Protein AF-A0A9Q7X8T0-F1 (afdb_monomer_lite)

Structure (mmCIF, N/CA/C/O backbone):
data_AF-A0A9Q7X8T0-F1
#
_entry.id   AF-A0A9Q7X8T0-F1
#
loop_
_atom_site.group_PDB
_atom_site.id
_atom_site.type_symbol
_atom_site.label_atom_id
_atom_site.label_alt_id
_atom_site.label_comp_id
_atom_site.label_asym_id
_atom_site.label_entity_id
_atom_site.label_seq_id
_atom_site.pdbx_PDB_ins_code
_atom_site.Cartn_x
_atom_site.Cartn_y
_atom_site.Cartn_z
_atom_site.occupancy
_atom_site.B_iso_or_equiv
_atom_site.auth_seq_id
_atom_site.auth_comp_id
_atom_site.auth_asym_id
_atom_site.auth_atom_id
_atom_site.pdbx_PDB_model_num
ATOM 1 N N . MET A 1 1 ? -6.833 -9.973 90.583 1.00 41.88 1 MET A N 1
ATOM 2 C CA . MET A 1 1 ? -7.859 -9.575 91.569 1.00 41.88 1 MET A CA 1
ATOM 3 C C . MET A 1 1 ? -9.053 -9.001 90.815 1.00 41.88 1 MET A C 1
ATOM 5 O O . MET A 1 1 ? -8.828 -8.088 90.032 1.00 41.88 1 MET A O 1
ATOM 9 N N . PRO A 1 2 ? -10.272 -9.540 90.976 1.00 61.59 2 PRO A N 1
ATOM 10 C CA . PRO A 1 2 ? -11.524 -8.842 90.652 1.00 61.59 2 PRO A CA 1
ATOM 11 C C . PRO A 1 2 ? -11.993 -8.036 91.894 1.00 61.59 2 PRO A C 1
ATOM 13 O O . PRO A 1 2 ? -11.308 -8.113 92.918 1.00 61.59 2 PRO A O 1
ATOM 16 N N . PRO A 1 3 ? -13.183 -7.399 91.931 1.00 64.06 3 PRO A N 1
ATOM 17 C CA . PRO A 1 3 ? -14.012 -6.757 90.895 1.00 64.06 3 PRO A CA 1
ATOM 18 C C . PRO A 1 3 ? -14.365 -5.292 91.287 1.00 64.06 3 PRO A C 1
ATOM 20 O O . PRO A 1 3 ? -14.042 -4.848 92.385 1.00 64.06 3 PRO A O 1
ATOM 23 N N . SER A 1 4 ? -15.104 -4.543 90.458 1.00 48.03 4 SER A N 1
ATOM 24 C CA . SER A 1 4 ? -16.070 -3.575 91.014 1.00 48.03 4 SER A CA 1
ATOM 25 C C . SER A 1 4 ? -17.199 -3.251 90.040 1.00 48.03 4 SER A C 1
ATOM 27 O O . SER A 1 4 ? -16.983 -2.881 88.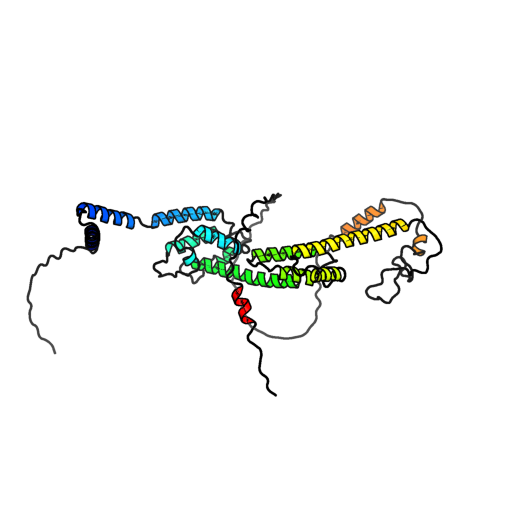889 1.00 48.03 4 SER A O 1
ATOM 29 N N . THR A 1 5 ? -18.407 -3.425 90.555 1.00 49.72 5 THR A N 1
ATOM 30 C CA . THR A 1 5 ? -19.712 -3.349 89.909 1.00 49.72 5 THR A CA 1
ATOM 31 C C . THR A 1 5 ? -20.360 -2.009 90.257 1.00 49.72 5 THR A C 1
ATOM 33 O O . THR A 1 5 ? -20.394 -1.654 91.434 1.00 49.72 5 THR A O 1
ATOM 36 N N . ARG A 1 6 ? -20.958 -1.303 89.289 1.00 43.22 6 ARG A N 1
ATOM 37 C CA . ARG A 1 6 ? -22.058 -0.344 89.534 1.00 43.22 6 ARG A CA 1
ATOM 38 C C . ARG A 1 6 ? -22.796 -0.105 88.212 1.00 43.22 6 ARG A C 1
ATOM 40 O O . ARG A 1 6 ? -22.189 0.366 87.265 1.00 43.22 6 ARG A O 1
ATOM 47 N N . ALA A 1 7 ? -23.936 -0.761 88.017 1.00 43.78 7 ALA A N 1
ATOM 48 C CA . ALA A 1 7 ? -25.302 -0.316 88.337 1.00 43.78 7 ALA A CA 1
ATOM 49 C C . ALA A 1 7 ? -25.847 0.638 87.265 1.00 43.78 7 ALA A C 1
ATOM 51 O O . ALA A 1 7 ? -25.170 1.573 86.854 1.00 43.78 7 ALA A O 1
ATOM 52 N N . GLY A 1 8 ? -27.040 0.305 86.775 1.00 42.22 8 GLY A N 1
ATOM 53 C CA . GLY A 1 8 ? -27.578 0.802 85.519 1.00 42.22 8 GLY A CA 1
ATOM 54 C C . GLY A 1 8 ? -28.300 2.134 85.619 1.00 42.22 8 GLY A C 1
ATOM 55 O O . GLY A 1 8 ? -28.516 2.661 86.706 1.00 42.22 8 GLY A O 1
ATOM 56 N N . GLN A 1 9 ? -28.755 2.606 84.462 1.00 40.16 9 GLN A N 1
ATOM 57 C CA . GLN A 1 9 ? -29.950 3.427 84.385 1.00 40.16 9 GLN A CA 1
ATOM 58 C C . GLN A 1 9 ? -30.553 3.316 82.986 1.00 40.16 9 GLN A C 1
ATOM 60 O O . GLN A 1 9 ? -29.872 3.522 81.984 1.00 40.16 9 GLN A O 1
ATOM 65 N N . ALA A 1 10 ? -31.822 2.921 82.958 1.00 43.38 10 ALA A N 1
ATOM 66 C CA . ALA A 1 10 ? -32.685 3.006 81.799 1.00 43.38 10 ALA A CA 1
ATOM 67 C C . ALA A 1 10 ? -32.974 4.485 81.510 1.00 43.38 10 ALA A C 1
ATOM 69 O O . ALA A 1 10 ? -33.268 5.249 82.432 1.00 43.38 10 ALA A O 1
ATOM 70 N N . GLY A 1 11 ? -32.870 4.856 80.240 1.00 40.62 11 GLY A N 1
ATOM 71 C CA . GLY A 1 11 ? -33.248 6.150 79.695 1.00 40.62 11 GLY A CA 1
ATOM 72 C C . GLY A 1 11 ? -33.817 5.896 78.312 1.00 40.62 11 GLY A C 1
ATOM 73 O O . GLY A 1 11 ? -33.071 5.725 77.355 1.00 40.62 11 GLY A O 1
ATOM 74 N N . ASP A 1 12 ? -35.132 5.741 78.302 1.00 48.03 12 ASP A N 1
ATOM 75 C CA . ASP A 1 12 ? -36.015 5.755 77.149 1.00 48.03 12 ASP A CA 1
ATOM 76 C C . ASP A 1 12 ? -35.973 7.174 76.562 1.00 48.03 12 ASP A C 1
ATOM 78 O O . ASP A 1 12 ? -36.245 8.127 77.288 1.00 48.03 12 ASP A O 1
ATOM 82 N N . ASP A 1 13 ? -35.574 7.315 75.301 1.00 46.31 13 ASP A N 1
ATOM 83 C CA . ASP A 1 13 ? -35.825 8.518 74.506 1.00 46.31 13 ASP A CA 1
ATOM 84 C C . ASP A 1 13 ? -36.002 8.083 73.049 1.00 46.31 13 ASP A C 1
ATOM 86 O O . ASP A 1 13 ? -35.053 7.870 72.287 1.00 46.31 13 ASP A O 1
ATOM 90 N N . ASP A 1 14 ? -37.275 7.923 72.695 1.00 47.75 14 ASP A N 1
ATOM 91 C CA . ASP A 1 14 ? -37.784 7.874 71.336 1.00 47.75 14 ASP A CA 1
ATOM 92 C C . ASP A 1 14 ? -37.325 9.119 70.560 1.00 47.75 14 ASP A C 1
ATOM 94 O O . ASP A 1 14 ? -37.883 10.210 70.692 1.00 47.75 14 ASP A O 1
ATOM 98 N N . GLN A 1 15 ? -36.348 8.950 69.669 1.00 44.56 15 GLN A N 1
ATOM 99 C CA . GLN A 1 15 ? -36.244 9.797 68.486 1.00 44.56 15 GLN A CA 1
ATOM 100 C C . GLN A 1 15 ? -36.574 8.982 67.244 1.00 44.56 15 GLN A C 1
ATOM 102 O O . GLN A 1 15 ? -35.773 8.219 66.705 1.00 44.56 15 GLN A O 1
ATOM 107 N N . VAL A 1 16 ? -37.804 9.205 66.788 1.00 46.84 16 VAL A N 1
ATOM 108 C CA . VAL A 1 16 ? -38.262 8.976 65.424 1.00 46.84 16 VAL A CA 1
ATOM 109 C C . VAL A 1 16 ? -37.413 9.846 64.497 1.00 46.84 16 VAL A C 1
ATOM 111 O O . VAL A 1 16 ? -37.720 11.011 64.256 1.00 46.84 16 VAL A O 1
ATOM 114 N N . THR A 1 17 ? -36.335 9.281 63.964 1.00 37.47 17 THR A N 1
ATOM 115 C CA . THR A 1 17 ? -35.685 9.812 62.767 1.00 37.47 17 THR A CA 1
ATOM 116 C C . THR A 1 17 ? -36.346 9.137 61.576 1.00 37.47 17 THR A C 1
ATOM 118 O O . THR A 1 17 ? -36.032 8.000 61.222 1.00 37.47 17 THR A O 1
ATOM 121 N N . THR A 1 18 ? -37.318 9.823 60.977 1.00 40.41 18 THR A N 1
ATOM 122 C CA . THR A 1 18 ? -37.814 9.516 59.636 1.00 40.41 18 THR A CA 1
ATOM 123 C C . THR A 1 18 ? -36.621 9.443 58.688 1.00 40.41 18 THR A C 1
ATOM 125 O O . THR A 1 18 ? -35.924 10.429 58.452 1.00 40.41 18 THR A O 1
ATOM 128 N N . GLY A 1 19 ? -36.345 8.235 58.199 1.00 39.44 19 GLY A N 1
ATOM 129 C CA . GLY A 1 19 ? -35.324 7.980 57.198 1.00 39.44 19 GLY A CA 1
ATOM 130 C C . GLY A 1 19 ? -35.747 8.561 55.856 1.00 39.44 19 GLY A C 1
ATOM 131 O O . GLY A 1 19 ? -36.354 7.860 55.054 1.00 39.44 19 GLY A O 1
ATOM 132 N N . ASN A 1 20 ? -35.393 9.819 55.611 1.00 43.31 20 ASN A N 1
ATOM 133 C CA . ASN A 1 20 ? -35.353 10.372 54.264 1.00 43.31 20 ASN A CA 1
ATOM 134 C C . ASN A 1 20 ? -34.065 9.863 53.616 1.00 43.31 20 ASN A C 1
ATOM 136 O O . ASN A 1 20 ? -32.957 10.258 53.992 1.00 43.31 20 ASN A O 1
ATOM 140 N N . GLY A 1 21 ? -34.208 8.909 52.699 1.00 44.75 21 GLY A N 1
ATOM 141 C CA . GLY A 1 21 ? -33.088 8.361 51.947 1.00 44.75 21 GLY A CA 1
ATOM 142 C C . GLY A 1 21 ? -32.369 9.434 51.109 1.00 44.75 21 GLY A C 1
ATOM 143 O O . GLY A 1 21 ? -32.929 10.497 50.829 1.00 44.75 21 GLY A O 1
ATOM 144 N N . PRO A 1 22 ? -31.136 9.156 50.649 1.00 53.78 22 PRO A N 1
ATOM 145 C CA . PRO A 1 22 ? -30.328 10.085 49.849 1.00 53.78 22 PRO A CA 1
ATOM 146 C C . PRO A 1 22 ? -30.972 10.518 48.513 1.00 53.78 22 PRO A C 1
ATOM 148 O O . PRO A 1 22 ? -30.488 11.455 47.879 1.00 53.78 22 PRO A O 1
ATOM 151 N N . GLU A 1 23 ? -32.078 9.896 48.095 1.00 50.78 23 GLU A N 1
ATOM 152 C CA . GLU A 1 23 ? -32.822 10.254 46.881 1.00 50.78 23 GLU A CA 1
ATOM 153 C C . GLU A 1 23 ? -33.770 11.461 47.044 1.00 50.78 23 GLU A C 1
ATOM 155 O O . GLU A 1 23 ? -34.070 12.126 46.057 1.00 50.78 23 GLU A O 1
ATOM 160 N N . GLU A 1 24 ? -34.204 11.827 48.255 1.00 54.78 24 GLU A N 1
ATOM 161 C CA . GLU A 1 24 ? -35.125 12.973 48.439 1.00 54.78 24 GLU A CA 1
ATOM 162 C C . GLU A 1 24 ? -34.400 14.330 48.487 1.00 54.78 24 GLU A C 1
ATOM 164 O O . GLU A 1 24 ? -34.977 15.387 48.197 1.00 54.78 24 GLU A O 1
ATOM 169 N N . GLY A 1 25 ? -33.101 14.317 48.803 1.00 69.62 25 GLY A N 1
ATOM 170 C CA . GLY A 1 25 ? -32.292 15.530 48.916 1.00 69.62 25 GLY A CA 1
ATOM 171 C C . GLY A 1 25 ? -32.019 16.207 47.571 1.00 69.62 25 GLY A C 1
ATOM 172 O O . GLY A 1 25 ? -32.086 17.433 47.469 1.00 69.62 25 GLY A O 1
ATOM 173 N N . TRP A 1 26 ? -31.749 15.427 46.520 1.00 77.44 26 TRP A N 1
ATOM 174 C CA . TRP A 1 26 ? -31.319 15.979 45.233 1.00 77.44 26 TRP A CA 1
ATOM 175 C C . TRP A 1 26 ? -32.485 16.597 44.436 1.00 77.44 26 TRP A C 1
ATOM 177 O O . TRP A 1 26 ? -32.303 17.665 43.856 1.00 77.44 26 TRP A O 1
ATOM 187 N N . LEU A 1 27 ? -33.698 16.018 44.481 1.00 80.12 27 LEU A N 1
ATOM 188 C CA . LEU A 1 27 ? -34.903 16.617 43.874 1.00 80.12 27 LEU A CA 1
ATOM 189 C C . LEU A 1 27 ? -35.168 18.005 44.451 1.00 80.12 27 LEU A C 1
ATOM 191 O O . LEU A 1 27 ? -35.373 18.973 43.721 1.00 80.12 27 LEU A O 1
ATOM 195 N N . THR A 1 28 ? -35.083 18.107 45.776 1.00 84.31 28 THR A N 1
ATOM 196 C CA . THR A 1 28 ? -35.259 19.365 46.501 1.00 84.31 28 THR A CA 1
ATOM 197 C C . THR A 1 28 ? -34.191 20.395 46.111 1.00 84.31 28 THR A C 1
ATOM 199 O O . THR A 1 28 ? -34.486 21.586 46.013 1.00 84.31 28 THR A O 1
ATOM 202 N N . GLN A 1 29 ? -32.955 19.954 45.855 1.00 83.38 29 GLN A N 1
ATOM 203 C CA . GLN A 1 29 ? -31.857 20.808 45.394 1.00 83.38 29 GLN A CA 1
ATOM 204 C C . GLN A 1 29 ? -32.104 21.336 43.969 1.00 83.38 29 GLN A C 1
ATOM 206 O O . GLN A 1 29 ? -31.954 22.532 43.725 1.00 83.38 29 GLN A O 1
ATOM 211 N N . VAL A 1 30 ? -32.517 20.468 43.040 1.00 82.75 30 VAL A N 1
ATOM 212 C CA . VAL A 1 30 ? -32.773 20.827 41.633 1.00 82.75 30 VAL A CA 1
ATOM 213 C C . VAL A 1 30 ? -33.966 21.772 41.511 1.00 82.75 30 VAL A C 1
ATOM 215 O O . VAL A 1 30 ? -33.882 22.770 40.799 1.00 82.75 30 VAL A O 1
ATOM 218 N N . VAL A 1 31 ? -35.042 21.526 42.262 1.00 88.25 31 VAL A N 1
ATOM 219 C CA . VAL A 1 31 ? -36.206 22.425 42.306 1.00 88.25 31 VAL A CA 1
ATOM 220 C C . VAL A 1 31 ? -35.809 23.808 42.828 1.00 88.25 31 VAL A C 1
ATOM 222 O O . VAL A 1 31 ? -36.196 24.809 42.229 1.00 88.25 31 VAL A O 1
ATOM 225 N N . ARG A 1 32 ? -34.969 23.890 43.873 1.00 88.12 32 ARG A N 1
ATOM 226 C CA . ARG A 1 32 ? -34.453 25.183 44.355 1.00 88.12 32 ARG A CA 1
ATOM 227 C C . ARG A 1 32 ? -33.645 25.923 43.296 1.00 88.12 32 ARG A C 1
ATOM 229 O O . ARG A 1 32 ? -33.800 27.131 43.186 1.00 88.12 32 ARG A O 1
ATOM 236 N N . ILE A 1 33 ? -32.800 25.229 42.532 1.00 87.88 33 ILE A N 1
ATOM 237 C CA . ILE A 1 33 ? -32.004 25.846 41.459 1.00 87.88 33 ILE A CA 1
ATOM 238 C C . ILE A 1 33 ? -32.923 26.386 40.356 1.00 87.88 33 ILE A C 1
ATOM 240 O O . ILE A 1 33 ? -32.779 27.537 39.957 1.00 87.88 33 ILE A O 1
ATOM 244 N N . LEU A 1 34 ? -33.913 25.601 39.917 1.00 86.12 34 LEU A N 1
ATOM 245 C CA . LEU A 1 34 ? -34.875 26.022 38.891 1.00 86.12 34 LEU A CA 1
ATOM 246 C C . LEU A 1 34 ? -35.698 27.244 39.325 1.00 86.12 34 LEU A C 1
ATOM 248 O O . LEU A 1 34 ? -35.945 28.138 38.520 1.00 86.12 34 LEU A O 1
ATOM 252 N N . GLN A 1 35 ? -36.082 27.313 40.600 1.00 89.94 35 GLN A N 1
ATOM 253 C CA . GLN A 1 35 ? -36.792 28.467 41.158 1.00 89.94 35 GLN A CA 1
ATOM 254 C C . GLN A 1 35 ? -35.884 29.679 41.401 1.00 89.94 35 GLN A C 1
ATOM 256 O O . GLN A 1 35 ? -36.364 30.810 41.380 1.00 89.94 35 GLN A O 1
ATOM 261 N N . LEU A 1 36 ? -34.583 29.470 41.624 1.00 90.06 36 LEU A N 1
ATOM 262 C CA . LEU A 1 36 ? -33.607 30.556 41.733 1.00 90.06 36 LEU A CA 1
ATOM 263 C C . LEU A 1 36 ? -33.398 31.243 40.375 1.00 90.06 36 LEU A C 1
ATOM 265 O O . LEU A 1 36 ? -33.358 32.468 40.303 1.00 90.06 36 LEU A O 1
ATOM 269 N N . GLU A 1 37 ? -33.301 30.444 39.311 1.00 86.19 37 GLU A N 1
ATOM 270 C CA . GLU A 1 37 ? -33.144 30.910 37.928 1.00 86.19 37 GLU A CA 1
ATOM 271 C C . GLU A 1 37 ? -34.437 31.520 37.369 1.00 86.19 37 GLU A C 1
ATOM 273 O O . GLU A 1 37 ? -34.398 32.456 36.571 1.00 86.19 37 GLU A O 1
ATOM 278 N N . ASN A 1 38 ? -35.601 31.030 37.807 1.00 90.56 38 ASN A N 1
ATOM 279 C CA . ASN A 1 38 ? -36.894 31.589 37.433 1.00 90.56 38 ASN A CA 1
ATOM 280 C C . ASN A 1 38 ? -37.836 31.712 38.646 1.00 90.56 38 ASN A C 1
ATOM 282 O O . ASN A 1 38 ? -38.627 30.802 38.911 1.00 90.56 38 ASN A O 1
ATOM 286 N N . PRO A 1 39 ? -37.824 32.862 39.348 1.00 90.06 39 PRO A N 1
ATOM 287 C CA . PRO A 1 39 ? -38.640 33.078 40.547 1.00 90.06 39 PRO A CA 1
ATOM 288 C C . PRO A 1 39 ? -40.153 33.051 40.299 1.00 90.06 39 PRO A C 1
ATOM 290 O O . PRO A 1 39 ? -40.926 32.916 41.244 1.00 90.06 39 PRO A O 1
ATOM 293 N N . ALA A 1 40 ? -40.586 33.211 39.043 1.00 91.56 40 ALA A N 1
ATOM 294 C CA . ALA A 1 40 ? -41.993 33.156 38.658 1.00 91.56 40 ALA A CA 1
ATOM 295 C C . ALA A 1 40 ? -42.488 31.721 38.397 1.00 91.56 40 ALA A C 1
ATOM 297 O O . ALA A 1 40 ? -43.685 31.530 38.190 1.00 91.56 40 ALA A O 1
ATOM 298 N N . LEU A 1 41 ? -41.593 30.724 38.395 1.00 90.62 41 LEU A N 1
ATOM 299 C CA . LEU A 1 41 ? -41.937 29.327 38.148 1.00 90.62 41 LEU A CA 1
ATOM 300 C C . LEU A 1 41 ? -42.589 28.706 39.402 1.00 90.62 41 LEU A C 1
ATOM 302 O O . LEU A 1 41 ? -41.934 28.596 40.448 1.00 90.62 41 LEU A O 1
ATOM 306 N N . PRO A 1 42 ? -43.862 28.274 39.336 1.00 91.75 42 PRO A N 1
ATOM 307 C CA . PRO A 1 42 ? -44.519 27.637 40.468 1.00 91.75 42 PRO A CA 1
ATOM 308 C C . PRO A 1 42 ? -43.828 26.313 40.819 1.00 91.75 42 PRO A C 1
ATOM 310 O O . PRO A 1 42 ? -43.347 25.586 39.949 1.00 91.75 42 PRO A O 1
ATOM 313 N N . ALA A 1 43 ? -43.780 25.988 42.114 1.00 86.38 43 ALA A N 1
ATOM 314 C CA . ALA A 1 43 ? -43.054 24.821 42.630 1.00 86.38 43 ALA A CA 1
ATOM 315 C C . ALA A 1 43 ? -43.484 23.501 41.970 1.00 86.38 43 ALA A C 1
ATOM 317 O O . ALA A 1 43 ? -42.655 22.637 41.709 1.00 86.38 43 ALA A O 1
ATOM 318 N N . GLU A 1 44 ? -44.769 23.372 41.655 1.00 87.25 44 GLU A N 1
ATOM 319 C CA . GLU A 1 44 ? -45.349 22.202 40.994 1.00 87.25 44 GLU A CA 1
ATOM 320 C C . GLU A 1 44 ? -44.785 22.008 39.580 1.00 87.25 44 GLU A C 1
ATOM 322 O O . GLU A 1 44 ? -44.438 20.896 39.189 1.00 87.25 44 GLU A O 1
ATOM 327 N N . GLU A 1 45 ? -44.609 23.098 38.833 1.00 88.06 45 GLU A N 1
ATOM 328 C CA . GLU A 1 45 ? -44.051 23.068 37.482 1.00 88.06 45 GLU A CA 1
ATOM 329 C C . GLU A 1 45 ? -42.534 22.828 37.522 1.00 88.06 45 GLU A C 1
ATOM 331 O O . GLU A 1 45 ? -42.012 22.027 36.747 1.00 88.06 45 GLU A O 1
ATOM 336 N N . ALA A 1 46 ? -41.832 23.397 38.507 1.00 87.44 46 ALA A N 1
ATOM 337 C CA . ALA A 1 46 ? -40.420 23.105 38.760 1.00 87.44 46 ALA A CA 1
ATOM 338 C C . ALA A 1 46 ? -40.170 21.621 39.101 1.00 87.44 46 ALA A C 1
ATOM 340 O O . ALA A 1 46 ? -39.180 21.045 38.649 1.00 87.44 46 ALA A O 1
ATOM 341 N N . ILE A 1 47 ? -41.075 20.978 39.849 1.00 88.00 47 ILE A N 1
ATOM 342 C CA . ILE A 1 47 ? -41.011 19.539 40.154 1.00 88.00 47 ILE A CA 1
ATOM 343 C C . ILE A 1 47 ? -41.216 18.703 38.886 1.00 88.00 47 ILE A C 1
ATOM 345 O O . ILE A 1 47 ? -40.454 17.766 38.650 1.00 88.00 47 ILE A O 1
ATOM 349 N N . VAL A 1 48 ? -42.188 19.054 38.036 1.00 87.00 48 VAL A N 1
ATOM 350 C CA . VAL A 1 48 ? -42.422 18.361 36.755 1.00 87.00 48 VAL A CA 1
ATOM 351 C C . VAL A 1 48 ? -41.197 18.462 35.843 1.00 87.00 48 VAL A C 1
ATOM 353 O O . VAL A 1 48 ? -40.791 17.464 35.246 1.00 87.00 48 VAL A O 1
ATOM 356 N N . TRP A 1 49 ? -40.557 19.630 35.779 1.00 84.31 49 TRP A N 1
ATOM 357 C CA . TRP A 1 49 ? -39.318 19.822 35.022 1.00 84.31 49 TRP A CA 1
ATOM 358 C C . TRP A 1 49 ? -38.147 19.027 35.608 1.00 84.31 49 TRP A C 1
ATOM 360 O O . TRP A 1 49 ? -37.435 18.350 34.864 1.00 84.31 49 TRP A O 1
ATOM 370 N N . ALA A 1 50 ? -37.978 19.035 36.932 1.00 83.69 50 ALA A N 1
ATOM 371 C CA . ALA A 1 50 ? -36.954 18.242 37.609 1.00 83.69 50 ALA A CA 1
ATOM 372 C C . ALA A 1 50 ? -37.147 16.733 37.364 1.00 83.69 50 ALA A C 1
ATOM 374 O O . ALA A 1 50 ? -36.192 16.028 37.046 1.00 83.69 50 ALA A O 1
ATOM 375 N N . MET A 1 51 ? -38.386 16.238 37.421 1.00 81.62 51 MET A N 1
ATOM 376 C CA . MET A 1 51 ? -38.725 14.851 37.084 1.00 81.62 51 MET A CA 1
ATOM 377 C C . MET A 1 51 ? -38.537 14.529 35.592 1.00 81.62 51 MET A C 1
ATOM 379 O O . MET A 1 51 ? -38.155 13.410 35.236 1.00 81.62 51 MET A O 1
ATOM 383 N N . GLY A 1 52 ? -38.776 15.500 34.707 1.00 78.50 52 GLY A N 1
ATOM 384 C CA . GLY A 1 52 ? -38.486 15.389 33.278 1.00 78.50 52 GLY A CA 1
ATOM 385 C C . GLY A 1 52 ? -36.991 15.204 33.010 1.00 78.50 52 GLY A C 1
ATOM 386 O O . GLY A 1 52 ? -36.609 14.308 32.261 1.00 78.50 52 GLY A O 1
ATOM 387 N N . LEU A 1 53 ? -36.139 15.971 33.697 1.00 72.25 53 LEU A N 1
ATOM 388 C CA . LEU A 1 53 ? -34.678 15.848 33.619 1.00 72.25 53 LEU A CA 1
ATOM 389 C C . LEU A 1 53 ? -34.179 14.486 34.119 1.00 72.25 53 LEU A C 1
ATOM 391 O O . LEU A 1 53 ? -33.301 13.891 33.497 1.00 72.25 53 LEU A O 1
ATOM 395 N N . VAL A 1 54 ? -34.787 13.940 35.177 1.00 65.81 54 VAL A N 1
ATOM 396 C CA . VAL A 1 54 ? -34.523 12.561 35.631 1.00 65.81 54 VAL A CA 1
ATOM 397 C C . VAL A 1 54 ? -34.900 11.544 34.581 1.00 65.81 54 VAL A C 1
ATOM 399 O O . VAL A 1 54 ? -34.161 10.599 34.361 1.00 65.81 54 VAL A O 1
ATOM 402 N N . SER A 1 55 ? -36.046 11.717 33.930 1.00 58.94 55 SER A N 1
ATOM 403 C CA . SER A 1 55 ? -36.516 10.768 32.920 1.00 58.94 55 SER A CA 1
ATOM 404 C C . SER A 1 55 ? -35.614 10.755 31.682 1.00 58.94 55 SER A C 1
ATOM 406 O O . SER A 1 55 ? -35.494 9.719 31.035 1.00 58.94 55 SER A O 1
ATOM 408 N N . ILE A 1 56 ? -34.946 11.874 31.383 1.00 57.56 56 ILE A N 1
ATOM 409 C CA . ILE A 1 56 ? -33.945 11.983 30.314 1.00 57.56 56 ILE A CA 1
ATOM 410 C C . ILE A 1 56 ? -32.605 11.375 30.759 1.00 57.56 56 ILE A C 1
ATOM 412 O O . ILE A 1 56 ? -32.031 10.592 30.012 1.00 57.56 56 ILE A O 1
ATOM 416 N N . ASN A 1 57 ? -32.148 11.633 31.990 1.00 53.28 57 ASN A N 1
ATOM 417 C CA . ASN A 1 57 ? -30.928 11.014 32.536 1.00 53.28 57 ASN A CA 1
ATOM 418 C C . ASN A 1 57 ? -31.077 9.507 32.828 1.00 53.28 57 ASN A C 1
ATOM 420 O O . ASN A 1 57 ? -30.097 8.768 32.784 1.00 53.28 57 ASN A O 1
ATOM 424 N N . ASN A 1 58 ? -32.297 9.038 33.104 1.00 46.19 58 ASN A N 1
ATOM 425 C CA . ASN A 1 58 ? -32.614 7.633 33.371 1.00 46.19 58 ASN A CA 1
ATOM 426 C C . ASN A 1 58 ? -32.991 6.850 32.105 1.00 46.19 58 ASN A C 1
ATOM 428 O O . ASN A 1 58 ? -33.192 5.633 32.183 1.00 46.19 58 ASN A O 1
ATOM 432 N N . GLN A 1 59 ? -33.066 7.490 30.930 1.00 47.06 59 GLN A N 1
ATOM 433 C CA . GLN A 1 59 ? -32.951 6.742 29.681 1.00 47.06 59 GLN A CA 1
ATOM 434 C C . GLN A 1 59 ? -31.516 6.236 29.592 1.00 47.06 59 GLN A C 1
ATOM 436 O O . GLN A 1 59 ? -30.608 6.939 29.169 1.00 47.06 59 GLN A O 1
ATOM 441 N N . ALA A 1 60 ? -31.318 5.003 30.058 1.00 44.12 60 ALA A N 1
ATOM 442 C CA . ALA A 1 60 ? -30.018 4.363 30.061 1.00 44.12 60 ALA A CA 1
ATOM 443 C C . ALA A 1 60 ? -29.349 4.508 28.674 1.00 44.12 60 ALA A C 1
ATOM 445 O O . ALA A 1 60 ? -29.948 4.064 27.683 1.00 44.12 60 ALA A O 1
ATOM 446 N N . PRO A 1 61 ? -28.093 5.000 28.604 1.00 53.25 61 PRO A N 1
ATOM 447 C CA . PRO A 1 61 ? -27.294 5.063 27.370 1.00 53.25 61 PRO A CA 1
ATOM 448 C C . PRO A 1 61 ? -27.264 3.726 26.611 1.00 53.25 61 PRO A C 1
ATOM 450 O O . PRO A 1 61 ? -27.121 3.656 25.394 1.00 53.25 61 PRO A O 1
ATOM 453 N N . ARG A 1 62 ? -27.496 2.633 27.345 1.00 52.91 62 ARG A N 1
ATOM 454 C CA . ARG A 1 62 ? -27.473 1.245 26.895 1.00 52.91 62 ARG A CA 1
ATOM 455 C C . ARG A 1 62 ? -28.311 0.945 25.647 1.00 52.91 62 ARG A C 1
ATOM 457 O O . ARG A 1 62 ? -27.876 0.141 24.827 1.00 52.91 62 ARG A O 1
ATOM 464 N N . ARG A 1 63 ? -29.498 1.548 25.480 1.00 55.88 63 ARG A N 1
ATOM 465 C CA . ARG A 1 63 ? -30.331 1.291 24.282 1.00 55.88 63 ARG A CA 1
ATOM 466 C C . ARG A 1 63 ? -29.773 1.964 23.030 1.00 55.88 63 ARG A C 1
ATOM 468 O O . ARG A 1 63 ? -29.913 1.414 21.938 1.00 55.88 63 ARG A O 1
ATOM 475 N N . GLU A 1 64 ? -29.139 3.122 23.181 1.00 60.75 64 GLU A N 1
ATOM 476 C CA . GLU A 1 64 ? -28.497 3.820 22.068 1.00 60.75 64 GLU A CA 1
ATOM 477 C C . GLU A 1 64 ? -27.197 3.122 21.671 1.00 60.75 64 GLU A C 1
ATOM 479 O O . GLU A 1 64 ? -27.004 2.848 20.486 1.00 60.75 64 GLU A O 1
ATOM 484 N N . THR A 1 65 ? -26.380 2.698 22.643 1.00 62.66 65 THR A N 1
ATOM 485 C CA . THR A 1 65 ? -25.158 1.915 22.394 1.00 62.66 65 THR A CA 1
ATOM 486 C C . THR A 1 65 ? -25.451 0.634 21.609 1.00 62.66 65 THR A C 1
ATOM 488 O O . THR A 1 65 ? -24.746 0.311 20.652 1.00 62.66 65 THR A O 1
ATOM 491 N N . GLU A 1 66 ? -26.532 -0.082 21.940 1.00 69.38 66 GLU A N 1
ATOM 492 C CA . GLU A 1 66 ? -26.906 -1.311 21.231 1.00 69.38 66 GLU A CA 1
ATOM 493 C C . GLU A 1 66 ? -27.351 -1.047 19.780 1.00 69.38 66 GLU A C 1
ATOM 495 O O . GLU A 1 66 ? -27.064 -1.840 18.878 1.00 69.38 66 GLU A O 1
ATOM 500 N N . LYS A 1 67 ? -28.034 0.077 19.528 1.00 76.38 67 LYS A N 1
ATOM 501 C CA . LYS A 1 67 ? -28.436 0.482 18.175 1.00 76.38 67 LYS A CA 1
ATOM 502 C C . LYS A 1 67 ? -27.220 0.883 17.336 1.00 76.38 67 LYS A C 1
ATOM 504 O O . LYS A 1 67 ? -27.079 0.412 16.210 1.00 76.38 67 LYS A O 1
ATOM 509 N N . ILE A 1 68 ? -26.311 1.666 17.914 1.00 73.69 68 ILE A N 1
ATOM 510 C CA . ILE A 1 68 ? -25.068 2.100 17.267 1.00 73.69 68 ILE A CA 1
ATOM 511 C C . ILE A 1 68 ? -24.202 0.886 16.893 1.00 73.69 68 ILE A C 1
ATOM 513 O O . ILE A 1 68 ? -23.717 0.797 15.765 1.00 73.69 68 ILE A O 1
ATOM 517 N N . LEU A 1 69 ? -24.071 -0.104 17.784 1.00 79.38 69 LEU A N 1
ATOM 518 C CA . LEU A 1 69 ? -23.318 -1.331 17.501 1.00 79.38 69 LEU A CA 1
ATOM 519 C C . LEU A 1 69 ? -23.928 -2.163 16.362 1.00 79.38 69 LEU A C 1
ATOM 521 O O . LEU A 1 69 ? -23.183 -2.765 15.584 1.00 79.38 69 LEU A O 1
ATOM 525 N N . LYS A 1 70 ? -25.259 -2.185 16.212 1.00 84.62 70 LYS A N 1
ATOM 526 C CA . LYS A 1 70 ? -25.929 -2.853 15.078 1.00 84.62 70 LYS A CA 1
ATOM 527 C C . LYS A 1 70 ? -25.652 -2.141 13.755 1.00 84.62 70 LYS A C 1
ATOM 529 O O . LYS A 1 70 ? -25.305 -2.802 12.774 1.00 84.62 70 LYS A O 1
ATOM 534 N N . ASP A 1 71 ? -25.727 -0.814 13.738 1.00 82.88 71 ASP A N 1
ATOM 535 C CA . ASP A 1 71 ? -25.443 -0.015 12.542 1.00 82.88 71 ASP A CA 1
ATOM 536 C C . ASP A 1 71 ? -23.974 -0.170 12.108 1.00 82.88 71 ASP A C 1
ATOM 538 O O . ASP A 1 71 ? -23.669 -0.356 10.924 1.00 82.88 71 ASP A O 1
ATOM 542 N N . ILE A 1 72 ? -23.054 -0.200 13.071 1.00 87.62 72 ILE A N 1
ATOM 543 C CA . ILE A 1 72 ? -21.629 -0.461 12.830 1.00 87.62 72 ILE A CA 1
ATOM 544 C C . ILE A 1 72 ? -21.406 -1.876 12.321 1.00 87.62 72 ILE A C 1
ATOM 546 O O . ILE A 1 72 ? -20.681 -2.060 11.345 1.00 87.62 72 ILE A O 1
ATOM 550 N N . SER A 1 73 ? -22.065 -2.867 12.924 1.00 87.38 73 SER A N 1
ATOM 551 C CA . SER A 1 73 ? -21.997 -4.255 12.462 1.00 87.38 73 SER A CA 1
ATOM 552 C C . SER A 1 73 ? -22.410 -4.361 10.996 1.00 87.38 73 SER A C 1
ATOM 554 O O . SER A 1 73 ? -21.735 -5.035 10.226 1.00 87.38 73 SER A O 1
ATOM 556 N N . SER A 1 74 ? -23.467 -3.650 10.583 1.00 89.06 74 SER A N 1
ATOM 557 C CA . SER A 1 74 ? -23.906 -3.638 9.183 1.00 89.06 74 SER A CA 1
ATOM 558 C C . SER A 1 74 ? -22.879 -2.987 8.246 1.00 89.06 74 SER A C 1
ATOM 560 O O . SER A 1 74 ? -22.592 -3.527 7.180 1.00 89.06 74 SER A O 1
ATOM 562 N N . SER A 1 75 ? -22.253 -1.886 8.673 1.00 87.81 75 SER A N 1
ATOM 563 C CA . SER A 1 75 ? -21.221 -1.181 7.899 1.00 87.81 75 SER A CA 1
ATOM 564 C C . SER A 1 75 ? -19.957 -2.035 7.743 1.00 87.81 75 SER A C 1
ATOM 566 O O . SER A 1 75 ? -19.373 -2.115 6.663 1.00 87.81 75 SER A O 1
ATOM 568 N N . ILE A 1 76 ? -19.580 -2.752 8.804 1.00 91.38 76 ILE A N 1
ATOM 569 C CA . ILE A 1 76 ? -18.406 -3.626 8.849 1.00 91.38 76 ILE A CA 1
ATOM 570 C C . ILE A 1 76 ? -18.497 -4.794 7.861 1.00 91.38 76 ILE A C 1
ATOM 572 O O . ILE A 1 76 ? -17.475 -5.206 7.312 1.00 91.38 76 ILE A O 1
ATOM 576 N N . VAL A 1 77 ? -19.698 -5.309 7.575 1.00 88.81 77 VAL A N 1
ATOM 577 C CA . VAL A 1 77 ? -19.883 -6.394 6.592 1.00 88.81 77 VAL A CA 1
ATOM 578 C C . VAL A 1 77 ? -19.369 -6.001 5.202 1.00 88.81 77 VAL A C 1
ATOM 580 O O . VAL A 1 77 ? -18.934 -6.869 4.444 1.00 88.81 77 VAL A O 1
ATOM 583 N N . HIS A 1 78 ? -19.372 -4.707 4.876 1.00 89.00 78 HIS A N 1
ATOM 584 C CA . HIS A 1 78 ? -18.900 -4.190 3.593 1.00 89.00 78 HIS A CA 1
ATOM 585 C C . HIS A 1 78 ? -17.389 -3.931 3.547 1.00 89.00 78 HIS A C 1
ATOM 587 O O . HIS A 1 78 ? -16.834 -3.743 2.463 1.00 89.00 78 HIS A O 1
ATOM 593 N N . ILE A 1 79 ? -16.699 -3.958 4.691 1.00 93.00 79 ILE A N 1
ATOM 594 C CA . ILE A 1 79 ? -15.245 -3.813 4.735 1.00 93.00 79 ILE A CA 1
ATOM 595 C C . ILE A 1 79 ? -14.607 -5.098 4.200 1.00 93.00 79 ILE A C 1
ATOM 597 O O . ILE A 1 79 ? -14.974 -6.217 4.569 1.00 93.00 79 ILE A O 1
ATOM 601 N N . LYS A 1 80 ? -13.598 -4.949 3.336 1.00 94.75 80 LYS A N 1
ATOM 602 C CA . LYS A 1 80 ? -12.771 -6.074 2.883 1.00 94.75 80 LYS A CA 1
ATOM 603 C C . LYS A 1 80 ? -12.178 -6.793 4.097 1.00 94.75 80 LYS A C 1
ATOM 605 O O . LYS A 1 80 ? -11.546 -6.146 4.924 1.00 94.75 80 LYS A O 1
ATOM 610 N N . LYS A 1 81 ? -12.331 -8.119 4.180 1.00 96.12 81 LYS A N 1
ATOM 611 C CA . LYS A 1 81 ? -11.819 -8.904 5.314 1.00 96.12 81 LYS A CA 1
ATOM 612 C C . LYS A 1 81 ? -10.330 -8.642 5.563 1.00 96.12 81 LYS A C 1
ATOM 614 O O . LYS A 1 81 ? -9.544 -8.540 4.615 1.00 96.12 81 LYS A O 1
ATOM 619 N N . LEU A 1 82 ? -9.958 -8.502 6.831 1.00 94.62 82 LEU A N 1
ATOM 620 C CA . LEU A 1 82 ? -8.587 -8.284 7.273 1.00 94.62 82 LEU A CA 1
ATOM 621 C C . LEU A 1 82 ? -7.751 -9.531 6.986 1.00 94.62 82 LEU A C 1
ATOM 623 O O . LEU A 1 82 ? -8.121 -10.629 7.387 1.00 94.62 82 LEU A O 1
ATOM 627 N N . ASN A 1 83 ? -6.607 -9.346 6.337 1.00 91.94 83 ASN A N 1
ATOM 628 C CA . ASN A 1 83 ? -5.632 -10.386 6.045 1.00 91.94 83 ASN A CA 1
ATOM 629 C C . ASN A 1 83 ? -4.195 -9.878 6.272 1.00 91.94 83 ASN A C 1
ATOM 631 O O . ASN A 1 83 ? -3.951 -8.730 6.646 1.00 91.94 83 ASN A O 1
ATOM 635 N N . ASN A 1 84 ? -3.213 -10.739 6.003 1.00 87.38 84 ASN A N 1
ATOM 636 C CA . ASN A 1 84 ? -1.791 -10.458 6.236 1.00 87.38 84 ASN A CA 1
ATOM 637 C C . ASN A 1 84 ? -1.190 -9.317 5.396 1.00 87.38 84 ASN A C 1
ATOM 639 O O . ASN A 1 84 ? -0.050 -8.900 5.633 1.00 87.38 84 ASN A O 1
ATOM 643 N N . SER A 1 85 ? -1.883 -8.859 4.354 1.00 84.69 85 SER A N 1
ATOM 644 C CA . SER A 1 85 ? -1.360 -7.865 3.420 1.00 84.69 85 SER A CA 1
ATOM 645 C C . SER A 1 85 ? -2.091 -6.535 3.477 1.00 84.69 85 SER A C 1
ATOM 647 O O . SER A 1 85 ? -1.463 -5.534 3.153 1.00 84.69 85 SER A O 1
ATOM 649 N N . ASN A 1 86 ? -3.348 -6.484 3.919 1.00 89.31 86 ASN A N 1
ATOM 650 C CA . ASN A 1 86 ? -4.191 -5.300 3.761 1.00 89.31 86 ASN A CA 1
ATOM 651 C C . ASN A 1 86 ? -4.360 -4.435 5.021 1.00 89.31 86 ASN A C 1
ATOM 653 O O . ASN A 1 86 ? -5.163 -3.505 4.970 1.00 89.31 86 ASN A O 1
ATOM 657 N N . TRP A 1 87 ? -3.612 -4.680 6.108 1.00 91.25 87 TRP A N 1
ATOM 658 C CA . TRP A 1 87 ? -3.695 -3.895 7.358 1.00 91.25 87 TRP A CA 1
ATOM 659 C C . TRP A 1 87 ? -3.759 -2.379 7.116 1.00 91.25 87 TRP A C 1
ATOM 661 O O . TRP A 1 87 ? -4.617 -1.701 7.660 1.00 91.25 87 TRP A O 1
ATOM 671 N N . HIS A 1 88 ? -2.897 -1.855 6.243 1.00 86.62 88 HIS A N 1
ATOM 672 C CA . HIS A 1 88 ? -2.777 -0.424 5.941 1.00 86.62 88 HIS A CA 1
ATOM 673 C C . HIS A 1 88 ? -4.012 0.186 5.257 1.00 86.62 88 HIS A C 1
ATOM 675 O O . HIS A 1 88 ? -4.283 1.365 5.442 1.00 86.62 88 HIS A O 1
ATOM 681 N N . THR A 1 89 ? -4.759 -0.596 4.471 1.00 89.31 89 THR A N 1
ATOM 682 C CA . THR A 1 89 ? -6.054 -0.169 3.910 1.00 89.31 89 THR A CA 1
ATOM 683 C C . THR A 1 89 ? -7.208 -0.458 4.865 1.00 89.31 89 THR A C 1
ATOM 685 O O . THR A 1 89 ? -8.201 0.266 4.893 1.00 89.31 89 THR A O 1
ATOM 688 N N . TRP A 1 90 ? -7.083 -1.530 5.648 1.00 94.38 90 TRP A N 1
ATOM 689 C CA . TRP A 1 90 ? -8.131 -2.012 6.531 1.00 94.38 90 TRP A CA 1
ATOM 690 C C . TRP A 1 90 ? -8.278 -1.132 7.773 1.00 94.38 90 TRP A C 1
ATOM 692 O O . TRP A 1 90 ? -9.391 -0.716 8.065 1.00 94.38 90 TRP A O 1
ATOM 702 N N . GLU A 1 91 ? -7.177 -0.797 8.459 1.00 94.75 91 GLU A N 1
ATOM 703 C CA . GLU A 1 91 ? -7.188 -0.006 9.700 1.00 94.75 91 GLU A CA 1
ATOM 704 C C . GLU A 1 91 ? -7.908 1.340 9.513 1.00 94.75 91 GLU A C 1
ATOM 706 O O . GLU A 1 91 ? -8.859 1.585 10.253 1.00 94.75 91 GLU A O 1
ATOM 711 N N . PRO A 1 92 ? -7.569 2.185 8.517 1.00 92.31 92 PRO A N 1
ATOM 712 C CA . PRO A 1 92 ? -8.273 3.451 8.321 1.00 92.31 92 PRO A CA 1
ATOM 713 C C . PRO A 1 92 ? -9.773 3.265 8.075 1.00 92.31 92 PRO A C 1
ATOM 715 O O . PRO A 1 92 ? -10.574 3.969 8.677 1.00 92.31 92 PRO A O 1
ATOM 718 N N . THR A 1 93 ? -10.153 2.284 7.251 1.00 94.31 93 THR A N 1
ATOM 719 C CA . THR A 1 93 ? -11.561 1.998 6.923 1.00 94.31 93 THR A CA 1
ATOM 720 C C . THR A 1 93 ? -12.335 1.493 8.144 1.00 94.31 93 THR A C 1
ATOM 722 O O . THR A 1 93 ? -13.476 1.886 8.377 1.00 94.31 93 THR A O 1
ATOM 725 N N . PHE A 1 94 ? -11.710 0.630 8.947 1.00 95.38 94 PHE A N 1
ATOM 726 C CA . PHE A 1 94 ? -12.291 0.106 10.177 1.00 95.38 94 PHE A CA 1
ATOM 727 C C . PHE A 1 94 ? -12.479 1.209 11.221 1.00 95.38 94 PHE A C 1
ATOM 729 O O . PHE A 1 94 ? -13.564 1.331 11.781 1.00 95.38 94 PHE A O 1
ATOM 736 N N . ILE A 1 95 ? -11.465 2.053 11.438 1.00 95.06 95 ILE A N 1
ATOM 737 C CA . ILE A 1 95 ? -11.553 3.197 12.356 1.00 95.06 95 ILE A CA 1
ATOM 738 C C . ILE A 1 95 ? -12.598 4.215 11.879 1.00 95.06 95 ILE A C 1
ATOM 740 O O . ILE A 1 95 ? -13.328 4.756 12.705 1.00 95.06 95 ILE A O 1
ATOM 744 N N . ASP A 1 96 ? -12.715 4.450 10.570 1.00 93.44 96 ASP A N 1
ATOM 745 C CA . ASP A 1 96 ? -13.737 5.334 9.996 1.00 93.44 96 ASP A CA 1
ATOM 746 C C . ASP A 1 96 ? -15.159 4.845 10.309 1.00 93.44 96 ASP A C 1
ATOM 748 O O . ASP A 1 96 ? -15.997 5.614 10.779 1.00 93.44 96 ASP A O 1
ATOM 752 N N . CYS A 1 97 ? -15.400 3.533 10.200 1.00 93.44 97 CYS A N 1
ATOM 753 C CA . CYS A 1 97 ? -16.684 2.934 10.576 1.00 93.44 97 CYS A CA 1
ATOM 754 C C . CYS A 1 97 ? -17.022 3.114 12.064 1.00 93.44 97 CYS A C 1
ATOM 756 O O . CYS A 1 97 ? -18.198 3.119 12.430 1.00 93.44 97 CYS A O 1
ATOM 758 N N . LEU A 1 98 ? -16.011 3.266 12.921 1.00 92.69 98 LEU A N 1
ATOM 759 C CA . LEU A 1 98 ? -16.190 3.455 14.357 1.00 92.69 98 LEU A CA 1
ATOM 760 C C . LEU A 1 98 ? -16.430 4.915 14.755 1.00 92.69 98 LEU A C 1
ATOM 762 O O . LEU A 1 98 ? -16.868 5.137 15.875 1.00 92.69 98 LEU A O 1
ATOM 766 N N . GLN A 1 99 ? -16.237 5.908 13.878 1.00 88.44 99 GLN A N 1
ATOM 767 C CA . GLN A 1 99 ? -16.353 7.340 14.229 1.00 88.44 99 GLN A CA 1
ATOM 768 C C . GLN A 1 99 ? -17.705 7.754 14.837 1.00 88.44 99 GLN A C 1
ATOM 770 O O . GLN A 1 99 ? -17.807 8.819 15.438 1.00 88.44 99 GLN A O 1
ATOM 775 N N . ARG A 1 100 ? -18.750 6.935 14.673 1.00 84.81 100 ARG A N 1
ATOM 776 C CA . ARG A 1 100 ? -20.084 7.176 15.243 1.00 84.81 100 ARG A CA 1
ATOM 777 C C . ARG A 1 100 ? -20.221 6.757 16.711 1.00 84.81 100 ARG A C 1
ATOM 779 O O . ARG A 1 100 ? -21.226 7.102 17.323 1.00 84.81 100 ARG A O 1
ATOM 786 N N . VAL A 1 101 ? -19.269 6.004 17.265 1.00 87.62 101 VAL A N 1
ATOM 787 C CA . VAL A 1 101 ? -19.226 5.678 18.702 1.00 87.62 101 VAL A CA 1
ATOM 788 C C . VAL A 1 101 ? -18.360 6.702 19.415 1.00 87.62 101 VAL A C 1
ATOM 790 O O . VAL A 1 101 ? -17.367 7.175 18.866 1.00 87.62 101 VAL A O 1
ATOM 793 N N . HIS A 1 102 ? -18.703 7.003 20.661 1.00 87.44 102 HIS A N 1
ATOM 794 C CA . HIS A 1 102 ? -17.864 7.800 21.544 1.00 87.44 102 HIS A CA 1
ATOM 795 C C . HIS A 1 102 ? -16.642 6.987 22.016 1.00 87.44 102 HIS A C 1
ATOM 797 O O . HIS A 1 102 ? -16.793 5.851 22.462 1.00 87.44 102 HIS A O 1
ATOM 803 N N . ASN A 1 103 ? -15.435 7.550 21.905 1.00 90.12 103 ASN A N 1
ATOM 804 C CA . ASN A 1 103 ? -14.155 6.980 22.369 1.00 90.12 103 ASN A CA 1
ATOM 805 C C . ASN A 1 103 ? -13.645 5.620 21.807 1.00 90.12 103 ASN A C 1
ATOM 807 O O . ASN A 1 103 ? -12.703 5.063 22.382 1.00 90.12 103 ASN A O 1
ATOM 811 N N . PRO A 1 104 ? -14.158 5.018 20.712 1.00 92.12 104 PRO A N 1
ATOM 812 C CA . PRO A 1 104 ? -13.735 3.673 20.307 1.00 92.12 104 PRO A CA 1
ATOM 813 C C . PRO A 1 104 ? -12.273 3.656 19.856 1.00 92.12 104 PRO A C 1
ATOM 815 O O . PRO A 1 104 ? -11.556 2.683 20.068 1.00 92.12 104 PRO A O 1
ATOM 818 N N . LYS A 1 105 ? -11.814 4.745 19.237 1.00 94.56 105 LYS A N 1
ATOM 819 C CA . LYS A 1 105 ? -10.459 4.888 18.719 1.00 94.56 105 LYS A CA 1
ATOM 820 C C . LYS A 1 105 ? -9.464 5.003 19.872 1.00 94.56 105 LYS A C 1
ATOM 822 O O . LYS A 1 105 ? -8.423 4.352 19.866 1.00 94.56 105 LYS A O 1
ATOM 827 N N . GLU A 1 106 ? -9.804 5.807 20.865 1.00 94.81 106 GLU A N 1
ATOM 828 C CA . GLU A 1 106 ? -9.035 6.060 22.073 1.00 94.81 106 GLU A CA 1
ATOM 829 C C . GLU A 1 106 ? -8.908 4.784 22.912 1.00 94.81 106 GLU A C 1
ATOM 831 O O . GLU A 1 106 ? -7.816 4.484 23.396 1.00 94.81 106 GLU A O 1
ATOM 836 N N . ILE A 1 107 ? -9.980 3.987 23.008 1.00 94.81 107 ILE A N 1
ATOM 837 C CA . ILE A 1 107 ? -9.966 2.658 23.637 1.00 94.81 107 ILE A CA 1
ATOM 838 C C . ILE A 1 107 ? -9.073 1.692 22.843 1.00 94.81 107 ILE A C 1
ATOM 840 O O . ILE A 1 107 ? -8.163 1.085 23.413 1.00 94.81 107 ILE A O 1
ATOM 844 N N . LEU A 1 108 ? -9.255 1.579 21.519 1.00 95.56 108 LEU A N 1
ATOM 845 C CA . LEU A 1 108 ? -8.461 0.670 20.674 1.00 95.56 108 LEU A CA 1
ATOM 846 C C . LEU A 1 108 ? -6.962 0.985 20.695 1.00 95.56 108 LEU A C 1
ATOM 848 O O . LEU A 1 108 ? -6.137 0.071 20.712 1.00 95.56 108 LEU A O 1
ATOM 852 N N . TYR A 1 109 ? -6.595 2.268 20.714 1.00 94.69 109 TYR A N 1
ATOM 853 C CA . TYR A 1 109 ? -5.203 2.702 20.843 1.00 94.69 109 TYR A CA 1
ATOM 854 C C . TYR A 1 109 ? -4.700 2.724 22.290 1.00 94.69 109 TYR A C 1
ATOM 856 O O . TYR A 1 109 ? -3.557 3.123 22.516 1.00 94.69 109 TYR A O 1
ATOM 864 N N . SER A 1 110 ? -5.521 2.297 23.254 1.00 94.62 110 SER A N 1
ATOM 865 C CA . SER A 1 110 ? -5.200 2.291 24.686 1.00 94.62 110 SER A CA 1
ATOM 866 C C . SER A 1 110 ? -4.783 3.670 25.215 1.00 94.62 110 SER A C 1
ATOM 868 O O . SER A 1 110 ? -3.971 3.776 26.129 1.00 94.62 110 SER A O 1
ATOM 870 N N . THR A 1 111 ? -5.321 4.736 24.616 1.00 94.88 111 THR A N 1
ATOM 871 C CA . THR A 1 111 ? -5.163 6.116 25.100 1.00 94.88 111 THR A CA 1
ATOM 872 C C . THR A 1 111 ? -6.006 6.338 26.355 1.00 94.88 111 THR A C 1
ATOM 874 O O . THR A 1 111 ? -5.559 7.006 27.283 1.00 94.88 111 THR A O 1
ATOM 877 N N . ILE A 1 112 ? -7.187 5.715 26.408 1.00 92.38 112 ILE A N 1
ATOM 878 C CA . ILE A 1 112 ? -8.020 5.603 27.608 1.00 92.38 112 ILE A CA 1
ATOM 879 C C . ILE A 1 112 ? -7.831 4.188 28.166 1.00 92.38 112 ILE A C 1
ATOM 881 O O . ILE A 1 112 ? -8.086 3.202 27.473 1.00 92.38 112 ILE A O 1
ATOM 885 N N . ALA A 1 113 ? -7.339 4.085 29.400 1.00 91.25 113 ALA A N 1
ATOM 886 C CA . ALA A 1 113 ? -7.033 2.811 30.046 1.00 91.25 113 ALA A CA 1
ATOM 887 C C . ALA A 1 113 ? -8.208 2.299 30.902 1.00 91.25 113 ALA A C 1
ATOM 889 O O . ALA A 1 113 ? -8.993 3.110 31.401 1.00 91.25 113 ALA A O 1
ATOM 890 N N . PRO A 1 114 ? -8.294 0.977 31.154 1.00 90.44 114 PRO A N 1
ATOM 891 C CA . PRO A 1 114 ? -9.244 0.429 32.116 1.00 90.44 114 PRO A CA 1
ATOM 892 C C . PRO A 1 114 ? -9.131 1.116 33.483 1.00 90.44 114 PRO A C 1
ATOM 894 O O . PRO A 1 114 ? -8.032 1.251 34.024 1.00 90.44 114 PRO A O 1
ATOM 897 N N . GLY A 1 115 ? -10.267 1.539 34.041 1.00 89.06 115 GLY A N 1
ATOM 898 C CA . GLY A 1 115 ? -10.345 2.294 35.299 1.00 89.06 115 GLY A CA 1
ATOM 899 C C . GLY A 1 115 ? -10.419 3.817 35.134 1.00 89.06 115 GLY A C 1
ATOM 900 O O . GLY A 1 115 ? -10.604 4.514 36.128 1.00 89.06 115 GLY A O 1
ATOM 901 N N . ASN A 1 116 ? -10.299 4.334 33.908 1.00 93.69 116 ASN A N 1
ATOM 902 C CA . ASN A 1 116 ? -10.661 5.713 33.584 1.00 93.69 116 ASN A CA 1
ATOM 903 C C . ASN A 1 116 ? -12.199 5.860 33.516 1.00 93.69 116 ASN A C 1
ATOM 905 O O . ASN A 1 116 ? -12.883 4.916 33.128 1.00 93.69 116 ASN A O 1
ATOM 909 N N . GLU A 1 117 ? -12.738 7.024 33.887 1.00 90.81 117 GLU A N 1
ATOM 910 C CA . GLU A 1 117 ? -14.184 7.312 33.843 1.00 90.81 117 GLU A CA 1
ATOM 911 C C . GLU A 1 117 ? -14.770 7.278 32.423 1.00 90.81 117 GLU A C 1
ATOM 913 O O . GLU A 1 117 ? -15.904 6.849 32.232 1.00 90.81 117 GLU A O 1
ATOM 918 N N . ASP A 1 118 ? -13.959 7.631 31.426 1.00 90.62 118 ASP A N 1
ATOM 919 C CA . ASP A 1 118 ? -14.306 7.616 30.006 1.00 90.62 118 ASP A CA 1
ATOM 920 C C . ASP A 1 118 ? -14.121 6.233 29.354 1.00 90.62 118 ASP A C 1
ATOM 922 O O . ASP A 1 118 ? -14.350 6.072 28.147 1.00 90.62 118 ASP A O 1
ATOM 926 N N . TYR A 1 119 ? -13.652 5.236 30.117 1.00 93.38 119 TYR A N 1
ATOM 927 C CA . TYR A 1 119 ? -13.446 3.876 29.630 1.00 93.38 119 TYR A CA 1
ATOM 928 C C . TYR A 1 119 ? -14.743 3.066 29.697 1.00 93.38 119 TYR A C 1
ATOM 930 O O . TYR A 1 119 ? -15.230 2.724 30.775 1.00 93.38 119 TYR A O 1
ATOM 938 N N . ASP A 1 120 ? -15.251 2.675 28.532 1.00 92.44 120 ASP A N 1
ATOM 939 C CA . ASP A 1 120 ? -16.399 1.780 28.415 1.00 92.44 120 ASP A CA 1
ATOM 940 C C . ASP A 1 120 ? -15.933 0.322 28.219 1.00 92.44 120 ASP A C 1
ATOM 942 O O . ASP A 1 120 ? -15.499 -0.085 27.136 1.00 92.44 120 ASP A O 1
ATOM 946 N N . GLU A 1 121 ? -16.015 -0.479 29.288 1.00 92.06 121 GLU A N 1
ATOM 947 C CA . GLU A 1 121 ? -15.626 -1.898 29.278 1.00 92.06 121 GLU A CA 1
ATOM 948 C C . GLU A 1 121 ? -16.545 -2.754 28.389 1.00 92.06 121 GLU A C 1
ATOM 950 O O . GLU A 1 121 ? -16.089 -3.715 27.759 1.00 92.06 121 GLU A O 1
ATOM 955 N N . ASP A 1 122 ? -17.837 -2.424 28.321 1.00 91.25 122 ASP A N 1
ATOM 956 C CA . ASP A 1 122 ? -18.800 -3.155 27.496 1.00 91.25 122 ASP A CA 1
ATOM 957 C C . ASP A 1 122 ? -18.545 -2.876 26.008 1.00 91.25 122 ASP A C 1
ATOM 959 O O . ASP A 1 122 ? -18.594 -3.800 25.187 1.00 91.25 122 ASP A O 1
ATOM 963 N N . LEU A 1 123 ? -18.179 -1.638 25.662 1.00 91.62 123 LEU A N 1
ATOM 964 C CA . LEU A 1 123 ? -17.718 -1.281 24.323 1.00 91.62 123 LEU A CA 1
ATOM 965 C C . LEU A 1 123 ? -16.421 -2.010 23.955 1.00 91.62 123 LEU A C 1
ATOM 967 O O . LEU A 1 123 ? -16.347 -2.591 22.872 1.00 91.62 123 LEU A O 1
ATOM 971 N N . ASP A 1 124 ? -15.417 -2.040 24.838 1.00 94.31 124 ASP A N 1
ATOM 972 C CA . ASP A 1 124 ? -14.151 -2.737 24.561 1.00 94.31 124 ASP A CA 1
ATOM 973 C C . ASP A 1 124 ? -14.371 -4.247 24.328 1.00 94.31 124 ASP A C 1
ATOM 975 O O . ASP A 1 124 ? -13.795 -4.849 23.417 1.00 94.31 124 ASP A O 1
ATOM 979 N N . LYS A 1 125 ? -15.295 -4.867 25.073 1.00 92.88 125 LYS A N 1
ATOM 980 C CA . LYS A 1 125 ? -15.729 -6.253 24.826 1.00 92.88 125 LYS A CA 1
ATOM 981 C C . LYS A 1 125 ? -16.472 -6.405 23.499 1.00 92.88 125 LYS A C 1
ATOM 983 O O . LYS A 1 125 ? -16.224 -7.369 22.775 1.00 92.88 125 LYS A O 1
ATOM 988 N N . ALA A 1 126 ? -17.365 -5.479 23.149 1.00 92.00 126 ALA A N 1
ATOM 989 C CA . ALA A 1 126 ? -18.092 -5.521 21.879 1.00 92.00 126 ALA A CA 1
ATOM 990 C C . ALA A 1 126 ? -17.146 -5.384 20.672 1.00 92.00 126 ALA A C 1
ATOM 992 O O . ALA A 1 126 ? -17.316 -6.075 19.663 1.00 92.00 126 ALA A O 1
ATOM 993 N N . LEU A 1 127 ? -16.100 -4.560 20.800 1.00 94.00 127 LEU A N 1
ATOM 994 C CA . LEU A 1 127 ? -15.070 -4.374 19.779 1.00 94.00 127 LEU A CA 1
ATOM 995 C C . LEU A 1 127 ? -14.337 -5.680 19.440 1.00 94.00 127 LEU A C 1
ATOM 997 O O . LEU A 1 127 ? -13.973 -5.873 18.282 1.00 94.00 127 LEU A O 1
ATOM 1001 N N . VAL A 1 128 ? -14.193 -6.617 20.385 1.00 94.56 128 VAL A N 1
ATOM 1002 C CA . VAL A 1 128 ? -13.643 -7.961 20.111 1.00 94.56 128 VAL A CA 1
ATOM 1003 C C . VAL A 1 128 ? -14.455 -8.666 19.029 1.00 94.56 128 VAL A C 1
ATOM 1005 O O . VAL A 1 128 ? -13.898 -9.123 18.030 1.00 94.56 128 VAL A O 1
ATOM 1008 N N . GLY A 1 129 ? -15.780 -8.715 19.193 1.00 92.88 129 GLY A N 1
ATOM 1009 C CA . GLY A 1 129 ? -16.681 -9.353 18.233 1.00 92.88 129 GLY A CA 1
ATOM 1010 C C . GLY A 1 129 ? -16.623 -8.697 16.854 1.00 92.88 129 GLY A C 1
ATOM 1011 O O . GLY A 1 129 ? -16.580 -9.396 15.842 1.00 92.88 129 GLY A O 1
ATOM 1012 N N . LEU A 1 130 ? -16.545 -7.364 16.813 1.00 94.12 130 LEU A N 1
ATOM 1013 C CA . LEU A 1 130 ? -16.425 -6.601 15.568 1.00 94.12 130 LEU A CA 1
ATOM 1014 C C . LEU A 1 130 ? -15.095 -6.867 14.851 1.00 94.12 130 LEU A C 1
ATOM 1016 O O . LEU A 1 130 ? -15.087 -7.092 13.642 1.00 94.12 130 LEU A O 1
ATOM 1020 N N . ILE A 1 131 ? -13.979 -6.906 15.585 1.00 95.50 131 ILE A N 1
ATOM 1021 C CA . ILE A 1 131 ? -12.667 -7.239 15.019 1.00 95.50 131 ILE A CA 1
ATOM 1022 C C . ILE A 1 131 ? -12.680 -8.665 14.458 1.00 95.50 131 ILE A C 1
ATOM 1024 O O . ILE A 1 131 ? -12.290 -8.864 13.309 1.00 95.50 131 ILE A O 1
ATOM 1028 N N . HIS A 1 132 ? -13.185 -9.652 15.206 1.00 93.69 132 HIS A N 1
ATOM 1029 C CA . HIS A 1 132 ? -13.289 -11.029 14.709 1.00 93.69 132 HIS A CA 1
ATOM 1030 C C . HIS A 1 132 ? -14.186 -11.143 13.475 1.00 93.69 132 HIS A C 1
ATOM 1032 O O . HIS A 1 132 ? -13.857 -11.879 12.546 1.00 93.69 132 HIS A O 1
ATOM 1038 N N . ALA A 1 133 ? -15.294 -10.400 13.431 1.00 92.50 133 ALA A N 1
ATOM 1039 C CA . ALA A 1 133 ? -16.165 -10.369 12.265 1.00 92.50 133 ALA A CA 1
ATOM 1040 C C . ALA A 1 133 ? -15.445 -9.809 11.029 1.00 92.50 133 ALA A C 1
ATOM 1042 O O . ALA A 1 133 ? -15.756 -10.221 9.914 1.00 92.50 133 ALA A O 1
ATOM 1043 N N . CYS A 1 134 ? -14.471 -8.915 11.197 1.00 94.56 134 CYS A N 1
ATOM 1044 C CA . CYS A 1 134 ? -13.654 -8.383 10.110 1.00 94.56 134 CYS A CA 1
ATOM 1045 C C . CYS A 1 134 ? -12.545 -9.325 9.635 1.00 94.56 134 CYS A C 1
ATOM 1047 O O . CYS A 1 134 ? -12.070 -9.149 8.516 1.00 94.56 134 CYS A O 1
ATOM 1049 N N . CYS A 1 135 ? -12.103 -10.284 10.445 1.00 94.69 135 CYS A N 1
ATOM 1050 C CA . CYS A 1 135 ? -10.975 -11.151 10.110 1.00 94.69 135 CYS A CA 1
ATOM 1051 C C . CYS A 1 135 ? -11.296 -12.130 8.969 1.00 94.69 135 CYS A C 1
ATOM 1053 O O . CYS A 1 135 ? -12.394 -12.683 8.880 1.00 94.69 135 CYS A O 1
ATOM 1055 N N . ASP A 1 136 ? -10.328 -12.329 8.071 1.00 93.00 136 ASP A N 1
ATOM 1056 C CA . ASP A 1 136 ? -10.344 -13.427 7.109 1.00 93.00 136 ASP A CA 1
ATOM 1057 C C . ASP A 1 136 ? -9.859 -14.701 7.804 1.00 93.00 136 ASP A C 1
ATOM 1059 O O . ASP A 1 136 ? -8.667 -14.836 8.087 1.00 93.00 136 ASP A O 1
ATOM 1063 N N . ASN A 1 137 ? -10.791 -15.617 8.062 1.00 88.25 137 ASN A N 1
ATOM 1064 C CA . ASN A 1 137 ? -10.528 -16.912 8.697 1.00 88.25 137 ASN A CA 1
ATOM 1065 C C . ASN A 1 137 ? -10.416 -18.038 7.645 1.00 88.25 137 ASN A C 1
ATOM 1067 O O . ASN A 1 137 ? -10.661 -19.210 7.930 1.00 88.25 137 ASN A O 1
ATOM 1071 N N . SER A 1 138 ? -10.133 -17.687 6.383 1.00 88.56 138 SER A N 1
ATOM 1072 C CA . SER A 1 138 ? -9.752 -18.656 5.355 1.00 88.56 138 SER A CA 1
ATOM 1073 C C . SER A 1 138 ? -8.502 -19.432 5.797 1.00 88.56 138 SER A C 1
ATOM 1075 O O . SER A 1 138 ? -7.607 -18.828 6.386 1.00 88.56 138 SER A O 1
ATOM 1077 N N . PRO A 1 139 ? -8.361 -20.730 5.463 1.00 81.56 139 PRO A N 1
ATOM 1078 C CA . PRO A 1 139 ? -7.155 -21.506 5.777 1.00 81.56 139 PRO A CA 1
ATOM 1079 C C . PRO A 1 139 ? -5.854 -20.906 5.212 1.00 81.56 139 PRO A C 1
ATOM 1081 O O . PRO A 1 139 ? -4.775 -21.210 5.717 1.00 81.56 139 PRO A O 1
ATOM 1084 N N . ASP A 1 140 ? -5.944 -20.050 4.191 1.00 80.12 140 ASP A N 1
ATOM 1085 C CA . ASP A 1 140 ? -4.794 -19.344 3.609 1.00 80.12 140 ASP A CA 1
ATOM 1086 C C . ASP A 1 140 ? -4.372 -18.103 4.423 1.00 80.12 140 ASP A C 1
ATOM 1088 O O . ASP A 1 140 ? -3.299 -17.530 4.210 1.00 80.12 140 ASP A O 1
ATOM 1092 N N . SER A 1 141 ? -5.216 -17.663 5.354 1.00 82.00 141 SER A N 1
ATOM 1093 C CA . SER A 1 141 ? -4.979 -16.524 6.230 1.00 82.00 141 SER A CA 1
ATOM 1094 C C . SER A 1 141 ? -4.411 -17.006 7.560 1.00 82.00 141 SER A C 1
ATOM 1096 O O . SER A 1 141 ? -4.979 -17.861 8.230 1.00 82.00 141 SER A O 1
ATOM 1098 N N . CYS A 1 142 ? -3.292 -16.423 7.994 1.00 85.81 142 CYS A N 1
ATOM 1099 C CA . CYS A 1 142 ? -2.754 -16.709 9.327 1.00 85.81 142 CYS A CA 1
ATOM 1100 C C . CYS A 1 142 ? -3.307 -15.763 10.402 1.00 85.81 142 CYS A C 1
ATOM 1102 O O . CYS A 1 142 ? -2.785 -15.740 11.515 1.00 85.81 142 CYS A O 1
ATOM 1104 N N . ILE A 1 143 ? -4.350 -14.983 10.094 1.00 88.19 143 ILE A N 1
ATOM 1105 C CA . ILE A 1 143 ? -4.952 -14.032 11.036 1.00 88.19 143 ILE A CA 1
ATOM 1106 C C . ILE A 1 143 ? -5.437 -14.733 12.303 1.00 88.19 143 ILE A C 1
ATOM 1108 O O . ILE A 1 143 ? -5.202 -14.219 13.397 1.00 88.19 143 ILE A O 1
ATOM 1112 N N . ASP A 1 144 ? -5.994 -15.940 12.174 1.00 84.38 144 ASP A N 1
ATOM 1113 C CA . ASP A 1 144 ? -6.468 -16.735 13.308 1.00 84.38 144 ASP A CA 1
ATOM 1114 C C . ASP A 1 144 ? -5.390 -16.894 14.387 1.00 84.38 144 ASP A C 1
ATOM 1116 O O . ASP A 1 144 ? -5.676 -16.732 15.573 1.00 84.38 144 ASP A O 1
ATOM 1120 N N . THR A 1 145 ? -4.125 -17.074 13.985 1.00 84.56 145 THR A N 1
ATOM 1121 C CA . THR A 1 145 ? -2.988 -17.225 14.911 1.00 84.56 145 THR A CA 1
ATOM 1122 C C . THR A 1 145 ? -2.777 -16.012 15.820 1.00 84.56 145 THR A C 1
ATOM 1124 O O . THR A 1 145 ? -2.274 -16.162 16.932 1.00 84.56 145 THR A O 1
ATOM 1127 N N . TYR A 1 146 ? -3.189 -14.820 15.382 1.00 83.75 146 TYR A N 1
ATOM 1128 C CA . TYR A 1 146 ? -3.066 -13.573 16.140 1.00 83.75 146 TYR A CA 1
ATOM 1129 C C . TYR A 1 146 ? -4.319 -13.238 16.948 1.00 83.75 146 TYR A C 1
ATOM 1131 O O . TYR A 1 146 ? -4.251 -12.449 17.890 1.00 83.75 146 TYR A O 1
ATOM 1139 N N . THR A 1 147 ? -5.457 -13.825 16.579 1.00 85.31 147 THR A N 1
ATOM 1140 C CA . THR A 1 147 ? -6.735 -13.596 17.260 1.00 85.31 147 THR A CA 1
ATOM 1141 C C . THR A 1 147 ? -6.973 -14.527 18.446 1.00 85.31 147 THR A C 1
ATOM 1143 O O . THR A 1 147 ? -7.837 -14.244 19.278 1.00 85.31 147 THR A O 1
ATOM 1146 N N . VAL A 1 148 ? -6.191 -15.608 18.562 1.00 84.31 148 VAL A N 1
ATOM 1147 C CA . VAL A 1 148 ? -6.257 -16.528 19.700 1.00 84.31 148 VAL A CA 1
ATOM 1148 C C . VAL A 1 148 ? -5.893 -15.796 20.992 1.00 84.31 148 VAL A C 1
ATOM 1150 O O . VAL A 1 148 ? -4.888 -15.087 21.106 1.00 84.31 148 VAL A O 1
ATOM 1153 N N . ARG A 1 149 ? -6.744 -16.002 21.992 1.00 84.62 149 ARG A N 1
ATOM 1154 C CA . ARG A 1 149 ? -6.574 -15.494 23.347 1.00 84.62 149 ARG A CA 1
ATOM 1155 C C . ARG A 1 149 ? -5.311 -16.063 24.001 1.00 84.62 149 ARG A C 1
ATOM 1157 O O . ARG A 1 149 ? -5.048 -17.261 23.902 1.00 84.62 149 ARG A O 1
ATOM 1164 N N . GLY A 1 150 ? -4.548 -15.210 24.685 1.00 78.88 150 GLY A N 1
ATOM 1165 C CA . GLY A 1 150 ? -3.367 -15.636 25.444 1.00 78.88 150 GLY A CA 1
ATOM 1166 C C . GLY A 1 150 ? -3.750 -16.511 26.640 1.00 78.88 150 GLY A C 1
ATOM 1167 O O . GLY A 1 150 ? -4.806 -16.315 27.240 1.00 78.88 150 GLY A O 1
ATOM 1168 N N . ALA A 1 151 ? -2.898 -17.475 27.004 1.00 78.12 151 ALA A N 1
ATOM 1169 C CA . ALA A 1 151 ? -3.142 -18.368 28.146 1.00 78.12 151 ALA A CA 1
ATOM 1170 C C . ALA A 1 151 ? -3.197 -17.622 29.497 1.00 78.12 151 ALA A C 1
ATOM 1172 O O . ALA A 1 151 ? -3.784 -18.104 30.462 1.00 78.12 151 ALA A O 1
ATOM 1173 N N . ASP A 1 152 ? -2.592 -16.441 29.549 1.00 78.88 152 ASP A N 1
ATOM 1174 C CA . ASP A 1 152 ? -2.497 -15.518 30.676 1.00 78.88 152 ASP A CA 1
ATOM 1175 C C . ASP A 1 152 ? -3.601 -14.441 30.690 1.00 78.88 152 ASP A C 1
ATOM 1177 O O . ASP A 1 152 ? -3.777 -13.736 31.686 1.00 78.88 152 ASP A O 1
ATOM 1181 N N . GLU A 1 153 ? -4.399 -14.325 29.625 1.00 79.19 153 GLU A N 1
ATOM 1182 C CA . GLU A 1 153 ? -5.425 -13.287 29.505 1.00 79.19 153 GLU A CA 1
ATOM 1183 C C . GLU A 1 153 ? -6.733 -13.716 30.170 1.00 79.19 153 GLU A C 1
ATOM 1185 O O . GLU A 1 153 ? -7.442 -14.591 29.671 1.00 79.19 153 GLU A O 1
ATOM 1190 N N . LYS A 1 154 ? -7.110 -13.060 31.277 1.00 78.81 154 LYS A N 1
ATOM 1191 C CA . LYS A 1 154 ? -8.371 -13.315 32.011 1.00 78.81 154 LYS A CA 1
ATOM 1192 C C . LYS A 1 154 ? -9.641 -12.922 31.260 1.00 78.81 154 LYS A C 1
ATOM 1194 O O . LYS A 1 154 ? -10.672 -13.561 31.464 1.00 78.81 154 LYS A O 1
ATOM 1199 N N . VAL A 1 155 ? -9.565 -11.925 30.385 1.00 83.62 155 VAL A N 1
ATOM 1200 C CA . VAL A 1 155 ? -10.605 -11.520 29.429 1.00 83.62 155 VAL A CA 1
ATOM 1201 C C . VAL A 1 155 ? -9.872 -10.954 28.216 1.00 83.62 155 VAL A C 1
ATOM 1203 O O . VAL A 1 155 ? -8.892 -10.231 28.383 1.00 83.62 155 VAL A O 1
ATOM 1206 N N . GLN A 1 156 ? -10.306 -11.304 27.007 1.00 87.25 156 GLN A N 1
ATOM 1207 C CA . GLN A 1 156 ? -9.785 -10.672 25.800 1.00 87.25 156 GLN A CA 1
ATOM 1208 C C . GLN A 1 156 ? -10.541 -9.361 25.600 1.00 87.25 156 GLN A C 1
ATOM 1210 O O . GLN A 1 156 ? -11.759 -9.380 25.456 1.00 87.25 156 GLN A O 1
ATOM 1215 N N . LEU A 1 157 ? -9.821 -8.244 25.641 1.00 93.00 157 LEU A N 1
ATOM 1216 C CA . LEU A 1 157 ? -10.353 -6.917 25.342 1.00 93.00 157 LEU A CA 1
ATOM 1217 C C . LEU A 1 157 ? -10.064 -6.560 23.881 1.00 93.00 157 LEU A C 1
ATOM 1219 O O . LEU A 1 157 ? -9.067 -7.023 23.310 1.00 93.00 157 LEU A O 1
ATOM 1223 N N . GLY A 1 158 ? -10.922 -5.743 23.274 1.00 93.75 158 GLY A N 1
ATOM 1224 C CA . GLY A 1 158 ? -10.790 -5.288 21.892 1.00 93.75 158 GLY A CA 1
ATOM 1225 C C . GLY A 1 158 ? -9.498 -4.508 21.685 1.00 93.75 158 GLY A C 1
ATOM 1226 O O . GLY A 1 158 ? -8.763 -4.788 20.744 1.00 93.75 158 GLY A O 1
ATOM 1227 N N . SER A 1 159 ? -9.158 -3.626 22.621 1.00 94.06 159 SER A N 1
ATOM 1228 C CA . SER A 1 159 ? -7.896 -2.885 22.704 1.00 94.06 159 SER A CA 1
ATOM 1229 C C . SER A 1 159 ? -6.668 -3.804 22.681 1.00 94.06 159 SER A C 1
ATOM 1231 O O . SER A 1 159 ? -5.735 -3.607 21.898 1.00 94.06 159 SER A O 1
ATOM 1233 N N . THR A 1 160 ? -6.692 -4.882 23.470 1.00 93.56 160 THR A N 1
ATOM 1234 C CA . THR A 1 160 ? -5.598 -5.866 23.535 1.00 93.56 160 THR A CA 1
ATOM 1235 C C . THR A 1 160 ? -5.482 -6.661 22.233 1.00 93.56 160 THR A C 1
ATOM 1237 O O . THR A 1 160 ? -4.383 -6.827 21.697 1.00 93.56 160 THR A O 1
ATOM 1240 N N . LEU A 1 161 ? -6.610 -7.126 21.685 1.00 94.81 161 LEU A N 1
ATOM 1241 C CA . LEU A 1 161 ? -6.646 -7.828 20.400 1.00 94.81 161 LEU A CA 1
ATOM 1242 C C . LEU A 1 161 ? -6.159 -6.926 19.253 1.00 94.81 161 LEU A C 1
ATOM 1244 O O . LEU A 1 161 ? -5.338 -7.344 18.436 1.00 94.81 161 LEU A O 1
ATOM 1248 N N . TYR A 1 162 ? -6.608 -5.674 19.222 1.00 95.56 162 TYR A N 1
ATOM 1249 C CA . TYR A 1 162 ? -6.193 -4.683 18.240 1.00 95.56 162 TYR A CA 1
ATOM 1250 C C . TYR A 1 162 ? -4.690 -4.415 18.307 1.00 95.56 162 TYR A C 1
ATOM 1252 O O . TYR A 1 162 ? -4.012 -4.443 17.280 1.00 95.56 162 TYR A O 1
ATOM 1260 N N . ALA A 1 163 ? -4.135 -4.237 19.509 1.00 93.69 163 ALA A N 1
ATOM 1261 C CA . ALA A 1 163 ? -2.701 -4.055 19.706 1.00 93.69 163 ALA A CA 1
ATOM 1262 C C . ALA A 1 163 ? -1.886 -5.269 19.223 1.00 93.69 163 ALA A C 1
ATOM 1264 O O . ALA A 1 163 ? -0.854 -5.092 18.567 1.00 93.69 163 ALA A O 1
ATOM 1265 N N . LYS A 1 164 ? -2.355 -6.500 19.486 1.00 92.69 164 LYS A N 1
ATOM 1266 C CA . LYS A 1 164 ? -1.734 -7.735 18.973 1.00 92.69 164 LYS A CA 1
ATOM 1267 C C . LYS A 1 164 ? -1.729 -7.778 17.449 1.00 92.69 164 LYS A C 1
ATOM 1269 O O . LYS A 1 164 ? -0.668 -7.983 16.858 1.00 92.69 164 LYS A O 1
ATOM 1274 N N . LEU A 1 165 ? -2.886 -7.551 16.822 1.00 93.50 165 LEU A N 1
ATOM 1275 C CA . LEU A 1 165 ? -3.026 -7.537 15.365 1.00 93.50 165 LEU A CA 1
ATOM 1276 C C . LEU A 1 165 ? -2.147 -6.456 14.747 1.00 93.50 165 LEU A C 1
ATOM 1278 O O . LEU A 1 165 ? -1.350 -6.753 13.859 1.00 93.50 165 LEU A O 1
ATOM 1282 N N . ARG A 1 166 ? -2.202 -5.231 15.279 1.00 92.94 166 ARG A N 1
ATOM 1283 C CA . ARG A 1 166 ? -1.353 -4.123 14.845 1.00 92.94 166 ARG A CA 1
ATOM 1284 C C . ARG A 1 166 ? 0.113 -4.513 14.923 1.00 92.94 166 ARG A C 1
ATOM 1286 O O . ARG A 1 166 ? 0.821 -4.383 13.932 1.00 92.94 166 ARG A O 1
ATOM 1293 N N . LYS A 1 167 ? 0.585 -5.042 16.053 1.00 91.00 167 LYS A N 1
ATOM 1294 C CA . LYS A 1 167 ? 1.984 -5.457 16.226 1.00 91.00 167 LYS A CA 1
ATOM 1295 C C . LYS A 1 167 ? 2.390 -6.549 15.232 1.00 91.00 167 LYS A C 1
ATOM 1297 O O . LYS A 1 167 ? 3.421 -6.413 14.580 1.00 91.00 167 LYS A O 1
ATOM 1302 N N . ALA A 1 168 ? 1.592 -7.605 15.091 1.00 88.81 168 ALA A N 1
ATOM 1303 C CA . ALA A 1 168 ? 1.895 -8.724 14.200 1.00 88.81 168 ALA A CA 1
ATOM 1304 C C . ALA A 1 168 ? 1.912 -8.301 12.722 1.00 88.81 168 ALA A C 1
ATOM 1306 O O . ALA A 1 168 ? 2.844 -8.615 11.977 1.00 88.81 168 ALA A O 1
ATOM 1307 N N . LEU A 1 169 ? 0.906 -7.533 12.307 1.00 88.19 169 LEU A N 1
ATOM 1308 C CA . LEU A 1 169 ? 0.698 -7.166 10.911 1.00 88.19 169 LEU A CA 1
ATOM 1309 C C . LEU A 1 169 ? 1.589 -5.997 10.477 1.00 88.19 169 LEU A C 1
ATOM 1311 O O . LEU A 1 169 ? 1.990 -5.939 9.314 1.00 88.19 169 LEU A O 1
ATOM 1315 N N . THR A 1 170 ? 2.001 -5.124 11.402 1.00 84.88 170 THR A N 1
ATOM 1316 C CA . THR A 1 170 ? 2.992 -4.068 11.124 1.00 84.88 170 THR A CA 1
ATOM 1317 C C . THR A 1 170 ? 4.441 -4.548 11.219 1.00 84.88 170 THR A C 1
ATOM 1319 O O . THR A 1 170 ? 5.294 -4.006 10.515 1.00 84.88 170 THR A O 1
ATOM 1322 N N . LEU A 1 171 ? 4.748 -5.607 11.981 1.00 79.12 171 LEU A N 1
ATOM 1323 C CA . LEU A 1 171 ? 6.084 -6.221 11.959 1.00 79.12 171 LEU A CA 1
ATOM 1324 C C . LEU A 1 171 ? 6.442 -6.693 10.542 1.00 79.12 171 LEU A C 1
ATOM 1326 O O . LEU A 1 171 ? 7.544 -6.451 10.047 1.00 79.12 171 LEU A O 1
ATOM 1330 N N . ASN A 1 172 ? 5.468 -7.287 9.851 1.00 74.69 172 ASN A N 1
ATOM 1331 C CA . ASN A 1 172 ? 5.614 -7.684 8.456 1.00 74.69 172 ASN A CA 1
ATOM 1332 C C . ASN A 1 172 ? 5.829 -6.465 7.537 1.00 74.69 172 ASN A C 1
ATOM 1334 O O . ASN A 1 172 ? 6.605 -6.533 6.589 1.00 74.69 172 ASN A O 1
ATOM 1338 N N . VAL A 1 173 ? 5.233 -5.308 7.846 1.00 78.94 173 VAL A N 1
ATOM 1339 C CA . VAL A 1 173 ? 5.472 -4.064 7.093 1.00 78.94 173 VAL A CA 1
ATOM 1340 C C . VAL A 1 173 ? 6.931 -3.621 7.192 1.00 78.94 173 VAL A C 1
ATOM 1342 O O . VAL A 1 173 ? 7.495 -3.221 6.177 1.00 78.94 173 VAL A O 1
ATOM 1345 N N . ALA A 1 174 ? 7.575 -3.717 8.358 1.00 80.81 174 ALA A N 1
ATOM 1346 C CA . ALA A 1 174 ? 8.991 -3.365 8.497 1.00 80.81 174 ALA A CA 1
ATOM 1347 C C . ALA A 1 174 ? 9.895 -4.279 7.650 1.00 80.81 174 ALA A C 1
ATOM 1349 O O . ALA A 1 174 ? 10.746 -3.789 6.906 1.00 80.81 174 ALA A O 1
ATOM 1350 N N . VAL A 1 175 ? 9.653 -5.593 7.695 1.00 84.50 175 VAL A N 1
ATOM 1351 C CA . VAL A 1 175 ? 10.384 -6.579 6.880 1.00 84.50 175 VAL A CA 1
ATOM 1352 C C . VAL A 1 175 ? 10.137 -6.350 5.388 1.00 84.50 175 VAL A C 1
ATOM 1354 O O . VAL A 1 175 ? 11.088 -6.288 4.613 1.00 84.50 175 VAL A O 1
ATOM 1357 N N . LYS A 1 176 ? 8.882 -6.139 4.976 1.00 84.56 176 LYS A N 1
ATOM 1358 C CA . LYS A 1 176 ? 8.523 -5.810 3.588 1.00 84.56 176 LYS A CA 1
ATOM 1359 C C . LYS A 1 176 ? 9.173 -4.509 3.126 1.00 84.56 176 LYS A C 1
ATOM 1361 O O . LYS A 1 176 ? 9.670 -4.452 2.011 1.00 84.56 176 LYS A O 1
ATOM 1366 N N . ARG A 1 177 ? 9.234 -3.480 3.978 1.00 86.62 177 ARG A N 1
ATOM 1367 C CA . ARG A 1 177 ? 9.926 -2.215 3.677 1.00 86.62 177 ARG A CA 1
ATOM 1368 C C . ARG A 1 177 ? 11.427 -2.422 3.479 1.00 86.62 177 ARG A C 1
ATOM 1370 O O . ARG A 1 177 ? 11.984 -1.830 2.558 1.00 86.62 177 ARG A O 1
ATOM 1377 N N . ALA A 1 178 ? 12.065 -3.256 4.301 1.00 87.44 178 ALA A N 1
ATOM 1378 C CA . ALA A 1 178 ? 13.471 -3.614 4.127 1.00 87.44 178 ALA A CA 1
ATOM 1379 C C . ALA A 1 178 ? 13.694 -4.401 2.824 1.00 87.44 178 ALA A C 1
ATOM 1381 O O . ALA A 1 178 ? 14.573 -4.049 2.040 1.00 87.44 178 ALA A O 1
ATOM 1382 N N . GLY A 1 179 ? 12.844 -5.392 2.540 1.00 90.88 179 GLY A N 1
ATOM 1383 C CA . GLY A 1 179 ? 12.878 -6.145 1.284 1.00 90.88 179 GLY A CA 1
ATOM 1384 C C . GLY A 1 179 ? 12.64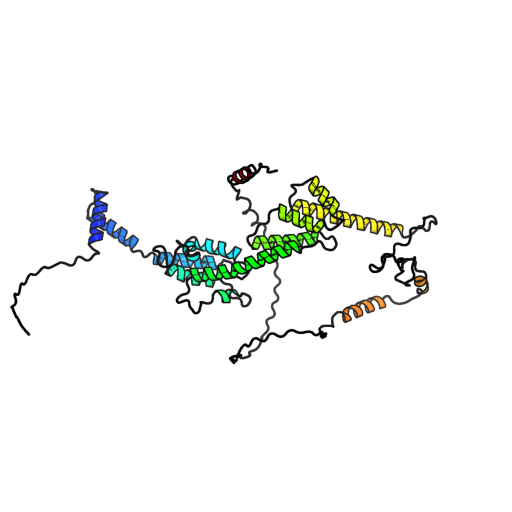8 -5.263 0.056 1.00 90.88 179 GLY A C 1
ATOM 1385 O O . GLY A 1 179 ? 13.286 -5.455 -0.970 1.00 90.88 179 GLY A O 1
ATOM 1386 N N . LEU A 1 180 ? 11.800 -4.240 0.167 1.00 91.88 180 LEU A N 1
ATOM 1387 C CA . LEU A 1 180 ? 11.554 -3.287 -0.910 1.00 91.88 180 LEU A CA 1
ATOM 1388 C C . LEU A 1 180 ? 12.771 -2.396 -1.179 1.00 91.88 180 LEU A C 1
ATOM 1390 O O . LEU A 1 180 ? 13.080 -2.096 -2.329 1.00 91.88 180 LEU A O 1
ATOM 1394 N N . GLN A 1 181 ? 13.500 -2.013 -0.130 1.00 89.88 181 GLN A N 1
ATOM 1395 C CA . GLN A 1 181 ? 14.767 -1.306 -0.281 1.00 89.88 181 GLN A CA 1
ATOM 1396 C C . GLN A 1 181 ? 15.818 -2.184 -0.974 1.00 89.88 181 GLN A C 1
ATOM 1398 O O . GLN A 1 181 ? 16.485 -1.711 -1.893 1.00 89.88 181 GLN A O 1
ATOM 1403 N N . ASP A 1 182 ? 15.914 -3.464 -0.613 1.00 92.38 182 ASP A N 1
ATOM 1404 C CA . ASP A 1 182 ? 16.776 -4.422 -1.316 1.00 92.38 182 ASP A CA 1
ATOM 1405 C C . ASP A 1 182 ? 16.358 -4.596 -2.789 1.00 92.38 182 ASP A C 1
ATOM 1407 O O . ASP A 1 182 ? 17.196 -4.547 -3.691 1.00 92.38 182 ASP A O 1
ATOM 1411 N N . HIS A 1 183 ? 15.053 -4.659 -3.071 1.00 92.31 183 HIS A N 1
ATOM 1412 C CA . HIS A 1 183 ? 14.526 -4.726 -4.438 1.00 92.31 183 HIS A CA 1
ATOM 1413 C C . HIS A 1 183 ? 14.917 -3.500 -5.275 1.00 92.31 183 HIS A C 1
ATOM 1415 O O . HIS A 1 183 ? 15.344 -3.632 -6.423 1.00 92.31 183 HIS A O 1
ATOM 1421 N N . ILE A 1 184 ? 14.850 -2.300 -4.685 1.00 93.25 184 ILE A N 1
ATOM 1422 C CA . ILE A 1 184 ? 15.325 -1.066 -5.324 1.00 93.25 184 ILE A CA 1
ATOM 1423 C C . ILE A 1 184 ? 16.816 -1.171 -5.647 1.00 93.25 184 ILE A C 1
ATOM 1425 O O . ILE A 1 184 ? 17.237 -0.689 -6.692 1.00 93.25 184 ILE A O 1
ATOM 1429 N N . HIS A 1 185 ? 17.646 -1.766 -4.789 1.00 90.38 185 HIS A N 1
ATOM 1430 C CA . HIS A 1 185 ? 19.085 -1.904 -5.042 1.00 90.38 185 HIS A CA 1
ATOM 1431 C C . HIS A 1 185 ? 19.437 -3.013 -6.042 1.00 90.38 185 HIS A C 1
ATOM 1433 O O . HIS A 1 185 ? 20.464 -2.916 -6.717 1.00 90.38 185 HIS A O 1
ATOM 1439 N N . THR A 1 186 ? 18.595 -4.037 -6.165 1.00 93.56 186 THR A N 1
ATOM 1440 C CA . THR A 1 186 ? 18.833 -5.203 -7.027 1.00 93.56 186 THR A CA 1
ATOM 1441 C C . THR A 1 186 ? 18.227 -5.073 -8.420 1.00 93.56 186 THR A C 1
ATOM 1443 O O . THR A 1 186 ? 18.675 -5.779 -9.325 1.00 93.56 186 THR A O 1
ATOM 1446 N N . VAL A 1 187 ? 17.272 -4.158 -8.633 1.00 94.81 187 VAL A N 1
ATOM 1447 C CA . VAL A 1 187 ? 16.669 -3.921 -9.951 1.00 94.81 187 VAL A CA 1
ATOM 1448 C C . VAL A 1 187 ? 17.722 -3.474 -10.972 1.00 94.81 187 VAL A C 1
ATOM 1450 O O . VAL A 1 187 ? 18.521 -2.560 -10.738 1.00 94.81 187 VAL A O 1
ATOM 1453 N N . ARG A 1 188 ? 17.745 -4.146 -12.126 1.00 94.56 188 ARG A N 1
ATOM 1454 C CA . ARG A 1 188 ? 18.747 -3.952 -13.181 1.00 94.56 188 ARG A CA 1
ATOM 1455 C C . ARG A 1 188 ? 18.098 -3.885 -14.552 1.00 94.56 188 ARG A C 1
ATOM 1457 O O . ARG A 1 188 ? 17.070 -4.509 -14.811 1.00 94.56 188 ARG A O 1
ATOM 1464 N N . LEU A 1 189 ? 18.745 -3.144 -15.443 1.00 95.31 189 LEU A N 1
ATOM 1465 C CA . LEU A 1 189 ? 18.433 -3.163 -16.862 1.00 95.31 189 LEU A CA 1
ATOM 1466 C C . LEU A 1 189 ? 18.922 -4.488 -17.466 1.00 95.31 189 LEU A C 1
ATOM 1468 O O . LEU A 1 189 ? 20.092 -4.845 -17.331 1.00 95.31 189 LEU A O 1
ATOM 1472 N N . HIS A 1 190 ? 18.037 -5.210 -18.151 1.00 90.31 190 HIS A N 1
ATOM 1473 C CA . HIS A 1 190 ? 18.367 -6.456 -18.844 1.00 90.31 190 HIS A CA 1
ATOM 1474 C C . HIS A 1 190 ? 18.127 -6.298 -20.342 1.00 90.31 190 HIS A C 1
ATOM 1476 O O . HIS A 1 190 ? 17.082 -5.790 -20.733 1.00 90.31 190 HIS A O 1
ATOM 1482 N N . ASN A 1 191 ? 19.067 -6.760 -21.175 1.00 90.25 191 ASN A N 1
ATOM 1483 C CA . ASN A 1 191 ? 18.965 -6.724 -22.643 1.00 90.25 191 ASN A CA 1
ATOM 1484 C C . ASN A 1 191 ? 18.596 -5.344 -23.214 1.00 90.25 191 ASN A C 1
ATOM 1486 O O . ASN A 1 191 ? 17.900 -5.263 -24.221 1.00 90.25 191 ASN A O 1
ATOM 1490 N N . TRP A 1 192 ? 19.027 -4.271 -22.546 1.00 91.31 192 TRP A N 1
ATOM 1491 C CA . TRP A 1 192 ? 18.703 -2.887 -22.913 1.00 91.31 192 TRP A CA 1
ATOM 1492 C C . TRP A 1 192 ? 17.205 -2.553 -22.911 1.00 91.31 192 TRP A C 1
ATOM 1494 O O . TRP A 1 192 ? 16.820 -1.522 -23.449 1.00 91.31 192 TRP A O 1
ATOM 1504 N N . ASP A 1 193 ? 16.371 -3.373 -22.272 1.00 95.06 193 ASP A N 1
ATOM 1505 C CA . ASP A 1 193 ? 14.918 -3.219 -22.259 1.00 95.06 193 ASP A CA 1
ATOM 1506 C C . ASP A 1 193 ? 14.468 -2.297 -21.114 1.00 95.06 193 ASP A C 1
ATOM 1508 O O . ASP A 1 193 ? 14.232 -2.721 -19.975 1.00 95.06 193 ASP A O 1
ATOM 1512 N N . VAL A 1 194 ? 14.371 -1.004 -21.423 1.00 96.56 194 VAL A N 1
ATOM 1513 C CA . VAL A 1 194 ? 13.895 0.032 -20.501 1.00 96.56 194 VAL A CA 1
ATOM 1514 C C . VAL A 1 194 ? 12.413 -0.140 -20.199 1.00 96.56 194 VAL A C 1
ATOM 1516 O O . VAL A 1 194 ? 12.001 0.155 -19.082 1.00 96.56 194 VAL A O 1
ATOM 1519 N N . VAL A 1 195 ? 11.612 -0.668 -21.126 1.00 95.94 195 VAL A N 1
ATOM 1520 C CA . VAL A 1 195 ? 10.180 -0.904 -20.888 1.00 95.94 195 VAL A CA 1
ATOM 1521 C C . VAL A 1 195 ? 9.983 -1.968 -19.809 1.00 95.94 195 VAL A C 1
ATOM 1523 O O . VAL A 1 195 ? 9.169 -1.801 -18.898 1.00 95.94 195 VAL A O 1
ATOM 1526 N N . LYS A 1 196 ? 10.753 -3.060 -19.865 1.00 96.31 196 LYS A N 1
ATOM 1527 C CA . LYS A 1 196 ? 10.736 -4.092 -18.821 1.00 96.31 196 LYS A CA 1
ATOM 1528 C C . LYS A 1 196 ? 11.266 -3.568 -17.487 1.00 96.31 196 LYS A C 1
ATOM 1530 O O . LYS A 1 196 ? 10.688 -3.895 -16.451 1.00 96.31 196 LYS A O 1
ATOM 1535 N N . LEU A 1 197 ? 12.318 -2.747 -17.507 1.00 96.62 197 LEU A N 1
ATOM 1536 C CA . LEU A 1 197 ? 12.809 -2.062 -16.308 1.00 96.62 197 LEU A CA 1
ATOM 1537 C C . LEU A 1 197 ? 11.724 -1.165 -15.692 1.00 96.62 197 LEU A C 1
ATOM 1539 O O . LEU A 1 197 ? 11.504 -1.238 -14.487 1.00 96.62 197 LEU A O 1
ATOM 1543 N N . GLY A 1 198 ? 11.024 -0.373 -16.511 1.00 96.81 198 GLY A N 1
ATOM 1544 C CA . GLY A 1 198 ? 9.922 0.496 -16.091 1.00 96.81 198 GLY A CA 1
ATOM 1545 C C . GLY A 1 198 ? 8.837 -0.273 -15.352 1.00 96.81 198 GLY A C 1
ATOM 1546 O O . GLY A 1 198 ? 8.558 0.031 -14.202 1.00 96.81 198 GLY A O 1
ATOM 1547 N N . LYS A 1 199 ? 8.341 -1.370 -15.940 1.00 96.25 199 LYS A N 1
ATOM 1548 C CA . LYS A 1 199 ? 7.353 -2.250 -15.286 1.00 96.25 199 LYS A CA 1
ATOM 1549 C C . LYS A 1 199 ? 7.832 -2.790 -13.935 1.00 96.25 199 LYS A C 1
ATOM 1551 O O . LYS A 1 199 ? 7.043 -2.897 -13.000 1.00 96.25 199 LYS A O 1
ATOM 1556 N N . GLY A 1 200 ? 9.114 -3.152 -13.835 1.00 96.56 200 GLY A N 1
ATOM 1557 C CA . GLY A 1 200 ? 9.711 -3.608 -12.578 1.00 96.56 200 GLY A CA 1
ATOM 1558 C C . GLY A 1 200 ? 9.742 -2.507 -11.517 1.00 96.56 200 GLY A C 1
ATOM 1559 O O . GLY A 1 200 ? 9.383 -2.750 -10.369 1.00 96.56 200 GLY A O 1
ATOM 1560 N N . LEU A 1 201 ? 10.118 -1.288 -11.908 1.00 96.56 201 LEU A N 1
ATOM 1561 C CA . LEU A 1 201 ? 10.113 -0.124 -11.023 1.00 96.56 201 LEU A CA 1
ATOM 1562 C C . LEU A 1 201 ? 8.691 0.270 -10.603 1.00 96.56 201 LEU A C 1
ATOM 1564 O O . LEU A 1 201 ? 8.462 0.468 -9.415 1.00 96.56 201 LEU A O 1
ATOM 1568 N N . ASP A 1 202 ? 7.730 0.300 -11.527 1.00 95.31 202 ASP A N 1
ATOM 1569 C CA . ASP A 1 202 ? 6.323 0.599 -11.232 1.00 95.31 202 ASP A CA 1
ATOM 1570 C C . ASP A 1 202 ? 5.735 -0.388 -10.221 1.00 95.31 202 ASP A C 1
ATOM 1572 O O . ASP A 1 202 ? 5.050 0.019 -9.285 1.00 95.31 202 ASP A O 1
ATOM 1576 N N . SER A 1 203 ? 6.055 -1.681 -10.352 1.00 95.00 203 SER A N 1
ATOM 1577 C CA . SER A 1 203 ? 5.670 -2.693 -9.361 1.00 95.00 203 SER A CA 1
ATOM 1578 C C . SER A 1 203 ? 6.215 -2.354 -7.971 1.00 95.00 203 SER A C 1
ATOM 1580 O O . SER A 1 203 ? 5.465 -2.375 -7.001 1.00 95.00 203 SER A O 1
ATOM 1582 N N . ILE A 1 204 ? 7.496 -1.981 -7.872 1.00 94.69 204 ILE A N 1
ATOM 1583 C CA . ILE A 1 204 ? 8.136 -1.595 -6.606 1.00 94.69 204 ILE A CA 1
ATOM 1584 C C . ILE A 1 204 ? 7.479 -0.335 -6.018 1.00 94.69 204 ILE A C 1
ATOM 1586 O O . ILE A 1 204 ? 7.249 -0.257 -4.811 1.00 94.69 204 ILE A O 1
ATOM 1590 N N . TRP A 1 205 ? 7.171 0.666 -6.844 1.00 95.00 205 TRP A N 1
ATOM 1591 C CA . TRP A 1 205 ? 6.525 1.898 -6.386 1.00 95.00 205 TRP A CA 1
ATOM 1592 C C . TRP A 1 205 ? 5.103 1.649 -5.888 1.00 95.00 205 TRP A C 1
ATOM 1594 O O . TRP A 1 205 ? 4.730 2.185 -4.844 1.00 95.00 205 TRP A O 1
ATOM 1604 N N . ASN A 1 206 ? 4.347 0.798 -6.579 1.00 91.44 206 ASN A N 1
ATOM 1605 C CA . ASN A 1 206 ? 3.006 0.399 -6.168 1.00 91.44 206 ASN A CA 1
ATOM 1606 C C . ASN A 1 206 ? 3.032 -0.393 -4.855 1.00 91.44 206 ASN A C 1
ATOM 1608 O O . ASN A 1 206 ? 2.282 -0.070 -3.937 1.00 91.44 206 ASN A O 1
ATOM 1612 N N . ASP A 1 207 ? 3.953 -1.350 -4.712 1.00 88.56 207 ASP A N 1
ATOM 1613 C CA . ASP A 1 207 ? 4.127 -2.105 -3.466 1.00 88.56 207 ASP A CA 1
ATOM 1614 C C . ASP A 1 207 ? 4.466 -1.176 -2.289 1.00 88.56 207 ASP A C 1
ATOM 1616 O O . ASP A 1 207 ? 3.953 -1.335 -1.179 1.00 88.56 207 ASP A O 1
ATOM 1620 N N . ALA A 1 208 ? 5.299 -0.158 -2.520 1.00 89.81 208 ALA A N 1
ATOM 1621 C CA . ALA A 1 208 ? 5.634 0.829 -1.502 1.00 89.81 208 ALA A CA 1
ATOM 1622 C C . ALA A 1 208 ? 4.441 1.710 -1.118 1.00 89.81 208 ALA A C 1
ATOM 1624 O O . ALA A 1 208 ? 4.226 1.941 0.075 1.00 89.81 208 ALA A O 1
ATOM 1625 N N . ALA A 1 209 ? 3.652 2.148 -2.102 1.00 87.44 209 ALA A N 1
ATOM 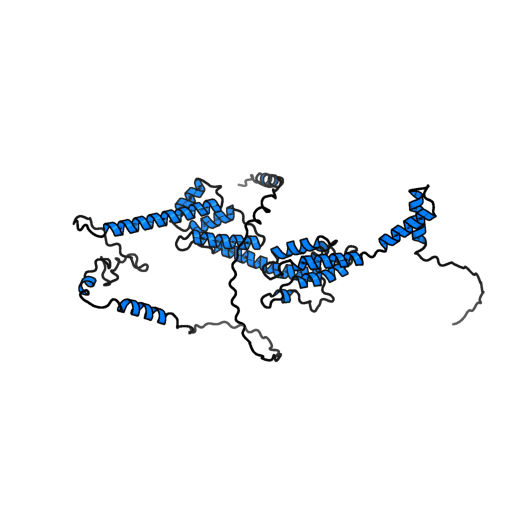1626 C CA . ALA A 1 209 ? 2.433 2.915 -1.876 1.00 87.44 209 ALA A CA 1
ATOM 1627 C C . ALA A 1 209 ? 1.423 2.111 -1.045 1.00 87.44 209 ALA A C 1
ATOM 1629 O O . ALA A 1 209 ? 0.887 2.636 -0.069 1.00 87.44 209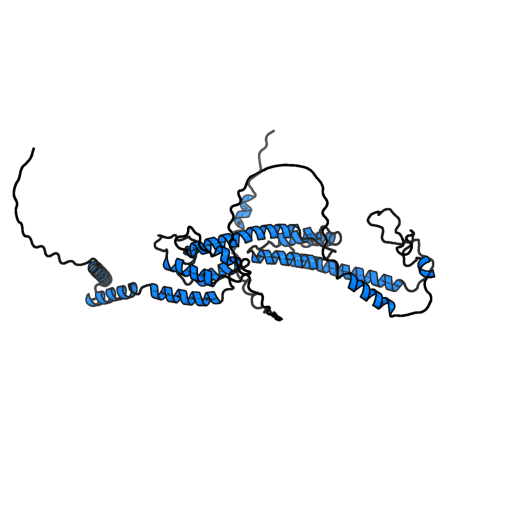 ALA A O 1
ATOM 1630 N N . CYS A 1 210 ? 1.257 0.815 -1.337 1.00 79.88 210 CYS A N 1
ATOM 1631 C CA . CYS A 1 210 ? 0.482 -0.091 -0.490 1.00 79.88 210 CYS A CA 1
ATOM 1632 C C . CYS A 1 210 ? 1.048 -0.132 0.936 1.00 79.88 210 CYS A C 1
ATOM 1634 O O . CYS A 1 210 ? 0.314 -0.047 1.903 1.00 79.88 210 CYS A O 1
ATOM 1636 N N . LEU A 1 211 ? 2.363 -0.135 1.138 1.00 82.50 211 LEU A N 1
ATOM 1637 C CA . LEU A 1 211 ? 2.948 -0.071 2.488 1.00 82.50 211 LEU A CA 1
ATOM 1638 C C . LEU A 1 211 ? 2.881 1.324 3.149 1.00 82.50 211 LEU A C 1
ATOM 1640 O O . LEU A 1 211 ? 3.574 1.562 4.150 1.00 82.50 211 LEU A O 1
ATOM 1644 N N . GLY A 1 212 ? 2.086 2.248 2.600 1.00 81.31 212 GLY A N 1
ATOM 1645 C CA . GLY A 1 212 ? 1.935 3.623 3.074 1.00 81.31 212 GLY A CA 1
ATOM 1646 C C . GLY A 1 212 ? 3.210 4.450 2.916 1.00 81.31 212 GLY A C 1
ATOM 1647 O O . GLY A 1 212 ? 3.453 5.362 3.703 1.00 81.31 212 GLY A O 1
ATOM 1648 N N . LYS A 1 213 ? 4.083 4.085 1.970 1.00 87.06 213 LYS A N 1
ATOM 1649 C CA . LYS A 1 213 ? 5.353 4.765 1.714 1.00 87.06 213 LYS A CA 1
ATOM 1650 C C . LYS A 1 213 ? 5.334 5.387 0.324 1.00 87.06 213 LYS A C 1
ATOM 1652 O O . LYS A 1 213 ? 5.455 4.696 -0.682 1.00 87.06 213 LYS A O 1
ATOM 1657 N N . CYS A 1 214 ? 5.258 6.711 0.283 1.00 88.31 214 CYS A N 1
ATOM 1658 C CA . CYS A 1 214 ? 5.447 7.472 -0.945 1.00 88.31 214 CYS A CA 1
ATOM 1659 C C . CYS A 1 214 ? 6.939 7.759 -1.141 1.00 88.31 214 CYS A C 1
ATOM 1661 O O . CYS A 1 214 ? 7.602 8.273 -0.240 1.00 88.31 214 CYS A O 1
ATOM 1663 N N . PHE A 1 215 ? 7.479 7.431 -2.313 1.00 90.44 215 PHE A N 1
ATOM 1664 C CA . PHE A 1 215 ? 8.838 7.823 -2.677 1.00 90.44 215 PHE A CA 1
ATOM 1665 C C . PHE A 1 215 ? 8.839 9.137 -3.442 1.00 90.44 215 PHE A C 1
ATOM 1667 O O . PHE A 1 215 ? 8.041 9.328 -4.359 1.00 90.44 215 PHE A O 1
ATOM 1674 N N . TYR A 1 216 ? 9.781 10.007 -3.086 1.00 93.25 216 TYR A N 1
ATOM 1675 C CA . TYR A 1 216 ? 10.012 11.259 -3.791 1.00 93.25 216 TYR A CA 1
ATOM 1676 C C . TYR A 1 216 ? 10.408 11.009 -5.249 1.00 93.25 216 TYR A C 1
ATOM 1678 O O . TYR A 1 216 ? 11.152 10.072 -5.557 1.00 93.25 216 TYR A O 1
ATOM 1686 N N . GLU A 1 217 ? 9.960 11.897 -6.133 1.00 94.00 217 GLU A N 1
ATOM 1687 C CA . GLU A 1 217 ? 10.249 11.846 -7.569 1.00 94.00 217 GLU A CA 1
ATOM 1688 C C . GLU A 1 217 ? 11.754 11.791 -7.867 1.00 94.00 217 GLU A C 1
ATOM 1690 O O . GLU A 1 217 ? 12.193 11.040 -8.740 1.00 94.00 217 GLU A O 1
ATOM 1695 N N . ASP A 1 218 ? 12.576 12.486 -7.077 1.00 94.19 218 ASP A N 1
ATOM 1696 C CA . ASP A 1 218 ? 14.033 12.444 -7.226 1.00 94.19 218 ASP A CA 1
ATOM 1697 C C . ASP A 1 218 ? 14.633 11.064 -6.927 1.00 94.19 218 ASP A C 1
ATOM 1699 O O . ASP A 1 218 ? 15.601 10.658 -7.578 1.00 94.19 218 ASP A O 1
ATOM 1703 N N . LEU A 1 219 ? 14.049 10.292 -6.003 1.00 94.31 219 LEU A N 1
ATOM 1704 C CA . LEU A 1 219 ? 14.491 8.920 -5.748 1.00 94.31 219 LEU A CA 1
ATOM 1705 C C . LEU A 1 219 ? 14.109 7.994 -6.908 1.00 94.31 219 LEU A C 1
ATOM 1707 O O . LEU A 1 219 ? 14.937 7.195 -7.350 1.00 94.31 219 LEU A O 1
ATOM 1711 N N . LYS A 1 220 ? 12.886 8.120 -7.438 1.00 96.38 220 LYS A N 1
ATOM 1712 C CA . LYS A 1 220 ? 12.452 7.340 -8.608 1.00 96.38 220 LYS A CA 1
ATOM 1713 C C . LYS A 1 220 ? 13.346 7.631 -9.818 1.00 96.38 220 LYS A C 1
ATOM 1715 O O . LYS A 1 220 ? 13.874 6.707 -10.440 1.00 96.38 220 LYS A O 1
ATOM 1720 N N . LYS A 1 221 ? 13.597 8.917 -10.092 1.00 96.19 221 LYS A N 1
ATOM 1721 C CA . LYS A 1 221 ? 14.471 9.403 -11.173 1.00 96.19 221 LYS A CA 1
ATOM 1722 C C . LYS A 1 221 ? 15.917 8.933 -11.004 1.00 96.19 221 LYS A C 1
ATOM 1724 O O . LYS A 1 221 ? 16.503 8.399 -11.942 1.00 96.19 221 LYS A O 1
ATOM 1729 N N . SER A 1 222 ? 16.501 9.094 -9.816 1.00 95.69 222 SER A N 1
ATOM 1730 C CA . SER A 1 222 ? 17.880 8.657 -9.551 1.00 95.69 222 SER A CA 1
ATOM 1731 C C . SER A 1 222 ? 18.040 7.139 -9.644 1.00 95.69 222 SER A C 1
ATOM 1733 O O . SER A 1 222 ? 19.051 6.673 -10.169 1.00 95.69 222 SER A O 1
ATOM 1735 N N . THR A 1 223 ? 17.034 6.366 -9.222 1.00 96.69 223 THR A N 1
ATOM 1736 C CA . THR A 1 223 ? 17.016 4.904 -9.376 1.00 96.69 223 THR A CA 1
ATOM 1737 C C . THR A 1 223 ? 16.996 4.513 -10.850 1.00 96.69 223 THR A C 1
ATOM 1739 O O . THR A 1 223 ? 17.851 3.736 -11.272 1.00 96.69 223 THR A O 1
ATOM 1742 N N . LEU A 1 224 ? 16.093 5.102 -11.646 1.00 97.25 224 LEU A N 1
ATOM 1743 C CA . LEU A 1 224 ? 16.030 4.887 -13.093 1.00 97.25 224 LEU A CA 1
ATOM 1744 C C . LEU A 1 224 ? 17.383 5.175 -13.751 1.00 97.25 224 LEU A C 1
ATOM 1746 O O . LEU A 1 224 ? 17.940 4.301 -14.411 1.00 97.25 224 LEU A O 1
ATOM 1750 N N . TYR A 1 225 ? 17.954 6.357 -13.495 1.00 96.69 225 TYR A N 1
ATOM 1751 C CA . TYR A 1 225 ? 19.253 6.745 -14.042 1.00 96.69 225 TYR A CA 1
ATOM 1752 C C . TYR A 1 225 ? 20.374 5.811 -13.616 1.00 96.69 225 TYR A C 1
ATOM 1754 O O . TYR A 1 225 ? 21.194 5.450 -14.450 1.00 96.69 225 TYR A O 1
ATOM 1762 N N . ARG A 1 226 ? 20.426 5.388 -12.351 1.00 95.81 226 ARG A N 1
ATOM 1763 C CA . ARG A 1 226 ? 21.442 4.440 -11.881 1.00 95.81 226 ARG A CA 1
ATOM 1764 C C . ARG A 1 226 ? 21.334 3.099 -12.612 1.00 95.81 226 ARG A C 1
ATOM 1766 O O . ARG A 1 226 ? 22.358 2.537 -12.988 1.00 95.81 226 ARG A O 1
ATOM 1773 N N . CYS A 1 227 ? 20.117 2.599 -12.827 1.00 95.38 227 CYS A N 1
ATOM 1774 C CA . CYS A 1 227 ? 19.877 1.324 -13.505 1.00 95.38 227 CYS A CA 1
ATOM 1775 C C . CYS A 1 227 ? 20.204 1.376 -15.004 1.00 95.38 227 CYS A C 1
ATOM 1777 O O . CYS A 1 227 ? 20.613 0.360 -15.559 1.00 95.38 227 CYS A O 1
ATOM 1779 N N . THR A 1 228 ? 20.062 2.536 -15.653 1.00 94.94 228 THR A N 1
ATOM 1780 C CA . THR A 1 228 ? 20.353 2.702 -17.087 1.00 94.94 228 THR A CA 1
ATOM 1781 C C . THR A 1 228 ? 21.756 3.239 -17.378 1.00 94.94 228 THR A C 1
ATOM 1783 O O . THR A 1 228 ? 22.272 3.009 -18.464 1.00 94.94 228 THR A O 1
ATOM 1786 N N . ALA A 1 229 ? 22.408 3.923 -16.433 1.00 88.25 229 ALA A N 1
ATOM 1787 C CA . ALA A 1 229 ? 23.727 4.538 -16.633 1.00 88.25 229 ALA A CA 1
ATOM 1788 C C . ALA A 1 229 ? 24.865 3.526 -16.803 1.00 88.25 229 ALA A C 1
ATOM 1790 O O . ALA A 1 229 ? 25.906 3.875 -17.353 1.00 88.25 229 ALA A O 1
ATOM 1791 N N . GLN A 1 230 ? 24.673 2.285 -16.347 1.00 83.62 230 GLN A N 1
ATOM 1792 C CA . GLN A 1 230 ? 25.636 1.203 -16.568 1.00 83.62 230 GLN A CA 1
ATOM 1793 C C . GLN A 1 230 ? 25.694 0.760 -18.033 1.00 83.62 230 GLN A C 1
ATOM 1795 O O . GLN A 1 230 ? 26.614 0.038 -18.411 1.00 83.62 230 GLN A O 1
ATOM 1800 N N . ASP A 1 231 ? 24.733 1.192 -18.850 1.00 91.75 231 ASP A N 1
ATOM 1801 C CA . ASP A 1 231 ? 24.663 0.826 -20.246 1.00 91.75 231 ASP A CA 1
ATOM 1802 C C . ASP A 1 231 ? 25.056 1.969 -21.180 1.00 91.75 231 ASP A C 1
ATOM 1804 O O . ASP A 1 231 ? 24.457 3.049 -21.173 1.00 91.75 231 ASP A O 1
ATOM 1808 N N . TRP A 1 232 ? 26.040 1.691 -22.036 1.00 92.19 232 TRP A N 1
ATOM 1809 C CA . TRP A 1 232 ? 26.582 2.650 -22.996 1.00 92.19 232 TRP A CA 1
ATOM 1810 C C . TRP A 1 232 ? 25.523 3.175 -23.979 1.00 92.19 232 TRP A C 1
ATOM 1812 O O . TRP A 1 232 ? 25.657 4.295 -24.474 1.00 92.19 232 TRP A O 1
ATOM 1822 N N . PHE A 1 233 ? 24.465 2.402 -24.263 1.00 92.69 233 PHE A N 1
ATOM 1823 C CA . PHE A 1 233 ? 23.399 2.811 -25.179 1.00 92.69 233 PHE A CA 1
ATOM 1824 C C . PHE A 1 233 ? 22.600 4.005 -24.632 1.00 92.69 233 PHE A C 1
ATOM 1826 O O . PHE A 1 233 ? 22.148 4.858 -25.404 1.00 92.69 233 PHE A O 1
ATOM 1833 N N . TYR A 1 234 ? 22.463 4.099 -23.304 1.00 95.81 234 TYR A N 1
ATOM 1834 C CA . TYR A 1 234 ? 21.656 5.121 -22.636 1.00 95.81 234 TYR A CA 1
ATOM 1835 C C . TYR A 1 234 ? 22.469 6.280 -22.048 1.00 95.81 234 TYR A C 1
ATOM 1837 O O . TYR A 1 234 ? 21.882 7.333 -21.793 1.00 95.81 234 TYR A O 1
ATOM 1845 N N . THR A 1 235 ? 23.790 6.147 -21.873 1.00 93.88 235 THR A N 1
ATOM 1846 C CA . THR A 1 235 ? 24.650 7.158 -21.220 1.00 93.88 235 THR A CA 1
ATOM 1847 C C . THR A 1 235 ? 24.439 8.571 -21.775 1.00 93.88 235 THR A C 1
ATOM 1849 O O . THR A 1 235 ? 24.061 9.473 -21.030 1.00 93.88 235 THR A O 1
ATOM 1852 N N . ASN A 1 236 ? 24.551 8.752 -23.095 1.00 94.12 236 ASN A N 1
ATOM 1853 C CA . ASN A 1 236 ? 24.403 10.072 -23.723 1.00 94.12 236 ASN A CA 1
ATOM 1854 C C . ASN A 1 236 ? 23.001 10.669 -23.525 1.00 94.12 236 ASN A C 1
ATOM 1856 O O . ASN A 1 236 ? 22.852 11.878 -23.347 1.00 94.12 236 ASN A O 1
ATOM 1860 N N . SER A 1 237 ? 21.960 9.831 -23.561 1.00 95.06 237 SER A N 1
ATOM 1861 C CA . SER A 1 237 ? 20.581 10.274 -23.341 1.00 95.06 237 SER A CA 1
ATOM 1862 C C . SER A 1 237 ? 20.368 10.725 -21.898 1.00 95.06 237 SER A C 1
ATOM 1864 O O . SER A 1 237 ? 19.724 11.746 -21.677 1.00 95.06 237 SER A O 1
ATOM 1866 N N . ILE A 1 238 ? 20.950 10.021 -20.927 1.00 95.81 238 ILE A N 1
ATOM 1867 C CA . ILE A 1 238 ? 20.899 10.402 -19.511 1.00 95.81 238 ILE A CA 1
ATOM 1868 C C . ILE A 1 238 ? 21.636 11.723 -19.277 1.00 95.81 238 ILE A C 1
ATOM 1870 O O . ILE A 1 238 ? 21.099 12.603 -18.607 1.00 95.81 238 ILE A O 1
ATOM 1874 N N . ASP A 1 239 ? 22.830 11.899 -19.841 1.00 95.75 239 ASP A N 1
ATOM 1875 C CA . ASP A 1 239 ? 23.597 13.142 -19.688 1.00 95.75 239 ASP A CA 1
ATOM 1876 C C . ASP A 1 239 ? 22.881 14.329 -20.337 1.00 95.75 239 ASP A C 1
ATOM 1878 O O . ASP A 1 239 ? 22.805 15.415 -19.758 1.00 95.75 239 ASP A O 1
ATOM 1882 N N . THR A 1 240 ? 22.247 14.101 -21.490 1.00 96.06 240 THR A N 1
ATOM 1883 C CA . THR A 1 240 ? 21.388 15.100 -22.137 1.00 96.06 240 THR A CA 1
ATOM 1884 C C . THR A 1 240 ? 20.190 15.448 -21.255 1.00 96.06 240 THR A C 1
ATOM 1886 O O . THR A 1 240 ? 19.879 16.621 -21.081 1.00 96.06 240 THR A O 1
ATOM 1889 N N . LEU A 1 241 ? 19.526 14.458 -20.650 1.00 95.94 241 LEU A N 1
ATOM 1890 C CA . LEU A 1 241 ? 18.403 14.705 -19.741 1.00 95.94 241 LEU A CA 1
ATOM 1891 C C . LEU A 1 241 ? 18.839 15.496 -18.502 1.00 95.94 241 LEU A C 1
ATOM 1893 O O . LEU A 1 241 ? 18.171 16.457 -18.133 1.00 95.94 241 LEU A O 1
ATOM 1897 N N . LYS A 1 242 ? 19.980 15.153 -17.895 1.00 95.75 242 LYS A N 1
ATOM 1898 C CA . LYS A 1 242 ? 20.527 15.871 -16.732 1.00 95.75 242 LYS A CA 1
ATOM 1899 C C . LYS A 1 242 ? 20.881 17.323 -17.050 1.00 95.75 242 LYS A C 1
ATOM 1901 O O . LYS A 1 242 ? 20.621 18.195 -16.229 1.00 95.75 242 LYS A O 1
ATOM 1906 N N . THR A 1 243 ? 21.476 17.574 -18.214 1.00 96.00 243 THR A N 1
ATOM 1907 C CA . THR A 1 243 ? 21.943 18.911 -18.616 1.00 96.00 243 THR A CA 1
ATOM 1908 C C . THR A 1 243 ? 20.813 19.783 -19.156 1.00 96.00 243 THR A C 1
ATOM 1910 O O . THR A 1 243 ? 20.663 20.923 -18.727 1.00 96.00 243 THR A O 1
ATOM 1913 N N . ALA A 1 244 ? 19.987 19.256 -20.061 1.00 95.81 244 ALA A N 1
ATOM 1914 C CA . ALA A 1 244 ? 18.923 20.018 -20.708 1.00 95.81 244 ALA A CA 1
ATOM 1915 C C . ALA A 1 244 ? 17.658 20.137 -19.846 1.00 95.81 244 ALA A C 1
ATOM 1917 O O . ALA A 1 244 ? 16.907 21.101 -19.990 1.00 95.81 244 ALA A O 1
ATOM 1918 N N . ARG A 1 245 ? 17.375 19.145 -18.987 1.00 94.25 245 ARG A N 1
ATOM 1919 C CA . ARG A 1 245 ? 16.143 19.070 -18.184 1.00 94.25 245 ARG A CA 1
ATOM 1920 C C . ARG A 1 245 ? 16.398 18.500 -16.778 1.00 94.25 245 ARG A C 1
ATOM 1922 O O . ARG A 1 245 ? 15.831 17.464 -16.427 1.00 94.25 245 ARG A O 1
ATOM 1929 N N . PRO A 1 246 ? 17.188 19.178 -15.924 1.00 92.62 246 PRO A N 1
ATOM 1930 C CA . PRO A 1 246 ? 17.508 18.684 -14.576 1.00 92.62 246 PRO A CA 1
ATOM 1931 C C . PRO A 1 246 ? 16.262 18.432 -13.703 1.00 92.62 246 PRO A C 1
ATOM 1933 O O . PRO A 1 246 ? 16.233 17.501 -12.890 1.00 92.62 246 PRO A O 1
ATOM 1936 N N . ASN A 1 247 ? 15.205 19.214 -13.938 1.00 94.88 247 ASN A N 1
ATOM 1937 C CA . ASN A 1 247 ? 13.944 19.172 -13.196 1.00 94.88 247 ASN A CA 1
ATOM 1938 C C . ASN A 1 247 ? 12.875 18.278 -13.848 1.00 94.88 247 ASN A C 1
ATOM 1940 O O . ASN A 1 247 ? 11.709 18.370 -13.470 1.00 94.88 247 ASN A O 1
ATOM 1944 N N . CYS A 1 248 ? 13.229 17.444 -14.835 1.00 95.88 248 CYS A N 1
ATOM 1945 C CA . CYS A 1 248 ? 12.258 16.513 -15.408 1.00 95.88 248 CYS A CA 1
ATOM 1946 C C . CYS A 1 248 ? 11.726 15.540 -14.347 1.00 95.88 248 CYS A C 1
ATOM 1948 O O . CYS A 1 248 ? 12.448 15.127 -13.428 1.00 95.88 248 CYS A O 1
ATOM 1950 N N . LYS A 1 249 ? 10.445 15.192 -14.487 1.00 97.12 249 LYS A N 1
ATOM 1951 C CA . LYS A 1 249 ? 9.772 14.202 -13.636 1.00 97.12 249 LYS A CA 1
ATOM 1952 C C . LYS A 1 249 ? 10.184 12.783 -14.028 1.00 97.12 249 LYS A C 1
ATOM 1954 O O . LYS A 1 249 ? 10.700 12.565 -15.126 1.00 97.12 249 LYS A O 1
ATOM 1959 N N . TYR A 1 250 ? 9.933 11.816 -13.144 1.00 96.94 250 TYR A N 1
ATOM 1960 C CA . TYR A 1 250 ? 10.219 10.405 -13.413 1.00 96.94 250 TYR A CA 1
ATOM 1961 C C . TYR A 1 250 ? 9.603 9.928 -14.736 1.00 96.94 250 TYR A C 1
ATOM 1963 O O . TYR A 1 250 ? 10.324 9.389 -15.575 1.00 96.94 250 TYR A O 1
ATOM 1971 N N . ASP A 1 251 ? 8.316 10.208 -14.959 1.00 97.00 251 ASP A N 1
ATOM 1972 C CA . ASP A 1 251 ? 7.595 9.768 -16.161 1.00 97.00 251 ASP A CA 1
ATOM 1973 C C . ASP A 1 251 ? 8.204 10.344 -17.445 1.00 97.00 251 ASP A C 1
ATOM 1975 O O . ASP A 1 251 ? 8.364 9.646 -18.444 1.00 97.00 251 ASP A O 1
ATOM 1979 N N . GLU A 1 252 ? 8.615 11.613 -17.419 1.00 97.31 252 GLU A N 1
ATOM 1980 C CA . GLU A 1 252 ? 9.256 12.274 -18.560 1.00 97.31 252 GLU A CA 1
ATOM 1981 C C . GLU A 1 252 ? 10.614 11.643 -18.886 1.00 97.31 252 GLU A C 1
ATOM 1983 O O . GLU A 1 252 ? 10.919 11.378 -20.052 1.00 97.31 252 GLU A O 1
ATOM 1988 N N . ALA A 1 253 ? 11.423 11.383 -17.854 1.00 97.38 253 ALA A N 1
ATOM 1989 C CA . ALA A 1 253 ? 12.713 10.720 -17.995 1.00 97.38 253 ALA A CA 1
ATOM 1990 C C . ALA A 1 253 ? 12.544 9.287 -18.526 1.00 97.38 253 ALA A C 1
ATOM 1992 O O . ALA A 1 253 ? 13.244 8.886 -19.458 1.00 97.38 253 ALA A O 1
ATOM 1993 N N . TYR A 1 254 ? 11.582 8.537 -17.984 1.00 98.06 254 TYR A N 1
ATOM 1994 C CA . TYR A 1 254 ? 11.242 7.194 -18.442 1.00 98.06 254 TYR A CA 1
ATOM 1995 C C . TYR A 1 254 ? 10.804 7.188 -19.910 1.00 98.06 254 TYR A C 1
ATOM 1997 O O . TYR A 1 254 ? 11.370 6.445 -20.713 1.00 98.06 254 TYR A O 1
ATOM 2005 N N . HIS A 1 255 ? 9.870 8.060 -20.299 1.00 97.88 255 HIS A N 1
ATOM 2006 C CA . HIS A 1 255 ? 9.399 8.151 -21.680 1.00 97.88 255 HIS A CA 1
ATOM 2007 C C . HIS A 1 255 ? 10.507 8.534 -22.663 1.00 97.88 255 HIS A C 1
ATOM 2009 O O . HIS A 1 255 ? 10.557 7.989 -23.766 1.00 97.88 255 HIS A O 1
ATOM 2015 N N . ALA A 1 256 ? 11.421 9.428 -22.280 1.00 97.38 256 ALA A N 1
ATOM 2016 C CA . ALA A 1 256 ? 12.564 9.780 -23.118 1.00 97.38 256 ALA A CA 1
ATOM 2017 C C . ALA A 1 256 ? 13.492 8.576 -23.368 1.00 97.38 256 ALA A C 1
ATOM 2019 O O . ALA A 1 256 ? 13.934 8.363 -24.500 1.00 97.38 256 ALA A O 1
ATOM 2020 N N . LEU A 1 257 ? 13.756 7.763 -22.340 1.00 97.06 257 LEU A N 1
ATOM 2021 C CA . LEU A 1 257 ? 14.574 6.552 -22.464 1.00 97.06 257 LEU A CA 1
ATOM 2022 C C . LEU A 1 257 ? 13.850 5.441 -23.241 1.00 97.06 257 LEU A C 1
ATOM 2024 O O . LEU A 1 257 ? 14.458 4.802 -24.097 1.00 97.06 257 LEU A O 1
ATOM 2028 N N . ALA A 1 258 ? 12.548 5.255 -23.020 1.00 97.19 258 ALA A N 1
ATOM 2029 C CA . ALA A 1 258 ? 11.736 4.306 -23.781 1.00 97.19 258 ALA A CA 1
ATOM 2030 C C . ALA A 1 258 ? 11.672 4.680 -25.273 1.00 97.19 258 ALA A C 1
ATOM 2032 O O . ALA A 1 258 ? 11.843 3.825 -26.142 1.00 97.19 258 ALA A O 1
ATOM 2033 N N . LYS A 1 259 ? 11.519 5.972 -25.591 1.00 96.62 259 LYS A N 1
ATOM 2034 C CA . LYS A 1 259 ? 11.587 6.467 -26.972 1.00 96.62 259 LYS A CA 1
ATOM 2035 C C . LYS A 1 259 ? 12.958 6.203 -27.599 1.00 96.62 259 LYS A C 1
ATOM 2037 O O . LYS A 1 259 ? 13.037 5.764 -28.741 1.00 96.62 259 LYS A O 1
ATOM 2042 N N . LYS A 1 260 ? 14.044 6.405 -26.846 1.00 95.00 260 LYS A N 1
ATOM 2043 C CA . LYS A 1 260 ? 15.406 6.102 -27.311 1.00 95.00 260 LYS A CA 1
ATOM 2044 C C . LYS A 1 260 ? 15.580 4.624 -27.675 1.00 95.00 260 LYS A C 1
ATOM 2046 O O . LYS A 1 260 ? 16.231 4.329 -28.678 1.00 95.00 260 LYS A O 1
ATOM 2051 N N . GLN A 1 261 ? 15.005 3.715 -26.885 1.00 94.62 261 GLN A N 1
ATOM 2052 C CA . GLN A 1 261 ? 14.977 2.286 -27.203 1.00 94.62 261 GLN A CA 1
ATOM 2053 C C . GLN A 1 261 ? 14.259 2.038 -28.535 1.00 94.62 261 GLN A C 1
ATOM 2055 O O . GLN A 1 261 ? 14.836 1.426 -29.432 1.00 94.62 261 GLN A O 1
ATOM 2060 N N . GLN A 1 262 ? 13.051 2.586 -28.693 1.00 94.62 262 GLN A N 1
ATOM 2061 C CA . GLN A 1 262 ? 12.250 2.462 -29.913 1.00 94.62 262 GLN A CA 1
ATOM 2062 C C . GLN A 1 262 ? 13.003 2.972 -31.155 1.00 94.62 262 GLN A C 1
ATOM 2064 O O . GLN A 1 262 ? 13.062 2.286 -32.176 1.00 94.62 262 GLN A O 1
ATOM 2069 N N . ASP A 1 263 ? 13.645 4.138 -31.061 1.00 93.12 263 ASP A N 1
ATOM 2070 C CA . ASP A 1 263 ? 14.453 4.706 -32.147 1.00 93.12 263 ASP A CA 1
ATOM 2071 C C . ASP A 1 263 ? 15.654 3.801 -32.497 1.00 93.12 263 ASP A C 1
ATOM 2073 O O . ASP A 1 263 ? 16.035 3.661 -33.665 1.00 93.12 263 ASP A O 1
ATOM 2077 N N . GLY A 1 264 ? 16.258 3.162 -31.489 1.00 89.62 264 GLY A N 1
ATOM 2078 C CA . GLY A 1 264 ? 17.349 2.202 -31.658 1.00 89.62 264 GLY A CA 1
ATOM 2079 C C . GLY A 1 264 ? 16.917 0.909 -32.348 1.00 89.62 264 GLY A C 1
ATOM 2080 O O . GLY A 1 264 ? 17.620 0.431 -33.240 1.00 89.62 264 GLY A O 1
ATOM 2081 N N . GLU A 1 265 ? 15.753 0.371 -31.982 1.00 88.25 265 GLU A N 1
ATOM 2082 C CA . GLU A 1 265 ? 15.157 -0.814 -32.607 1.00 88.25 265 GLU A CA 1
ATOM 2083 C C . GLU A 1 265 ? 14.832 -0.556 -34.084 1.00 88.25 265 GLU A C 1
ATOM 2085 O O . GLU A 1 265 ? 15.217 -1.346 -34.951 1.00 88.25 265 GLU A O 1
ATOM 2090 N N . ILE A 1 266 ? 14.218 0.592 -34.392 1.00 81.12 266 ILE A N 1
ATOM 2091 C CA . ILE A 1 266 ? 13.915 1.013 -35.767 1.00 81.12 266 ILE A CA 1
ATOM 2092 C C . ILE A 1 266 ? 15.210 1.162 -36.578 1.00 81.12 266 ILE A C 1
ATOM 2094 O O . ILE A 1 266 ? 15.327 0.616 -37.676 1.00 81.12 266 ILE A O 1
ATOM 2098 N N . SER A 1 267 ? 16.221 1.845 -36.031 1.00 80.44 267 SER A N 1
ATOM 2099 C CA . SER A 1 267 ? 17.520 2.030 -36.692 1.00 80.44 267 SER A CA 1
ATOM 2100 C C . SER A 1 267 ? 18.242 0.701 -36.951 1.00 80.44 267 SER A C 1
ATOM 2102 O O . SER A 1 267 ? 18.779 0.470 -38.041 1.00 80.44 267 SER A O 1
ATOM 2104 N N . GLY A 1 268 ? 18.209 -0.216 -35.979 1.00 74.44 268 GLY A N 1
ATOM 2105 C CA . GLY A 1 268 ? 18.747 -1.567 -36.116 1.00 74.44 268 GLY A CA 1
ATOM 2106 C C . GLY A 1 268 ? 18.036 -2.364 -37.208 1.00 74.44 268 GLY A C 1
ATOM 2107 O O . GLY A 1 268 ? 18.697 -2.983 -38.047 1.00 74.44 268 GLY A O 1
ATOM 2108 N N . HIS A 1 269 ? 16.704 -2.293 -37.251 1.00 66.69 269 HIS A N 1
ATOM 2109 C CA . HIS A 1 269 ? 15.904 -2.988 -38.251 1.00 66.69 269 HIS A CA 1
ATOM 2110 C C . HIS A 1 269 ? 16.141 -2.443 -39.665 1.00 66.69 269 HIS A C 1
ATOM 2112 O O . HIS A 1 269 ? 16.339 -3.237 -40.588 1.00 66.69 269 HIS A O 1
ATOM 2118 N N . ILE A 1 270 ? 16.200 -1.118 -39.843 1.00 64.12 270 ILE A N 1
ATOM 2119 C CA . ILE A 1 270 ? 16.499 -0.480 -41.136 1.00 64.12 270 ILE A CA 1
ATOM 2120 C C . ILE A 1 270 ? 17.900 -0.880 -41.612 1.00 64.12 270 ILE A C 1
ATOM 2122 O O . ILE A 1 270 ? 18.076 -1.281 -42.763 1.00 64.12 270 ILE A O 1
ATOM 2126 N N . ARG A 1 271 ? 18.905 -0.846 -40.724 1.00 62.41 271 ARG A N 1
ATOM 2127 C CA . ARG A 1 271 ? 20.278 -1.256 -41.062 1.00 62.41 271 ARG A CA 1
ATOM 2128 C C . ARG A 1 271 ? 20.368 -2.750 -41.400 1.00 62.41 271 ARG A C 1
ATOM 2130 O O . ARG A 1 271 ? 21.170 -3.127 -42.253 1.00 62.41 271 ARG A O 1
ATOM 2137 N N . GLY A 1 272 ? 19.561 -3.591 -40.756 1.00 59.78 272 GLY A N 1
ATOM 2138 C CA . GLY A 1 272 ? 19.431 -5.011 -41.084 1.00 59.78 272 GLY A CA 1
ATOM 2139 C C . GLY A 1 272 ? 18.789 -5.239 -42.454 1.00 59.78 272 GLY A C 1
ATOM 2140 O O . GLY A 1 272 ? 19.358 -5.941 -43.284 1.00 59.78 272 GLY A O 1
ATOM 2141 N N . ALA A 1 273 ? 17.655 -4.589 -42.721 1.00 60.19 273 ALA A N 1
ATOM 2142 C CA . ALA A 1 273 ? 16.923 -4.701 -43.983 1.00 60.19 273 ALA A CA 1
ATOM 2143 C C . ALA A 1 273 ? 17.740 -4.190 -45.180 1.00 60.19 273 ALA A C 1
ATOM 2145 O O . ALA A 1 273 ? 17.801 -4.857 -46.210 1.00 60.19 273 ALA A O 1
ATOM 2146 N N . ALA A 1 274 ? 18.448 -3.066 -45.024 1.00 57.78 274 ALA A N 1
ATOM 2147 C CA . ALA A 1 274 ? 19.317 -2.520 -46.065 1.00 57.78 274 ALA A CA 1
ATOM 2148 C C . ALA A 1 274 ? 20.450 -3.486 -46.456 1.00 57.78 274 ALA A C 1
ATOM 2150 O O . ALA A 1 274 ? 20.778 -3.589 -47.632 1.00 57.78 274 ALA A O 1
ATOM 2151 N N . ARG A 1 275 ? 21.018 -4.233 -45.495 1.00 57.41 275 ARG A N 1
ATOM 2152 C CA . ARG A 1 275 ? 22.047 -5.257 -45.769 1.00 57.41 275 ARG A CA 1
ATOM 2153 C C . ARG A 1 275 ? 21.495 -6.492 -46.477 1.00 57.41 275 ARG A C 1
ATOM 2155 O O . ARG A 1 275 ? 22.225 -7.128 -47.225 1.00 57.41 275 ARG A O 1
ATOM 2162 N N . VAL A 1 276 ? 20.236 -6.847 -46.224 1.00 63.78 276 VAL A N 1
ATOM 2163 C CA . VAL A 1 276 ? 19.569 -7.963 -46.911 1.00 63.78 276 VAL A CA 1
ATOM 2164 C C . VAL A 1 276 ? 19.227 -7.571 -48.350 1.00 63.78 276 VAL A C 1
ATOM 2166 O O . VAL A 1 276 ? 19.450 -8.363 -49.261 1.00 63.78 276 VAL A O 1
ATOM 2169 N N . ALA A 1 277 ? 18.770 -6.335 -48.568 1.00 59.19 277 ALA A N 1
ATOM 2170 C CA . ALA A 1 277 ? 18.417 -5.824 -49.892 1.00 59.19 277 ALA A CA 1
ATOM 2171 C C . ALA A 1 277 ? 19.629 -5.637 -50.824 1.00 59.19 277 ALA A C 1
ATOM 2173 O O . ALA A 1 277 ? 19.511 -5.850 -52.025 1.00 59.19 277 ALA A O 1
ATOM 2174 N N . THR A 1 278 ? 20.807 -5.286 -50.296 1.00 57.12 278 THR A N 1
ATOM 2175 C CA . THR A 1 278 ? 22.037 -5.157 -51.104 1.00 57.12 278 THR A CA 1
ATOM 2176 C C . THR A 1 278 ? 22.795 -6.473 -51.298 1.00 57.12 278 THR A C 1
ATOM 2178 O O . THR A 1 278 ? 23.784 -6.509 -52.025 1.00 57.12 278 THR A O 1
ATOM 2181 N N . GLY A 1 279 ? 22.341 -7.571 -50.684 1.00 50.62 279 GLY A N 1
ATOM 2182 C CA . GLY A 1 279 ? 23.022 -8.867 -50.721 1.00 50.62 279 GLY A CA 1
ATOM 2183 C C . GLY A 1 279 ? 22.713 -9.754 -51.931 1.00 50.62 279 GLY A C 1
ATOM 2184 O O . GLY A 1 279 ? 23.274 -10.842 -52.009 1.00 50.62 279 GLY A O 1
ATOM 2185 N N . THR A 1 280 ? 21.827 -9.355 -52.853 1.00 49.56 280 THR A N 1
ATOM 2186 C CA . THR A 1 280 ? 21.316 -10.267 -53.903 1.00 49.56 280 THR A CA 1
ATOM 2187 C C . THR A 1 280 ? 21.778 -9.992 -55.332 1.00 49.56 280 THR A C 1
ATOM 2189 O O . THR A 1 280 ? 21.346 -10.696 -56.239 1.00 49.56 280 THR A O 1
ATOM 2192 N N . GLY A 1 281 ? 22.697 -9.058 -55.579 1.00 49.06 281 GLY A N 1
ATOM 2193 C CA . GLY A 1 281 ? 23.214 -8.921 -56.940 1.00 49.06 281 GLY A CA 1
ATOM 2194 C C . GLY A 1 281 ? 24.091 -7.712 -57.164 1.00 49.06 281 GLY A C 1
ATOM 2195 O O . GLY A 1 281 ? 23.635 -6.738 -57.740 1.00 49.06 281 GLY A O 1
ATOM 2196 N N . GLN A 1 282 ? 25.352 -7.791 -56.753 1.00 43.72 282 GLN A N 1
ATOM 2197 C CA . GLN A 1 282 ? 26.412 -7.066 -57.448 1.00 43.72 282 GLN A CA 1
ATOM 2198 C C . GLN A 1 282 ? 27.760 -7.707 -57.132 1.00 43.72 282 GLN A C 1
ATOM 2200 O O . GLN A 1 282 ? 28.440 -7.387 -56.159 1.00 43.72 282 GLN A O 1
ATOM 2205 N N . SER A 1 283 ? 28.115 -8.681 -57.964 1.00 47.03 283 SER A N 1
ATOM 2206 C CA . SER A 1 283 ? 29.473 -9.183 -58.119 1.00 47.03 283 SER A CA 1
ATOM 2207 C C . SER A 1 283 ? 30.294 -8.158 -58.905 1.00 47.03 283 SER A C 1
ATOM 2209 O O . SER A 1 283 ? 30.634 -8.406 -60.057 1.00 47.03 283 SER A O 1
ATOM 2211 N N . ASP A 1 284 ? 30.589 -7.007 -58.304 1.00 44.56 284 ASP A N 1
ATOM 2212 C CA . ASP A 1 284 ? 31.554 -6.062 -58.868 1.00 44.56 284 ASP A CA 1
ATOM 2213 C C . ASP A 1 284 ? 32.848 -6.124 -58.050 1.00 44.56 284 ASP A C 1
ATOM 2215 O O . ASP A 1 284 ? 32.886 -5.893 -56.840 1.00 44.56 284 ASP A O 1
ATOM 2219 N N . ALA A 1 285 ? 33.910 -6.539 -58.741 1.00 50.66 285 ALA A N 1
ATOM 2220 C CA . ALA A 1 285 ? 35.188 -7.027 -58.232 1.00 50.66 285 ALA A CA 1
ATOM 2221 C C . ALA A 1 285 ? 36.122 -5.937 -57.663 1.00 50.66 285 ALA A C 1
ATOM 2223 O O . ALA A 1 285 ? 37.329 -5.954 -57.895 1.00 50.66 285 ALA A O 1
ATOM 2224 N N . SER A 1 286 ? 35.593 -4.984 -56.901 1.00 48.94 286 SER A N 1
ATOM 2225 C CA . SER A 1 286 ? 36.379 -3.857 -56.389 1.00 48.94 286 SER A CA 1
ATOM 2226 C C . SER A 1 286 ? 35.893 -3.375 -55.020 1.00 48.94 286 SER A C 1
ATOM 2228 O O . SER A 1 286 ? 35.537 -2.215 -54.829 1.00 48.94 286 SER A O 1
ATOM 2230 N N . GLN A 1 287 ? 35.937 -4.256 -54.015 1.00 45.50 287 GLN A N 1
ATOM 2231 C CA . GLN A 1 287 ? 35.942 -3.834 -52.612 1.00 45.50 287 GLN A CA 1
ATOM 2232 C C . GLN A 1 287 ? 37.215 -4.287 -51.904 1.00 45.50 287 GLN A C 1
ATOM 2234 O O . GLN A 1 287 ? 37.526 -5.472 -51.802 1.00 45.50 287 GLN A O 1
ATOM 2239 N N . ALA A 1 288 ? 37.936 -3.285 -51.401 1.00 45.12 288 ALA A N 1
ATOM 2240 C CA . ALA A 1 288 ? 39.027 -3.415 -50.455 1.00 45.12 288 ALA A CA 1
ATOM 2241 C C . ALA A 1 288 ? 38.656 -4.374 -49.315 1.00 45.12 288 ALA A C 1
ATOM 2243 O O . ALA A 1 288 ? 37.535 -4.334 -48.808 1.00 45.12 288 ALA A O 1
ATOM 2244 N N . MET A 1 289 ? 39.621 -5.211 -48.929 1.00 41.94 289 MET A N 1
ATOM 2245 C CA . MET A 1 289 ? 39.528 -6.255 -47.908 1.00 41.94 289 MET A CA 1
ATOM 2246 C C . MET A 1 289 ? 38.787 -5.809 -46.635 1.00 41.94 289 MET A C 1
ATOM 2248 O O . MET A 1 289 ? 39.395 -5.364 -45.664 1.00 41.94 289 MET A O 1
ATOM 2252 N N . GLN A 1 290 ? 37.465 -5.980 -46.592 1.00 48.25 290 GLN A N 1
ATOM 2253 C CA . GLN A 1 290 ? 36.752 -6.054 -45.325 1.00 48.25 290 GLN A CA 1
ATOM 2254 C C . GLN A 1 290 ? 36.924 -7.474 -44.802 1.00 48.25 290 GLN A C 1
ATOM 2256 O O . GLN A 1 290 ? 36.365 -8.425 -45.346 1.00 48.25 290 GLN A O 1
ATOM 2261 N N . ALA A 1 291 ? 37.735 -7.610 -43.752 1.00 52.38 291 ALA A N 1
ATOM 2262 C CA . ALA A 1 291 ? 37.924 -8.875 -43.060 1.00 52.38 291 ALA A CA 1
ATOM 2263 C C . ALA A 1 291 ? 36.552 -9.462 -42.650 1.00 52.38 291 ALA A C 1
ATOM 2265 O O . ALA A 1 291 ? 35.703 -8.719 -42.137 1.00 52.38 291 ALA A O 1
ATOM 2266 N N . PRO A 1 292 ? 36.307 -10.768 -42.859 1.00 52.56 292 PRO A N 1
ATOM 2267 C CA . PRO A 1 292 ? 35.037 -11.398 -42.522 1.00 52.56 292 PRO A CA 1
ATOM 2268 C C . PRO A 1 292 ? 34.719 -11.215 -41.034 1.00 52.56 292 PRO A C 1
ATOM 2270 O O . PRO A 1 292 ? 35.404 -11.750 -40.163 1.00 52.56 292 PRO A O 1
ATOM 2273 N N . LYS A 1 293 ? 33.661 -10.457 -40.727 1.00 54.81 293 LYS A N 1
ATOM 2274 C CA . LYS A 1 293 ? 33.160 -10.267 -39.357 1.00 54.81 293 LYS A CA 1
ATOM 2275 C C . LYS A 1 293 ? 32.411 -11.521 -38.897 1.00 54.81 293 LYS A C 1
ATOM 2277 O O . LYS A 1 293 ? 31.184 -11.541 -38.863 1.00 54.81 293 LYS A O 1
ATOM 2282 N N . GLY A 1 294 ? 33.145 -12.585 -38.582 1.00 58.56 294 GLY A N 1
ATOM 2283 C CA . GLY A 1 294 ? 32.608 -13.711 -37.819 1.00 58.56 294 GLY A CA 1
ATOM 2284 C C . GLY A 1 294 ? 32.488 -13.359 -36.332 1.00 58.56 294 GLY A C 1
ATOM 2285 O O . GLY A 1 294 ? 33.153 -12.444 -35.847 1.00 58.56 294 GLY A O 1
ATOM 2286 N N . ARG A 1 295 ? 31.622 -14.064 -35.596 1.00 57.62 295 ARG A N 1
ATOM 2287 C CA . ARG A 1 295 ? 31.575 -13.946 -34.132 1.00 57.62 295 ARG A CA 1
ATOM 2288 C C . ARG A 1 295 ? 32.822 -14.615 -33.549 1.00 57.62 295 ARG A C 1
ATOM 2290 O O . ARG A 1 295 ? 33.054 -15.795 -33.799 1.00 57.62 295 ARG A O 1
ATOM 2297 N N . CYS A 1 296 ? 33.616 -13.862 -32.792 1.00 66.56 296 CYS A N 1
ATOM 2298 C CA . CYS A 1 296 ? 34.729 -14.417 -32.027 1.00 66.56 296 CYS A CA 1
ATOM 2299 C C . CYS A 1 296 ? 34.202 -15.204 -30.822 1.00 66.56 296 CYS A C 1
ATOM 2301 O O . CYS A 1 296 ? 33.162 -14.865 -30.253 1.00 66.56 296 CYS A O 1
ATOM 2303 N N . ASP A 1 297 ? 34.935 -16.244 -30.434 1.00 65.75 297 ASP A N 1
ATOM 2304 C CA . ASP A 1 297 ? 34.706 -16.963 -29.183 1.00 65.75 297 ASP A CA 1
ATOM 2305 C C . ASP A 1 297 ? 34.907 -15.991 -28.000 1.00 65.75 297 ASP A C 1
ATOM 2307 O O . ASP A 1 297 ? 36.005 -15.433 -27.871 1.00 65.75 297 ASP A O 1
ATOM 2311 N N . PRO A 1 298 ? 33.894 -15.771 -27.135 1.00 65.94 298 PRO A N 1
ATOM 2312 C CA . PRO A 1 298 ? 34.021 -14.901 -25.965 1.00 65.94 298 PRO A CA 1
ATOM 2313 C C . PRO A 1 298 ? 35.181 -15.291 -25.042 1.00 65.94 298 PRO A C 1
ATOM 2315 O O . PRO A 1 298 ? 35.739 -14.432 -24.364 1.00 65.94 298 PRO A O 1
ATOM 2318 N N . CYS A 1 299 ? 35.576 -16.568 -25.034 1.00 70.81 299 CYS A N 1
ATOM 2319 C CA . CYS A 1 299 ? 36.677 -17.073 -24.221 1.00 70.81 299 CYS A CA 1
ATOM 2320 C C . CYS A 1 299 ? 38.062 -16.853 -24.859 1.00 70.81 299 CYS A C 1
ATOM 2322 O O . CYS A 1 299 ? 39.074 -17.041 -24.183 1.00 70.81 299 CYS A O 1
ATOM 2324 N N . LYS A 1 300 ? 38.141 -16.464 -26.142 1.00 76.69 300 LYS A N 1
ATOM 2325 C CA . LYS A 1 300 ? 39.398 -16.224 -26.878 1.00 76.69 300 LYS A CA 1
ATOM 2326 C C . LYS A 1 300 ? 39.261 -15.033 -27.841 1.00 76.69 300 LYS A C 1
ATOM 2328 O O . LYS A 1 300 ? 39.310 -15.221 -29.057 1.00 76.69 300 LYS A O 1
ATOM 2333 N N . PRO A 1 301 ? 39.154 -13.793 -27.329 1.00 71.75 301 PRO A N 1
ATOM 2334 C CA . PRO A 1 301 ? 38.848 -12.611 -28.143 1.00 71.75 301 PRO A CA 1
ATOM 2335 C C . PRO A 1 301 ? 39.933 -12.249 -29.171 1.00 71.75 301 PRO A C 1
ATOM 2337 O O . PRO A 1 301 ? 39.659 -11.511 -30.112 1.00 71.75 301 PRO A O 1
ATOM 2340 N N . ILE A 1 302 ? 41.153 -12.769 -29.000 1.00 76.81 302 ILE A N 1
ATOM 2341 C CA . ILE A 1 302 ? 42.311 -12.510 -29.872 1.00 76.81 302 ILE A CA 1
ATOM 2342 C C . ILE A 1 302 ? 42.400 -13.546 -31.011 1.00 76.81 302 ILE A C 1
ATOM 2344 O O . ILE A 1 302 ? 43.083 -13.321 -32.008 1.00 76.81 302 ILE A O 1
ATOM 2348 N N . ALA A 1 303 ? 41.717 -14.690 -30.891 1.00 75.12 303 ALA A N 1
ATOM 2349 C CA . ALA A 1 303 ? 41.740 -15.709 -31.934 1.00 75.12 303 ALA A CA 1
ATOM 2350 C C . ALA A 1 303 ? 40.906 -15.252 -33.149 1.00 75.12 303 ALA A C 1
ATOM 2352 O O . ALA A 1 303 ? 39.824 -14.687 -32.963 1.00 75.12 303 ALA A O 1
ATOM 2353 N N . PRO A 1 304 ? 41.361 -15.516 -34.391 1.00 74.69 304 PRO A N 1
ATOM 2354 C CA . PRO A 1 304 ? 40.572 -15.204 -35.573 1.00 74.69 304 PRO A CA 1
ATOM 2355 C C . PRO A 1 304 ? 39.213 -15.920 -35.512 1.00 74.69 304 PRO A C 1
ATOM 2357 O O . PRO A 1 304 ? 39.158 -17.081 -35.085 1.00 74.69 304 PRO A O 1
ATOM 2360 N N . PRO A 1 305 ? 38.115 -15.271 -35.941 1.00 73.06 305 PRO A N 1
ATOM 2361 C CA . PRO A 1 305 ? 36.807 -15.906 -35.963 1.00 73.06 305 PRO A CA 1
ATOM 2362 C C . PRO A 1 305 ? 36.835 -17.152 -36.858 1.00 73.06 305 PRO A C 1
ATOM 2364 O O . PRO A 1 305 ? 37.396 -17.137 -37.958 1.00 73.06 305 PRO A O 1
ATOM 2367 N N . LYS A 1 306 ? 36.226 -18.235 -36.367 1.00 82.06 306 LYS A N 1
ATOM 2368 C CA . LYS A 1 306 ? 36.137 -19.522 -37.064 1.00 82.06 306 LYS A CA 1
ATOM 2369 C C . LYS A 1 306 ? 34.791 -19.670 -37.762 1.00 82.06 306 LYS A C 1
ATOM 2371 O O . LYS A 1 306 ? 33.760 -19.220 -37.259 1.00 82.06 306 LYS A O 1
ATOM 2376 N N . CYS A 1 307 ? 34.795 -20.341 -38.905 1.00 82.25 307 CYS A N 1
ATOM 2377 C CA . CYS A 1 307 ? 33.589 -20.734 -39.610 1.00 82.25 307 CYS A CA 1
ATOM 2378 C C . CYS A 1 307 ? 32.832 -21.804 -38.808 1.00 82.25 307 CYS A C 1
ATOM 2380 O O . CYS A 1 307 ? 33.388 -22.852 -38.497 1.00 82.25 307 CYS A O 1
ATOM 2382 N N . TYR A 1 308 ? 31.548 -21.587 -38.509 1.00 75.50 308 TYR A N 1
ATOM 2383 C CA . TYR A 1 308 ? 30.738 -22.579 -37.785 1.00 75.50 308 TYR A CA 1
ATOM 2384 C C . TYR A 1 308 ? 30.458 -23.861 -38.585 1.00 75.50 308 TYR A C 1
ATOM 2386 O O . TYR A 1 308 ? 30.104 -24.870 -37.987 1.00 75.50 308 TYR A O 1
ATOM 2394 N N . ALA A 1 309 ? 30.599 -23.828 -39.916 1.00 79.50 309 ALA A N 1
ATOM 2395 C CA . ALA A 1 309 ? 30.338 -24.986 -40.770 1.00 79.50 309 ALA A CA 1
ATOM 2396 C C . ALA A 1 309 ? 31.530 -25.956 -40.833 1.00 79.50 309 ALA A C 1
ATOM 2398 O O . ALA A 1 309 ? 31.324 -27.164 -40.802 1.00 79.50 309 ALA A O 1
ATOM 2399 N N . CYS A 1 310 ? 32.764 -25.445 -40.896 1.00 85.56 310 CYS A N 1
ATOM 2400 C CA . CYS A 1 310 ? 33.963 -26.280 -41.057 1.00 85.56 310 CYS A CA 1
ATOM 2401 C C . CYS A 1 310 ? 35.028 -26.105 -39.964 1.00 85.56 310 CYS A C 1
ATOM 2403 O O . CYS A 1 310 ? 35.998 -26.851 -39.944 1.00 85.56 310 CYS A O 1
ATOM 2405 N N . GLY A 1 311 ? 34.884 -25.132 -39.060 1.00 83.75 311 GLY A N 1
ATOM 2406 C CA . GLY A 1 311 ? 35.842 -24.856 -37.983 1.00 83.75 311 GLY A CA 1
ATOM 2407 C C . GLY A 1 311 ? 37.102 -24.084 -38.398 1.00 83.75 311 GLY A C 1
ATOM 2408 O O . GLY A 1 311 ? 37.867 -23.670 -37.524 1.00 83.75 311 GLY A O 1
ATOM 2409 N N . GLU A 1 312 ? 37.306 -23.845 -39.693 1.00 82.88 312 GLU A N 1
ATOM 2410 C CA . GLU A 1 312 ? 38.481 -23.148 -40.221 1.00 82.88 312 GLU A CA 1
ATOM 2411 C C . GLU A 1 312 ? 38.394 -21.619 -40.020 1.00 82.88 312 GLU A C 1
ATOM 2413 O O . GLU A 1 312 ? 37.298 -21.044 -40.058 1.00 82.88 312 GLU A O 1
ATOM 2418 N N . PRO A 1 313 ? 39.526 -20.929 -39.793 1.00 78.62 313 PRO A N 1
ATOM 2419 C CA . PRO A 1 313 ? 39.564 -19.478 -39.641 1.00 78.62 313 PRO A CA 1
ATOM 2420 C C . PRO A 1 313 ? 39.343 -18.739 -40.977 1.00 78.62 313 PRO A C 1
ATOM 2422 O O . PRO A 1 313 ? 39.312 -19.325 -42.060 1.00 78.62 313 PRO A O 1
ATOM 2425 N N . ASN A 1 314 ? 39.223 -17.411 -40.901 1.00 76.88 314 ASN A N 1
ATOM 2426 C CA . ASN A 1 314 ? 39.255 -16.478 -42.041 1.00 76.88 314 ASN A CA 1
ATOM 2427 C C . ASN A 1 314 ? 38.072 -16.529 -43.023 1.00 76.88 314 ASN A C 1
ATOM 2429 O O . ASN A 1 314 ? 38.145 -15.926 -44.092 1.00 76.88 314 ASN A O 1
ATOM 2433 N N . HIS A 1 315 ? 36.955 -17.166 -42.669 1.00 77.25 315 HIS A N 1
ATOM 2434 C CA . HI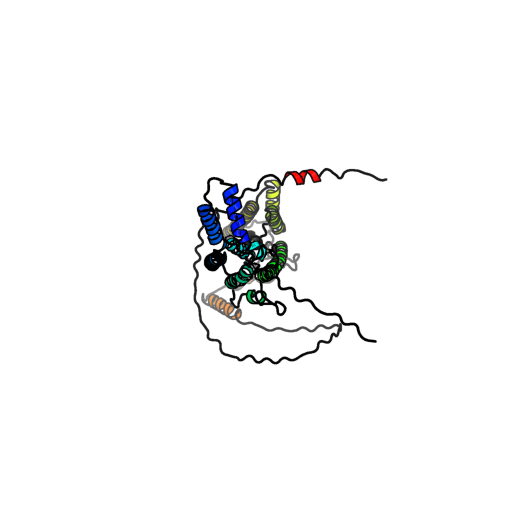S A 1 315 ? 35.700 -17.019 -43.408 1.00 77.25 315 HIS A CA 1
ATOM 2435 C C . HIS A 1 315 ? 34.475 -17.262 -42.518 1.00 77.25 315 HIS A C 1
ATOM 2437 O O . HIS A 1 315 ? 34.559 -17.881 -41.459 1.00 77.25 315 HIS A O 1
ATOM 2443 N N . ILE A 1 316 ? 33.319 -16.752 -42.948 1.00 74.12 316 ILE A N 1
ATOM 2444 C CA . ILE A 1 316 ? 32.024 -17.012 -42.303 1.00 74.12 316 ILE A CA 1
ATOM 2445 C C . ILE A 1 316 ? 31.309 -18.177 -42.993 1.00 74.12 316 ILE A C 1
ATOM 2447 O O . ILE A 1 316 ? 31.574 -18.457 -44.161 1.00 74.12 316 ILE A O 1
ATOM 2451 N N . ALA A 1 317 ? 30.364 -18.816 -42.294 1.00 75.75 317 ALA A N 1
ATOM 2452 C CA . ALA A 1 317 ? 29.621 -19.978 -42.796 1.00 75.75 317 ALA A CA 1
ATOM 2453 C C . ALA A 1 317 ? 28.988 -19.756 -44.183 1.00 75.75 317 ALA A C 1
ATOM 2455 O O . ALA A 1 317 ? 29.022 -20.657 -45.012 1.00 75.75 317 ALA A O 1
ATOM 2456 N N . CYS A 1 318 ? 28.503 -18.544 -44.475 1.00 67.62 318 CYS A N 1
ATOM 2457 C CA . CYS A 1 318 ? 27.913 -18.208 -45.776 1.00 67.62 318 CYS A CA 1
ATOM 2458 C C . CYS A 1 318 ? 28.893 -18.312 -46.959 1.00 67.62 318 CYS A C 1
ATOM 2460 O O . CYS A 1 318 ? 28.456 -18.533 -48.080 1.00 67.62 318 CYS A O 1
ATOM 2462 N N . ASN A 1 319 ? 30.200 -18.177 -46.714 1.00 73.12 319 ASN A N 1
ATOM 2463 C CA . ASN A 1 319 ? 31.245 -18.235 -47.742 1.00 73.12 319 ASN A CA 1
ATOM 2464 C C . ASN A 1 319 ? 32.039 -19.548 -47.676 1.00 73.12 319 ASN A C 1
ATOM 2466 O O . ASN A 1 319 ? 33.119 -19.657 -48.253 1.00 73.12 319 ASN A O 1
ATOM 2470 N N . CYS A 1 320 ? 31.551 -20.533 -46.921 1.00 80.56 320 CYS A N 1
ATOM 2471 C CA . CYS A 1 320 ? 32.252 -21.788 -46.747 1.00 80.56 320 CYS A CA 1
ATOM 2472 C C . CYS A 1 320 ? 32.074 -22.666 -47.994 1.00 80.56 320 CYS A C 1
ATOM 2474 O O . CYS A 1 320 ? 30.982 -23.146 -48.302 1.00 80.56 320 CYS A O 1
ATOM 2476 N N . THR A 1 321 ? 33.161 -22.902 -48.725 1.00 76.19 321 THR A N 1
ATOM 2477 C CA . THR A 1 321 ? 33.160 -23.755 -49.924 1.00 76.19 321 THR A CA 1
ATOM 2478 C C . THR A 1 321 ? 32.854 -25.216 -49.603 1.00 76.19 321 THR A C 1
ATOM 2480 O O . THR A 1 321 ? 32.289 -25.914 -50.441 1.00 76.19 321 THR A O 1
ATOM 2483 N N . SER A 1 322 ? 33.127 -25.665 -48.372 1.00 70.50 322 SER A N 1
ATOM 2484 C CA . SER A 1 322 ? 32.795 -27.028 -47.932 1.00 70.50 322 SER A CA 1
ATOM 2485 C C . SER A 1 322 ? 31.284 -27.289 -47.819 1.00 70.50 322 SER A C 1
ATOM 2487 O O . SER A 1 322 ? 30.857 -28.427 -47.990 1.00 70.50 322 SER A O 1
ATOM 2489 N N . SER A 1 323 ? 30.456 -26.248 -47.643 1.00 58.88 323 SER A N 1
ATOM 2490 C CA . SER A 1 323 ? 28.986 -26.371 -47.658 1.00 58.88 323 SER A CA 1
ATOM 2491 C C . SER A 1 323 ? 28.374 -26.452 -49.060 1.00 58.88 323 SER A C 1
ATOM 2493 O O . SER A 1 323 ? 27.221 -26.851 -49.185 1.00 58.88 323 SER A O 1
ATOM 2495 N N . ASN A 1 324 ? 29.122 -26.116 -50.117 1.00 53.66 324 ASN A N 1
ATOM 2496 C CA . ASN A 1 324 ? 28.610 -26.151 -51.494 1.00 53.66 324 ASN A CA 1
ATOM 2497 C C . ASN A 1 324 ? 28.751 -27.529 -52.165 1.00 53.66 324 ASN A C 1
ATOM 2499 O O . ASN A 1 324 ? 28.238 -27.735 -53.259 1.00 53.66 324 ASN A O 1
ATOM 2503 N N . ILE A 1 325 ? 29.430 -28.482 -51.518 1.00 54.38 325 ILE A N 1
ATOM 2504 C CA . ILE A 1 325 ? 29.672 -29.820 -52.079 1.00 54.38 325 ILE A CA 1
ATOM 2505 C C . ILE A 1 325 ? 28.531 -30.801 -51.736 1.00 54.38 325 ILE A C 1
ATOM 2507 O O . ILE A 1 325 ? 28.417 -31.848 -52.365 1.00 54.38 325 ILE A O 1
ATOM 2511 N N . SER A 1 326 ? 27.628 -30.473 -50.802 1.00 46.88 326 SER A N 1
ATOM 2512 C CA . SER A 1 326 ? 26.607 -31.422 -50.322 1.00 46.88 326 SER A CA 1
ATOM 2513 C C . SER A 1 326 ? 25.189 -31.244 -50.878 1.00 46.88 326 SER A C 1
ATOM 2515 O O . SER A 1 326 ? 24.293 -31.971 -50.449 1.00 46.88 326 SER A O 1
ATOM 2517 N N . HIS A 1 327 ? 24.943 -30.348 -51.841 1.00 43.88 327 HIS A N 1
ATOM 2518 C CA . HIS A 1 327 ? 23.590 -30.155 -52.374 1.00 43.88 327 HIS A CA 1
ATOM 2519 C C . HIS A 1 327 ? 23.502 -30.254 -53.898 1.00 43.88 327 HIS A C 1
ATOM 2521 O O . HIS A 1 327 ? 23.540 -29.252 -54.605 1.00 43.88 327 HIS A O 1
ATOM 2527 N N . ASN A 1 328 ? 23.276 -31.479 -54.384 1.00 36.50 328 ASN A N 1
ATOM 2528 C CA . ASN A 1 328 ? 22.061 -31.814 -55.143 1.00 36.50 328 ASN A CA 1
ATOM 2529 C C . ASN A 1 328 ? 21.947 -33.335 -55.408 1.00 36.50 328 ASN A C 1
ATOM 2531 O O . ASN A 1 328 ? 22.989 -33.983 -55.488 1.00 36.50 328 ASN A O 1
ATOM 2535 N N . PRO A 1 329 ? 20.744 -33.909 -55.658 1.00 56.91 329 PRO A N 1
ATOM 2536 C CA . PRO A 1 329 ? 19.401 -33.310 -55.594 1.00 56.91 329 PRO A CA 1
ATOM 2537 C C . PRO A 1 329 ? 18.308 -34.225 -54.956 1.00 56.91 329 PRO A C 1
ATOM 2539 O O . PRO A 1 329 ? 18.537 -35.385 -54.643 1.00 56.91 329 PRO A O 1
ATOM 2542 N N . VAL A 1 330 ? 17.084 -33.688 -54.827 1.00 43.47 330 VAL A N 1
ATOM 2543 C CA . VAL A 1 330 ? 15.785 -34.396 -54.657 1.00 43.47 330 VAL A CA 1
ATOM 2544 C C . VAL A 1 330 ? 15.574 -35.253 -53.387 1.00 43.47 330 VAL A C 1
ATOM 2546 O O . VAL A 1 330 ? 15.951 -36.415 -53.343 1.00 43.47 330 VAL A O 1
ATOM 2549 N N . MET A 1 331 ? 14.825 -34.726 -52.403 1.00 35.81 331 MET A N 1
ATOM 2550 C CA . MET A 1 331 ? 13.610 -35.353 -51.825 1.00 35.81 331 MET A CA 1
ATOM 2551 C C . MET A 1 331 ? 13.100 -34.614 -50.568 1.00 35.81 331 MET A C 1
ATOM 2553 O O . MET A 1 331 ? 13.822 -34.432 -49.593 1.00 35.81 331 MET A O 1
ATOM 2557 N N . GLY A 1 332 ? 11.798 -34.303 -50.569 1.00 36.62 332 GLY A N 1
ATOM 2558 C CA . GLY A 1 332 ? 10.927 -34.459 -49.398 1.00 36.62 332 GLY A CA 1
ATOM 2559 C C . GLY A 1 332 ? 10.850 -33.319 -48.376 1.00 36.62 332 GLY A C 1
ATOM 2560 O O . GLY A 1 332 ? 11.519 -33.346 -47.346 1.00 36.62 332 GLY A O 1
ATOM 2561 N N . LEU A 1 333 ? 9.869 -32.429 -48.560 1.00 42.06 333 LEU A N 1
ATOM 2562 C CA . LEU A 1 333 ? 9.414 -31.408 -47.599 1.00 42.06 333 LEU A CA 1
ATOM 2563 C C . LEU A 1 333 ? 8.961 -31.962 -46.218 1.00 42.06 333 LEU A C 1
ATOM 2565 O O . LEU A 1 333 ? 8.673 -31.192 -45.308 1.00 42.06 333 LEU A O 1
ATOM 2569 N N . ASN A 1 334 ? 8.921 -33.285 -46.024 1.00 47.50 334 ASN A N 1
ATOM 2570 C CA . ASN A 1 334 ? 8.375 -33.927 -44.821 1.00 47.50 334 ASN A CA 1
ATOM 2571 C C . ASN A 1 334 ? 9.419 -34.246 -43.728 1.00 47.50 334 ASN A C 1
ATOM 2573 O O . ASN A 1 334 ? 9.048 -34.518 -42.587 1.00 47.50 334 ASN A O 1
ATOM 2577 N N . ALA A 1 335 ? 10.726 -34.155 -44.008 1.00 45.50 335 ALA A N 1
ATOM 2578 C CA . ALA A 1 335 ? 11.769 -34.514 -43.033 1.00 45.50 335 ALA A CA 1
ATOM 2579 C C . ALA A 1 335 ? 12.122 -33.394 -42.027 1.00 45.50 335 ALA A C 1
ATOM 2581 O O . ALA A 1 335 ? 12.730 -33.660 -40.987 1.00 45.50 335 ALA A O 1
ATOM 2582 N N . GLN A 1 336 ? 11.753 -32.140 -42.312 1.00 44.66 336 GLN A N 1
ATOM 2583 C CA . GLN A 1 336 ? 12.000 -30.997 -41.418 1.00 44.66 336 GLN A CA 1
ATOM 2584 C C . GLN A 1 336 ? 10.914 -30.845 -40.341 1.00 44.66 336 GLN A C 1
ATOM 2586 O O . GLN A 1 336 ? 11.207 -30.409 -39.228 1.00 44.66 336 GLN A O 1
ATOM 2591 N N . VAL A 1 337 ? 9.683 -31.279 -40.635 1.00 46.66 337 VAL A N 1
ATOM 2592 C CA . VAL A 1 337 ? 8.571 -31.312 -39.669 1.00 46.66 337 VAL A CA 1
ATOM 2593 C C . VAL A 1 337 ? 8.740 -32.475 -38.683 1.00 46.66 337 VAL A C 1
ATOM 2595 O O . VAL A 1 337 ? 8.580 -32.280 -37.480 1.00 46.66 337 VAL A O 1
ATOM 2598 N N . ALA A 1 338 ? 9.196 -33.645 -39.149 1.00 41.66 338 ALA A N 1
ATOM 2599 C CA . ALA A 1 338 ? 9.487 -34.793 -38.283 1.00 41.66 338 ALA A CA 1
ATOM 2600 C C . ALA A 1 338 ? 10.629 -34.521 -37.278 1.00 41.66 338 ALA A C 1
ATOM 2602 O O . ALA A 1 338 ? 10.553 -34.936 -36.124 1.00 41.66 338 ALA A O 1
ATOM 2603 N N . ARG A 1 339 ? 11.654 -33.747 -37.672 1.00 47.78 339 ARG A N 1
ATOM 2604 C CA . ARG A 1 339 ? 12.754 -33.355 -36.768 1.00 47.78 339 ARG A CA 1
ATOM 2605 C C . ARG A 1 339 ? 12.348 -32.319 -35.717 1.00 47.78 339 ARG A C 1
ATOM 2607 O O . ARG A 1 339 ? 12.894 -32.336 -34.620 1.00 47.78 339 ARG A O 1
ATOM 2614 N N . ARG A 1 340 ? 11.372 -31.452 -36.012 1.00 46.19 340 ARG A N 1
ATOM 2615 C CA . ARG A 1 340 ? 10.824 -30.506 -35.022 1.00 46.19 340 ARG A CA 1
ATOM 2616 C C . ARG A 1 340 ? 9.870 -31.168 -34.025 1.00 46.19 340 ARG A C 1
ATOM 2618 O O . ARG A 1 340 ? 9.808 -30.714 -32.890 1.00 46.19 340 ARG A O 1
ATOM 2625 N N . LEU A 1 341 ? 9.182 -32.244 -34.411 1.00 37.97 341 LEU A N 1
ATOM 2626 C CA . LEU A 1 341 ? 8.293 -32.982 -33.505 1.00 37.97 341 LEU A CA 1
ATOM 2627 C C . LEU A 1 341 ? 9.047 -33.927 -32.552 1.00 37.97 341 LEU A C 1
ATOM 2629 O O . LEU A 1 341 ? 8.638 -34.062 -31.404 1.00 37.97 341 LEU A O 1
ATOM 2633 N N . LEU A 1 342 ? 10.184 -34.501 -32.964 1.00 42.22 342 LEU A N 1
ATOM 2634 C CA . LEU A 1 342 ? 11.026 -35.309 -32.066 1.00 42.22 342 LEU A CA 1
ATOM 2635 C C . LEU A 1 342 ? 11.792 -34.454 -31.040 1.00 42.22 342 LEU A C 1
ATOM 2637 O O . LEU A 1 342 ? 11.854 -34.821 -29.872 1.00 42.22 342 LEU A O 1
ATOM 2641 N N . ALA A 1 343 ? 12.260 -33.261 -31.423 1.00 41.38 343 ALA A N 1
ATOM 2642 C CA . ALA A 1 343 ? 12.953 -32.348 -30.504 1.00 41.38 343 ALA A CA 1
ATOM 2643 C C . ALA A 1 343 ? 12.041 -31.743 -29.413 1.00 41.38 343 ALA A C 1
ATOM 2645 O O . ALA A 1 343 ? 12.535 -31.281 -28.388 1.00 41.38 343 ALA A O 1
ATOM 2646 N N . TRP A 1 344 ? 10.715 -31.752 -29.600 1.00 38.44 344 TRP A N 1
ATOM 2647 C CA . TRP A 1 344 ? 9.761 -31.303 -28.576 1.00 38.44 344 TRP A CA 1
ATOM 2648 C C . TRP A 1 344 ? 9.347 -32.419 -27.605 1.00 38.44 344 TRP A C 1
ATOM 2650 O O . TRP A 1 344 ? 8.949 -32.129 -26.481 1.00 38.44 344 TRP A O 1
ATOM 2660 N N . SER A 1 345 ? 9.511 -33.688 -27.998 1.00 35.94 345 SER A N 1
ATOM 2661 C CA . SER A 1 345 ? 9.239 -34.854 -27.147 1.00 35.94 345 SER A CA 1
ATOM 2662 C C . SER A 1 345 ? 10.332 -35.106 -26.100 1.00 35.94 345 SER A C 1
ATOM 2664 O O . SER A 1 345 ? 10.048 -35.699 -25.062 1.00 35.94 345 SER A O 1
ATOM 2666 N N . GLU A 1 346 ? 11.570 -34.667 -26.345 1.00 37.59 346 GLU A N 1
ATOM 2667 C CA . GLU A 1 346 ? 12.715 -34.929 -25.456 1.00 37.59 346 GLU A CA 1
ATOM 2668 C C . GLU A 1 346 ? 12.930 -33.844 -24.382 1.00 37.59 346 GLU A C 1
ATOM 2670 O O . GLU A 1 346 ? 13.658 -34.067 -23.420 1.00 37.59 346 GLU A O 1
ATOM 2675 N N . CYS A 1 347 ? 12.243 -32.695 -24.465 1.00 37.06 347 CYS A N 1
ATOM 2676 C CA . CYS A 1 347 ? 12.346 -31.621 -23.463 1.00 37.06 347 CYS A CA 1
ATOM 2677 C C . CYS A 1 347 ? 11.271 -31.661 -22.357 1.00 37.06 347 CYS A C 1
ATOM 2679 O O . CYS A 1 347 ? 11.259 -30.778 -21.501 1.00 37.06 347 CYS A O 1
ATOM 2681 N N . SER A 1 348 ? 10.371 -32.653 -22.336 1.00 38.88 348 SER A N 1
ATOM 2682 C CA . SER A 1 348 ? 9.311 -32.771 -21.309 1.00 38.88 348 SER A CA 1
ATOM 2683 C C . SER A 1 348 ? 9.463 -33.952 -20.346 1.00 38.88 348 SER A C 1
ATOM 2685 O O . SER A 1 348 ? 8.594 -34.171 -19.509 1.00 38.88 348 SER A O 1
ATOM 2687 N N . LEU A 1 349 ? 10.576 -34.678 -20.397 1.00 40.75 349 LEU A N 1
ATOM 2688 C CA . LEU A 1 349 ? 10.887 -35.756 -19.461 1.00 40.75 349 LEU A CA 1
ATOM 2689 C C . LEU A 1 349 ? 12.360 -35.650 -19.092 1.00 40.75 349 LEU A C 1
ATOM 2691 O O . LEU A 1 349 ? 13.182 -36.147 -19.841 1.00 40.75 349 LEU A O 1
ATOM 2695 N N . HIS A 1 350 ? 12.672 -34.960 -17.995 1.00 36.38 350 HIS A N 1
ATOM 2696 C CA . HIS A 1 350 ? 13.767 -35.261 -17.060 1.00 36.38 350 HIS A CA 1
ATOM 2697 C C . HIS A 1 350 ? 13.567 -34.366 -15.830 1.00 36.38 350 HIS A C 1
ATOM 2699 O O . HIS A 1 350 ? 14.109 -33.268 -15.714 1.00 36.38 350 HIS A O 1
ATOM 2705 N N . GLY A 1 351 ? 12.689 -34.838 -14.944 1.00 33.16 351 GLY A N 1
ATOM 2706 C CA . GLY A 1 351 ? 12.727 -34.474 -13.536 1.00 33.16 351 GLY A CA 1
ATOM 2707 C C . GLY A 1 351 ? 13.836 -35.248 -12.825 1.00 33.16 351 GLY A C 1
ATOM 2708 O O . GLY A 1 351 ? 14.260 -36.293 -13.312 1.00 33.16 351 GLY A O 1
ATOM 2709 N N . ASP A 1 352 ? 14.256 -34.687 -11.693 1.00 40.53 352 ASP A N 1
ATOM 2710 C CA . ASP A 1 352 ? 14.996 -35.295 -10.586 1.00 40.53 352 ASP A CA 1
ATOM 2711 C C . ASP A 1 352 ? 16.143 -36.247 -10.927 1.00 40.53 352 ASP A C 1
ATOM 2713 O O . ASP A 1 352 ? 15.912 -37.380 -11.324 1.00 40.53 352 ASP A O 1
ATOM 2717 N N . HIS A 1 353 ? 17.368 -35.853 -10.566 1.00 34.66 353 HIS A N 1
ATOM 2718 C CA . HIS A 1 353 ? 18.248 -36.680 -9.732 1.00 34.66 353 HIS A CA 1
ATOM 2719 C C . HIS A 1 353 ? 19.335 -35.806 -9.096 1.00 34.66 353 HIS A C 1
ATOM 2721 O O . HIS A 1 353 ? 20.175 -35.211 -9.770 1.00 34.66 353 HIS A O 1
ATOM 2727 N N . GLY A 1 354 ? 19.292 -35.727 -7.765 1.00 36.62 354 GLY A N 1
ATOM 2728 C CA . GLY A 1 354 ? 20.362 -35.170 -6.955 1.00 36.62 354 GLY A CA 1
ATOM 2729 C C . GLY A 1 354 ? 21.545 -36.130 -6.893 1.00 36.62 354 GLY A C 1
ATOM 2730 O O . GLY A 1 354 ? 21.372 -37.330 -6.697 1.00 36.62 354 GLY A O 1
ATOM 2731 N N . HIS A 1 355 ? 22.752 -35.583 -6.998 1.00 36.84 355 HIS A N 1
ATOM 2732 C CA . HIS A 1 355 ? 23.971 -36.282 -6.623 1.00 36.84 355 HIS A CA 1
ATOM 2733 C C . HIS A 1 355 ? 24.770 -35.434 -5.641 1.00 36.84 355 HIS A C 1
ATOM 2735 O O . HIS A 1 355 ? 25.186 -34.314 -5.937 1.00 36.84 355 HIS A O 1
ATOM 2741 N N . GLY A 1 356 ? 24.945 -36.000 -4.446 1.00 34.97 356 GLY A N 1
ATOM 2742 C CA . GLY A 1 356 ? 25.811 -35.487 -3.402 1.00 34.97 356 GLY A CA 1
ATOM 2743 C C . GLY A 1 356 ? 27.287 -35.617 -3.771 1.00 34.97 356 GLY A C 1
ATOM 2744 O O . GLY A 1 356 ? 27.722 -36.620 -4.334 1.00 34.97 356 GLY A O 1
ATOM 2745 N N . GLY A 1 357 ? 28.048 -34.591 -3.401 1.00 35.06 357 GLY A N 1
ATOM 2746 C CA . GLY A 1 357 ? 29.504 -34.579 -3.411 1.00 35.06 357 GLY A CA 1
ATOM 2747 C C . GLY A 1 357 ? 30.016 -34.279 -2.007 1.00 35.06 357 GLY A C 1
ATOM 2748 O O . GLY A 1 357 ? 29.770 -33.205 -1.464 1.00 35.06 357 GLY A O 1
ATOM 2749 N N . LEU A 1 358 ? 30.690 -35.267 -1.425 1.00 36.62 358 LEU A N 1
ATOM 2750 C CA . LEU A 1 358 ? 31.396 -35.220 -0.149 1.00 36.62 358 LEU A CA 1
ATOM 2751 C C . LEU A 1 358 ? 32.607 -34.276 -0.215 1.00 36.62 358 LEU A C 1
ATOM 2753 O O . LEU A 1 358 ? 33.370 -34.306 -1.177 1.00 36.62 358 LEU A O 1
ATOM 2757 N N . GLY A 1 359 ? 32.835 -33.526 0.863 1.00 30.64 359 GLY A N 1
ATOM 2758 C CA . GLY A 1 359 ? 34.080 -32.805 1.135 1.00 30.64 359 GLY A CA 1
ATOM 2759 C C . GLY A 1 359 ? 34.224 -32.546 2.644 1.00 30.64 359 GLY A C 1
ATOM 2760 O O . GLY A 1 359 ? 33.298 -31.986 3.230 1.00 30.64 359 GLY A O 1
ATOM 2761 N N . PRO A 1 360 ? 35.314 -32.984 3.307 1.00 52.47 360 PRO A N 1
ATOM 2762 C CA . PRO A 1 360 ? 35.434 -32.980 4.766 1.00 52.47 360 PRO A CA 1
ATOM 2763 C C . PRO A 1 360 ? 36.085 -31.691 5.298 1.00 52.47 360 PRO A C 1
ATOM 2765 O O . PRO A 1 360 ? 36.943 -31.129 4.633 1.00 52.47 360 PRO A O 1
ATOM 2768 N N . TYR A 1 361 ? 35.698 -31.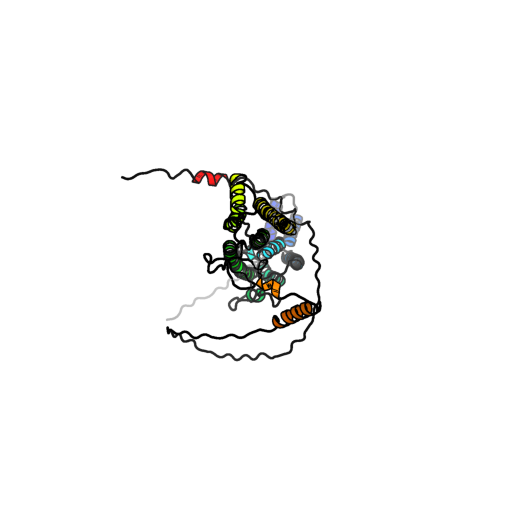245 6.502 1.00 36.91 361 TYR A N 1
ATOM 2769 C CA . TYR A 1 361 ? 36.571 -30.954 7.662 1.00 36.91 361 TYR A CA 1
ATOM 2770 C C . TYR A 1 361 ? 35.807 -30.194 8.773 1.00 36.91 361 TYR A C 1
ATOM 2772 O O . TYR A 1 361 ? 35.329 -29.082 8.593 1.00 36.91 361 TYR A O 1
ATOM 2780 N N . ALA A 1 362 ? 35.731 -30.853 9.934 1.00 33.94 362 ALA A N 1
ATOM 2781 C CA . ALA A 1 362 ? 35.688 -30.364 11.320 1.00 33.94 362 ALA A CA 1
ATOM 2782 C C . ALA A 1 362 ? 35.118 -28.961 11.658 1.00 33.94 362 ALA A C 1
ATOM 2784 O O . ALA A 1 362 ? 35.763 -27.948 11.424 1.00 33.94 362 ALA A O 1
ATOM 2785 N N . ARG A 1 363 ? 34.111 -28.918 12.545 1.00 38.00 363 ARG A N 1
ATOM 2786 C CA . ARG A 1 363 ? 34.341 -28.781 14.000 1.00 38.00 363 ARG A CA 1
ATOM 2787 C C . ARG A 1 363 ? 33.078 -29.062 14.817 1.00 38.00 363 ARG A C 1
ATOM 2789 O O . ARG A 1 363 ? 31.953 -28.769 14.442 1.00 38.00 363 ARG A O 1
ATOM 2796 N N . ARG A 1 364 ? 33.354 -29.693 15.950 1.00 36.06 364 ARG A N 1
ATOM 2797 C CA . ARG A 1 364 ? 32.484 -30.251 16.978 1.00 36.06 364 ARG A CA 1
ATOM 2798 C C . ARG A 1 364 ? 31.977 -29.125 17.889 1.00 36.06 364 ARG A C 1
ATOM 2800 O O . ARG A 1 364 ? 32.801 -28.396 18.426 1.00 36.06 364 ARG A O 1
ATOM 2807 N N . SER A 1 365 ? 30.671 -29.052 18.140 1.00 34.50 365 SER A N 1
ATOM 2808 C CA . SER A 1 365 ? 30.139 -28.487 19.386 1.00 34.50 365 SER A CA 1
ATOM 2809 C C . SER A 1 365 ? 28.847 -29.215 19.752 1.00 34.50 365 SER A C 1
ATOM 2811 O O . SER A 1 365 ? 27.897 -29.246 18.975 1.00 34.50 365 SER A O 1
ATOM 2813 N N . LYS A 1 366 ? 28.875 -29.904 20.895 1.00 35.53 366 LYS A N 1
ATOM 2814 C CA . LYS A 1 366 ? 27.758 -30.663 21.463 1.00 35.53 366 LYS A CA 1
ATOM 2815 C C . LYS A 1 366 ? 26.908 -29.703 22.292 1.00 35.53 366 LYS A C 1
ATOM 2817 O O . LYS A 1 366 ? 27.446 -29.098 23.211 1.00 35.53 366 LYS A O 1
ATOM 2822 N N . HIS A 1 367 ? 25.604 -29.654 22.048 1.00 35.81 367 HIS A N 1
ATOM 2823 C CA . HIS A 1 367 ? 24.638 -29.259 23.070 1.00 35.81 367 HIS A CA 1
ATOM 2824 C C . HIS A 1 367 ? 23.479 -30.255 23.081 1.00 35.81 367 HIS A C 1
ATOM 2826 O O . HIS A 1 367 ? 22.887 -30.560 22.049 1.00 35.81 367 HIS A O 1
ATOM 2832 N N . HIS A 1 368 ? 23.246 -30.807 24.269 1.00 37.66 368 HIS A N 1
ATOM 2833 C CA . HIS A 1 368 ? 22.132 -31.674 24.628 1.00 37.66 368 HIS A CA 1
ATOM 2834 C C . HIS A 1 368 ? 20.795 -30.955 24.418 1.00 37.66 368 HIS A C 1
ATOM 2836 O O . HIS A 1 368 ? 20.636 -29.837 24.900 1.00 37.66 368 HIS A O 1
ATOM 2842 N N . HIS A 1 369 ? 19.817 -31.640 23.826 1.00 37.53 369 HIS A N 1
ATOM 2843 C CA . HIS A 1 369 ? 18.409 -31.384 24.112 1.00 37.53 369 HIS A CA 1
ATOM 2844 C C . HIS A 1 369 ? 17.656 -32.709 24.239 1.00 37.53 369 HIS A C 1
ATOM 2846 O O . HIS A 1 369 ? 17.756 -33.577 23.374 1.00 37.53 369 HIS A O 1
ATOM 2852 N N . ASN A 1 370 ? 16.970 -32.847 25.374 1.00 37.22 370 ASN A N 1
ATOM 2853 C CA . ASN A 1 370 ? 16.069 -33.941 25.712 1.00 37.22 370 ASN A CA 1
ATOM 2854 C C . ASN A 1 370 ? 14.892 -33.991 24.734 1.00 37.22 370 ASN A C 1
ATOM 2856 O O . ASN A 1 370 ? 14.250 -32.973 24.477 1.00 37.22 370 ASN A O 1
ATOM 2860 N N . GLU A 1 371 ? 14.610 -35.194 24.244 1.00 32.66 371 GLU A N 1
ATOM 2861 C CA . GLU A 1 371 ? 13.350 -35.564 23.614 1.00 32.66 371 GLU A CA 1
ATOM 2862 C C . GLU A 1 371 ? 12.327 -35.870 24.709 1.00 32.66 371 GLU A C 1
ATOM 2864 O O . GLU A 1 371 ? 12.520 -36.814 25.473 1.00 32.66 371 GLU A O 1
ATOM 2869 N N . ASP A 1 372 ? 11.220 -35.130 24.736 1.00 40.44 372 ASP A N 1
ATOM 2870 C CA . ASP A 1 372 ? 9.982 -35.611 25.342 1.00 40.44 372 ASP A CA 1
ATOM 2871 C C . ASP A 1 372 ? 8.962 -35.894 24.238 1.00 40.44 372 ASP A C 1
ATOM 2873 O O . ASP A 1 372 ? 8.561 -35.036 23.449 1.00 40.44 372 ASP A O 1
ATOM 2877 N N . ARG A 1 373 ? 8.589 -37.173 24.182 1.00 37.28 373 ARG A N 1
ATOM 2878 C CA . ARG A 1 373 ? 7.551 -37.755 23.338 1.00 37.28 373 ARG A CA 1
ATOM 2879 C C . ARG A 1 373 ? 6.180 -37.226 23.749 1.00 37.28 373 ARG A C 1
ATOM 2881 O O . ARG A 1 373 ? 5.751 -37.449 24.876 1.00 37.28 373 ARG A O 1
ATOM 2888 N N . ALA A 1 374 ? 5.416 -36.731 22.782 1.00 37.34 374 ALA A N 1
ATOM 2889 C CA . ALA A 1 374 ? 3.960 -36.761 22.849 1.00 37.34 374 ALA A CA 1
ATOM 2890 C C . ALA A 1 374 ? 3.407 -37.336 21.539 1.00 37.34 374 ALA A C 1
ATOM 2892 O O . ALA A 1 374 ? 3.416 -36.699 20.488 1.00 37.34 374 ALA A O 1
ATOM 2893 N N . GLN A 1 375 ? 2.966 -38.592 21.612 1.00 37.88 375 GLN A N 1
ATOM 2894 C CA . GLN A 1 375 ? 2.175 -39.257 20.583 1.00 37.88 375 GLN A CA 1
ATOM 2895 C C . GLN A 1 375 ? 0.750 -38.694 20.626 1.00 37.88 375 GLN A C 1
ATOM 2897 O O . GLN A 1 375 ? 0.043 -38.877 21.612 1.00 37.88 375 GLN A O 1
ATOM 2902 N N . GLY A 1 376 ? 0.321 -38.033 19.552 1.00 34.94 376 GLY A N 1
ATOM 2903 C CA . GLY A 1 376 ? -1.054 -37.575 19.362 1.00 34.94 376 GLY A CA 1
ATOM 2904 C C . GLY A 1 376 ? -1.562 -38.025 17.999 1.00 34.94 376 GLY A C 1
ATOM 2905 O O . GLY A 1 376 ? -1.176 -37.482 16.970 1.00 34.94 376 GLY A O 1
ATOM 2906 N N . ALA A 1 377 ? -2.386 -39.068 17.997 1.00 38.25 377 ALA A N 1
ATOM 2907 C CA . ALA A 1 377 ? -2.989 -39.654 16.811 1.00 38.25 377 ALA A CA 1
ATOM 2908 C C . ALA A 1 377 ? -4.034 -38.716 16.187 1.00 38.25 377 ALA A C 1
ATOM 2910 O O . ALA A 1 377 ? -5.003 -38.359 16.851 1.00 38.25 377 ALA A O 1
ATOM 2911 N N . CYS A 1 378 ? -3.908 -38.414 14.890 1.00 34.91 378 CYS A N 1
ATOM 2912 C CA . CYS A 1 378 ? -4.994 -37.827 14.105 1.00 34.91 378 CYS A CA 1
ATOM 2913 C C . CYS A 1 378 ? -5.302 -38.676 12.868 1.00 34.91 378 CYS A C 1
ATOM 2915 O O . CYS A 1 378 ? -4.434 -39.050 12.079 1.00 34.91 378 CYS A O 1
ATOM 2917 N N . ARG A 1 379 ? -6.588 -39.018 12.772 1.00 38.28 379 ARG A N 1
ATOM 2918 C CA . ARG A 1 379 ? -7.217 -39.920 11.811 1.00 38.28 379 ARG A CA 1
ATOM 2919 C C . ARG A 1 379 ? -7.163 -39.355 10.388 1.00 38.28 379 ARG A C 1
ATOM 2921 O O . ARG A 1 379 ? -7.456 -38.186 10.165 1.00 38.28 379 ARG A O 1
ATOM 2928 N N . ARG A 1 380 ? -6.877 -40.233 9.423 1.00 37.09 380 ARG A N 1
ATOM 2929 C CA . ARG A 1 380 ? -7.114 -40.021 7.987 1.00 37.09 380 ARG A CA 1
ATOM 2930 C C . ARG A 1 380 ? -8.610 -40.127 7.679 1.00 37.09 380 ARG A C 1
ATOM 2932 O O . ARG A 1 380 ? -9.215 -41.132 8.040 1.00 37.09 380 ARG A O 1
ATOM 2939 N N . LEU A 1 381 ? -9.150 -39.171 6.924 1.00 40.09 381 LEU A N 1
ATOM 2940 C CA . LEU A 1 381 ? -10.339 -39.336 6.076 1.00 40.09 381 LEU A CA 1
ATOM 2941 C C . LEU A 1 381 ? -10.159 -38.551 4.755 1.00 40.09 381 LEU A C 1
ATOM 2943 O O . LEU A 1 381 ? -9.297 -37.673 4.693 1.00 40.09 381 LEU A O 1
ATOM 2947 N N . PRO A 1 382 ? -10.870 -38.932 3.674 1.00 44.50 382 PRO A N 1
ATOM 2948 C CA . PRO A 1 382 ? -10.359 -38.823 2.310 1.00 44.50 382 PRO A CA 1
ATOM 2949 C C . PRO A 1 382 ? -10.747 -37.534 1.573 1.00 44.50 382 PRO A C 1
ATOM 2951 O O . PRO A 1 382 ? -11.830 -36.980 1.743 1.00 44.50 382 PRO A O 1
ATOM 2954 N N . LEU A 1 383 ? -9.848 -37.136 0.671 1.00 36.50 383 LEU A N 1
ATOM 2955 C CA . LEU A 1 383 ? -9.998 -36.063 -0.307 1.00 36.50 383 LEU A CA 1
ATOM 2956 C C . LEU A 1 383 ? -11.098 -36.402 -1.325 1.00 36.50 383 LEU A C 1
ATOM 2958 O O . LEU A 1 383 ? -11.012 -37.410 -2.029 1.00 36.50 383 LEU A O 1
ATOM 2962 N N . ARG A 1 384 ? -12.098 -35.523 -1.453 1.00 36.44 384 ARG A N 1
ATOM 2963 C CA . ARG A 1 384 ? -13.035 -35.498 -2.584 1.00 36.44 384 ARG A CA 1
ATOM 2964 C C . ARG A 1 384 ? -12.807 -34.204 -3.359 1.00 36.44 384 ARG A C 1
ATOM 2966 O O . ARG A 1 384 ? -12.967 -33.118 -2.813 1.00 36.44 384 ARG A O 1
ATOM 2973 N N . GLY A 1 385 ? -12.378 -34.341 -4.611 1.00 36.78 385 GLY A N 1
ATOM 2974 C CA . GLY A 1 385 ? -12.098 -33.220 -5.500 1.00 36.78 385 GLY A CA 1
ATOM 2975 C C . GLY A 1 385 ? -13.364 -32.479 -5.923 1.00 36.78 385 GLY A C 1
ATOM 2976 O O . GLY A 1 385 ? -14.386 -33.101 -6.213 1.00 36.78 385 GLY A O 1
ATOM 2977 N N . SER A 1 386 ? -13.258 -31.156 -6.020 1.00 35.31 386 SER A N 1
ATOM 2978 C CA . SER A 1 386 ? -14.160 -30.336 -6.819 1.00 35.31 386 SER A CA 1
ATOM 2979 C C . SER A 1 386 ? -13.331 -29.480 -7.769 1.00 35.31 386 SER A C 1
ATOM 2981 O O . SER A 1 386 ? -12.308 -28.907 -7.399 1.00 35.31 386 SER A O 1
ATOM 2983 N N . ARG A 1 387 ? -13.749 -29.496 -9.028 1.00 40.16 387 ARG A N 1
ATOM 2984 C CA . ARG A 1 387 ? -13.093 -28.922 -10.196 1.00 40.16 387 ARG A CA 1
ATOM 2985 C C . ARG A 1 387 ? -13.827 -27.629 -10.516 1.00 40.16 387 ARG A C 1
ATOM 2987 O O . ARG A 1 387 ? -14.915 -27.707 -11.075 1.00 40.16 387 ARG A O 1
ATOM 2994 N N . ASP A 1 388 ? -13.238 -26.480 -10.201 1.00 34.81 388 ASP A N 1
ATOM 2995 C CA . ASP A 1 388 ? -13.838 -25.186 -10.529 1.00 34.81 388 ASP A CA 1
ATOM 2996 C C . ASP A 1 388 ? -13.206 -24.558 -11.775 1.00 34.81 388 ASP A C 1
ATOM 2998 O O . ASP A 1 388 ? -11.992 -24.376 -11.880 1.00 34.81 388 ASP A O 1
ATOM 3002 N N . LYS A 1 389 ? -14.070 -24.237 -12.742 1.00 46.69 389 LYS A N 1
ATOM 3003 C CA . LYS A 1 389 ? -13.792 -23.363 -13.882 1.00 46.69 389 LYS A CA 1
ATOM 3004 C C . LYS A 1 389 ? -14.409 -22.006 -13.552 1.00 46.69 389 LYS A C 1
ATOM 3006 O O . LYS A 1 389 ? -15.628 -21.893 -13.530 1.00 46.69 389 LYS A O 1
ATOM 3011 N N . SER A 1 390 ? -13.596 -20.969 -13.368 1.00 39.34 390 SER A N 1
ATOM 3012 C CA . SER A 1 390 ? -14.088 -19.589 -13.312 1.00 39.34 390 SER A CA 1
ATOM 3013 C C . SER A 1 390 ? -13.152 -18.675 -14.100 1.00 39.34 390 SER A C 1
ATOM 3015 O O . SER A 1 390 ? -12.044 -18.366 -13.670 1.00 39.34 390 SER A O 1
ATOM 3017 N N . GLN A 1 391 ? -13.601 -18.276 -15.292 1.00 40.84 391 GLN A N 1
ATOM 3018 C CA . GLN A 1 391 ? -13.087 -17.110 -16.006 1.00 40.84 391 GLN A CA 1
ATOM 3019 C C . GLN A 1 391 ? -13.635 -15.859 -15.308 1.00 40.84 391 GLN A C 1
ATOM 3021 O O . GLN A 1 391 ? -14.852 -15.707 -15.203 1.00 40.84 391 GLN A O 1
ATOM 3026 N N . ARG A 1 392 ? -12.760 -14.953 -14.860 1.00 33.97 392 ARG A N 1
ATOM 3027 C CA . ARG A 1 392 ? -13.152 -13.596 -14.457 1.00 33.97 392 ARG A CA 1
ATOM 3028 C C . ARG A 1 392 ? -12.682 -12.594 -15.501 1.00 33.97 392 ARG A C 1
ATOM 3030 O O . ARG A 1 392 ? -11.492 -12.466 -15.767 1.00 33.97 392 ARG A O 1
ATOM 3037 N N . ASN A 1 393 ? -13.665 -11.902 -16.061 1.00 37.16 393 ASN A N 1
ATOM 3038 C CA . ASN A 1 393 ? -13.534 -10.658 -16.797 1.00 37.16 393 ASN A CA 1
ATOM 3039 C C . ASN A 1 393 ? -13.465 -9.532 -15.752 1.00 37.16 393 ASN A C 1
ATOM 3041 O O . ASN A 1 393 ? -14.398 -9.393 -14.961 1.00 37.16 393 ASN A O 1
ATOM 3045 N N . CYS A 1 394 ? -12.387 -8.749 -15.726 1.00 35.28 394 CYS A N 1
ATOM 3046 C CA . CYS A 1 394 ? -12.282 -7.562 -14.875 1.00 35.28 394 CYS A CA 1
ATOM 3047 C C . CYS A 1 394 ? -12.381 -6.317 -15.758 1.00 35.28 394 CYS A C 1
ATOM 3049 O O . CYS A 1 394 ? -11.444 -5.995 -16.485 1.00 35.28 394 CYS A O 1
ATOM 3051 N N . HIS A 1 395 ? -13.519 -5.629 -15.687 1.00 32.69 395 HIS A N 1
ATOM 3052 C CA . HIS A 1 395 ? -13.700 -4.284 -16.223 1.00 32.69 395 HIS A CA 1
ATOM 3053 C C . HIS A 1 395 ? -13.564 -3.310 -15.043 1.00 32.69 395 HIS A C 1
ATOM 3055 O O . HIS A 1 395 ? -14.389 -3.332 -14.134 1.00 32.69 395 HIS A O 1
ATOM 3061 N N . TRP A 1 396 ? -12.492 -2.517 -15.018 1.00 33.94 396 TRP A N 1
ATOM 3062 C CA . TRP A 1 396 ? -12.218 -1.512 -13.982 1.00 33.94 396 TRP A CA 1
ATOM 3063 C C . TRP A 1 396 ? -12.659 -0.141 -14.512 1.00 33.94 396 TRP A C 1
ATOM 3065 O O . TRP A 1 396 ? -12.233 0.254 -15.600 1.00 33.94 396 TRP A O 1
ATOM 3075 N N . SER A 1 397 ? -13.537 0.564 -13.794 1.00 40.06 397 SER A N 1
ATOM 3076 C CA . SER A 1 397 ? -14.059 1.881 -14.197 1.00 40.06 397 SER A CA 1
ATOM 3077 C C . SER A 1 397 ? -13.264 3.028 -13.560 1.00 40.06 397 SER A C 1
ATOM 3079 O O . SER A 1 397 ? -12.803 2.928 -12.428 1.00 40.06 397 SER A O 1
ATOM 3081 N N . LYS A 1 398 ? -13.095 4.110 -14.330 1.00 39.09 398 LYS A N 1
ATOM 3082 C CA . LYS A 1 398 ? -12.153 5.237 -14.165 1.00 39.09 398 LYS A CA 1
ATOM 3083 C C . LYS A 1 398 ? -12.562 6.335 -13.162 1.00 39.09 398 LYS A C 1
ATOM 3085 O O . LYS A 1 398 ? -12.013 7.429 -13.216 1.00 39.09 398 LYS A O 1
ATOM 3090 N N . GLU A 1 399 ? -13.517 6.102 -12.271 1.00 40.75 399 GLU A N 1
ATOM 3091 C CA . GLU A 1 399 ? -14.107 7.203 -11.483 1.00 40.75 399 GLU A CA 1
ATOM 3092 C C . GLU A 1 399 ? -13.386 7.508 -10.157 1.00 40.75 399 GLU A C 1
ATOM 3094 O O . GLU A 1 399 ? -13.613 8.558 -9.565 1.00 40.75 399 GLU A O 1
ATOM 3099 N N . GLU A 1 400 ? -12.447 6.667 -9.717 1.00 42.34 400 GLU A N 1
ATOM 3100 C CA . GLU A 1 400 ? -11.790 6.824 -8.405 1.00 42.34 400 GLU A CA 1
ATOM 3101 C C . GLU A 1 400 ? -10.529 7.717 -8.425 1.00 42.34 400 GLU A C 1
ATOM 3103 O O . GLU A 1 400 ? -9.998 8.092 -7.381 1.00 42.34 400 GLU A O 1
ATOM 3108 N N . GLU A 1 401 ? -10.058 8.128 -9.607 1.00 42.62 401 GLU A N 1
ATOM 3109 C CA . GLU A 1 401 ? -8.800 8.880 -9.769 1.00 42.62 401 GLU A CA 1
ATOM 3110 C C . GLU A 1 401 ? -8.943 10.398 -9.519 1.00 42.62 401 GLU A C 1
ATOM 3112 O O . GLU A 1 401 ? -7.949 11.125 -9.442 1.00 42.62 401 GLU A O 1
ATOM 3117 N N . GLN A 1 402 ? -10.172 10.900 -9.355 1.00 41.28 402 GLN A N 1
ATOM 3118 C CA . GLN A 1 402 ? -10.439 12.336 -9.215 1.00 41.28 402 GLN A CA 1
ATOM 3119 C C . GLN A 1 402 ? -10.356 12.834 -7.755 1.00 41.28 402 GLN A C 1
ATOM 3121 O O . GLN A 1 402 ? -10.056 14.003 -7.529 1.00 41.28 402 GLN A O 1
ATOM 3126 N N . CYS A 1 403 ? -10.557 11.972 -6.750 1.00 39.00 403 CYS A N 1
ATOM 3127 C CA . CYS A 1 403 ? -10.714 12.408 -5.352 1.00 39.00 403 CYS A CA 1
ATOM 3128 C C . CYS A 1 403 ? -9.387 12.706 -4.617 1.00 39.00 403 CYS A C 1
ATOM 3130 O O . CYS A 1 403 ? -9.387 13.300 -3.540 1.00 39.00 403 CYS A O 1
ATOM 3132 N N . ILE A 1 404 ? -8.238 12.321 -5.183 1.00 43.44 404 ILE A N 1
ATOM 3133 C CA . ILE A 1 404 ? -6.923 12.472 -4.527 1.00 43.44 404 ILE A CA 1
ATOM 3134 C C . ILE A 1 404 ? -6.262 13.827 -4.860 1.00 43.44 404 ILE A C 1
ATOM 3136 O O . ILE A 1 404 ? -5.288 14.219 -4.218 1.00 43.44 404 ILE A O 1
ATOM 3140 N N . ARG A 1 405 ? -6.792 14.594 -5.824 1.00 41.31 405 ARG A N 1
ATOM 3141 C CA . ARG A 1 405 ? -6.119 15.804 -6.328 1.00 41.31 405 ARG A CA 1
ATOM 3142 C C . ARG A 1 405 ? -6.353 17.081 -5.499 1.00 41.31 405 ARG A C 1
ATOM 3144 O O . ARG A 1 405 ? -5.588 18.027 -5.661 1.00 41.31 405 ARG A O 1
ATOM 3151 N N . ASP A 1 406 ? -7.313 17.094 -4.571 1.00 37.91 406 ASP A N 1
ATOM 3152 C CA . ASP A 1 406 ? -7.770 18.342 -3.929 1.00 37.91 406 ASP A CA 1
ATOM 3153 C C . ASP A 1 406 ? -7.256 18.601 -2.497 1.00 37.91 406 ASP A C 1
ATOM 3155 O O . ASP A 1 406 ? -7.639 19.589 -1.873 1.00 37.91 406 ASP A O 1
ATOM 3159 N N . ARG A 1 407 ? -6.325 17.798 -1.959 1.00 43.59 407 ARG A N 1
ATOM 3160 C CA . ARG A 1 407 ? -5.645 18.133 -0.687 1.00 43.59 407 ARG A CA 1
ATOM 3161 C C . ARG A 1 407 ? -4.345 18.903 -0.934 1.00 43.59 407 ARG A C 1
ATOM 3163 O O . ARG A 1 407 ? -3.262 18.325 -0.980 1.00 43.59 407 ARG A O 1
ATOM 3170 N N . GLN A 1 408 ? -4.464 20.221 -1.092 1.00 42.25 408 GLN A N 1
ATOM 3171 C CA . GLN A 1 408 ? -3.328 21.146 -1.054 1.00 42.25 408 GLN A CA 1
ATOM 3172 C C . GLN A 1 408 ? -2.769 21.279 0.373 1.00 42.25 408 GLN A C 1
ATOM 3174 O O . GLN A 1 408 ? -3.514 21.392 1.346 1.00 42.25 408 GLN A O 1
ATOM 3179 N N . VAL A 1 409 ? -1.439 21.262 0.464 1.00 40.78 409 VAL A N 1
ATOM 3180 C CA . VAL A 1 409 ? -0.619 21.470 1.665 1.00 40.78 409 VAL A CA 1
ATOM 3181 C C . VAL A 1 409 ? -0.350 22.972 1.822 1.00 40.78 409 VAL A C 1
ATOM 3183 O O . VAL A 1 409 ? 0.024 23.629 0.852 1.00 40.78 409 VAL A O 1
ATOM 3186 N N . GLY A 1 410 ? -0.567 23.512 3.026 1.00 46.75 410 GLY A N 1
ATOM 3187 C CA . GLY A 1 410 ? -0.326 24.921 3.366 1.00 46.75 410 GLY A CA 1
ATOM 3188 C C . GLY A 1 410 ? 1.160 25.264 3.604 1.00 46.75 410 GLY A C 1
ATOM 3189 O O . GLY A 1 410 ? 1.965 24.362 3.836 1.00 46.75 410 GLY A O 1
ATOM 3190 N N . PRO A 1 411 ? 1.547 26.556 3.554 1.00 43.81 411 PRO A N 1
ATOM 3191 C CA . PRO A 1 411 ? 2.934 26.989 3.362 1.00 43.81 411 PRO A CA 1
ATOM 3192 C C . PRO A 1 411 ? 3.667 27.386 4.662 1.00 43.81 411 PRO A C 1
ATOM 3194 O O . PRO A 1 411 ? 4.220 28.479 4.733 1.00 43.81 411 PRO A O 1
ATOM 3197 N N . GLU A 1 412 ? 3.697 26.537 5.696 1.00 42.44 412 GLU A N 1
ATOM 3198 C CA . GLU A 1 412 ? 4.384 26.888 6.963 1.00 42.44 412 GLU A CA 1
ATOM 3199 C C . GLU A 1 412 ? 5.673 26.102 7.269 1.00 42.44 412 GLU A C 1
ATOM 3201 O O . GLU A 1 412 ? 6.436 26.508 8.143 1.00 42.44 412 GLU A O 1
ATOM 3206 N N . GLU A 1 413 ? 6.016 25.048 6.520 1.00 46.22 413 GLU A N 1
ATOM 3207 C CA . GLU A 1 413 ? 7.202 24.226 6.841 1.00 46.22 413 GLU A CA 1
ATOM 3208 C C . GLU A 1 413 ? 8.491 24.589 6.067 1.00 46.22 413 GLU A C 1
ATOM 3210 O O . GLU A 1 413 ? 9.564 24.066 6.372 1.00 46.22 413 GLU A O 1
ATOM 3215 N N . GLU A 1 414 ? 8.455 25.521 5.106 1.00 46.62 414 GLU A N 1
ATOM 3216 C CA . GLU A 1 414 ? 9.632 25.833 4.266 1.00 46.62 414 GLU A CA 1
ATOM 3217 C C . GLU A 1 414 ? 10.631 26.823 4.920 1.00 46.62 414 GLU A C 1
ATOM 3219 O O . GLU A 1 414 ? 11.810 26.871 4.554 1.00 46.62 414 GLU A O 1
ATOM 3224 N N . GLU A 1 415 ? 10.222 27.567 5.954 1.00 45.22 415 GLU A N 1
ATOM 3225 C CA . GLU A 1 415 ? 11.041 28.637 6.557 1.00 45.22 415 GLU A CA 1
ATOM 3226 C C . GLU A 1 415 ? 12.112 28.106 7.543 1.00 45.22 415 GLU A C 1
ATOM 3228 O O . GLU A 1 415 ? 13.165 28.724 7.737 1.00 45.22 415 GLU A O 1
ATOM 3233 N N . GLN A 1 416 ? 11.914 26.926 8.147 1.00 47.16 416 GLN A N 1
ATOM 3234 C CA . GLN A 1 416 ? 12.847 26.383 9.151 1.00 47.16 416 GLN A CA 1
ATOM 3235 C C . GLN A 1 416 ? 14.116 25.758 8.550 1.00 47.16 416 GLN A C 1
ATOM 3237 O O . GLN A 1 416 ? 15.164 25.749 9.200 1.00 47.16 416 GLN A O 1
ATOM 3242 N N . CYS A 1 417 ? 14.085 25.313 7.289 1.00 45.16 417 CYS A N 1
ATOM 3243 C CA . CYS A 1 417 ? 15.249 24.682 6.659 1.00 45.16 417 CYS A CA 1
ATOM 3244 C C . CYS A 1 417 ? 16.326 25.701 6.228 1.00 45.16 417 CYS A C 1
ATOM 3246 O O . CYS A 1 417 ? 17.515 25.375 6.182 1.00 45.16 417 CYS A O 1
ATOM 3248 N N . ARG A 1 418 ? 15.956 26.967 5.975 1.00 50.47 418 ARG A N 1
ATOM 3249 C CA . ARG A 1 418 ? 16.920 28.003 5.553 1.00 50.47 418 ARG A CA 1
ATOM 3250 C C . ARG A 1 418 ? 17.776 28.561 6.692 1.00 50.47 418 ARG A C 1
ATOM 3252 O O . ARG A 1 418 ? 18.908 28.967 6.442 1.00 50.47 418 ARG A O 1
ATOM 3259 N N . ARG A 1 419 ? 17.306 28.534 7.945 1.00 49.06 419 ARG A N 1
ATOM 3260 C CA . ARG A 1 419 ? 18.051 29.115 9.083 1.00 49.06 419 ARG A CA 1
ATOM 3261 C C . ARG A 1 419 ? 19.215 28.260 9.597 1.00 49.06 419 ARG A C 1
ATOM 3263 O O . ARG A 1 419 ? 20.090 28.795 10.265 1.00 49.06 419 ARG A O 1
ATOM 3270 N N . SER A 1 420 ? 19.290 26.974 9.249 1.00 49.50 420 SER A N 1
ATOM 3271 C CA . SER A 1 420 ? 20.335 26.071 9.768 1.00 49.50 420 SER A CA 1
ATOM 3272 C C . SER A 1 420 ? 21.645 26.039 8.959 1.00 49.50 420 SER A C 1
ATOM 3274 O O . SER A 1 420 ? 22.570 25.325 9.329 1.00 49.50 420 SER A O 1
ATOM 3276 N N . ARG A 1 421 ? 21.775 26.803 7.861 1.00 48.12 421 ARG A N 1
ATOM 3277 C CA . ARG A 1 421 ? 22.973 26.767 6.988 1.00 48.12 421 ARG A CA 1
ATOM 3278 C C . ARG A 1 421 ? 23.999 27.891 7.193 1.00 48.12 421 ARG A C 1
ATOM 3280 O O . ARG A 1 421 ? 24.989 27.920 6.470 1.00 48.12 421 ARG A O 1
ATOM 3287 N N . HIS A 1 422 ? 23.823 28.780 8.174 1.00 44.78 422 HIS A N 1
ATOM 3288 C CA . HIS A 1 422 ? 24.696 29.957 8.347 1.00 44.78 422 HIS A CA 1
ATOM 3289 C C . HIS A 1 422 ? 25.564 29.979 9.616 1.00 44.78 422 HIS A C 1
ATOM 3291 O O . HIS A 1 422 ? 26.144 31.015 9.930 1.00 44.78 422 HIS A O 1
ATOM 3297 N N . SER A 1 423 ? 25.728 28.864 10.331 1.00 44.44 423 SER A N 1
ATOM 3298 C CA . SER A 1 423 ? 26.498 28.863 11.587 1.00 44.44 423 SER A CA 1
ATOM 3299 C C . SER A 1 423 ? 27.499 27.715 11.682 1.00 44.44 423 SER A C 1
ATOM 3301 O O . SER A 1 423 ? 27.366 26.841 12.526 1.00 44.44 423 SER A O 1
ATOM 3303 N N . SER A 1 424 ? 28.530 27.728 10.835 1.00 46.03 424 SER A N 1
ATOM 3304 C CA . SER A 1 424 ? 29.810 27.075 11.155 1.00 46.03 424 SER A CA 1
ATOM 3305 C C . SER A 1 424 ? 30.916 27.585 10.229 1.00 46.03 424 SER A C 1
ATOM 3307 O O . SER A 1 424 ? 31.191 27.004 9.180 1.00 46.03 424 SER A O 1
ATOM 3309 N N . GLY A 1 425 ? 31.538 28.698 10.609 1.00 38.84 425 GLY A N 1
ATOM 3310 C CA . GLY A 1 425 ? 32.732 29.221 9.957 1.00 38.84 425 GLY A CA 1
ATOM 3311 C C . GLY A 1 425 ? 33.589 29.979 10.963 1.00 38.84 425 GLY A C 1
ATOM 3312 O O . GLY A 1 425 ? 33.218 31.075 11.365 1.00 38.84 425 GLY A O 1
ATOM 3313 N N . GLY A 1 426 ? 34.721 29.379 11.343 1.00 38.47 426 GLY A N 1
ATOM 3314 C CA . GLY A 1 426 ? 35.826 30.032 12.052 1.00 38.47 426 GLY A CA 1
ATOM 3315 C C . GLY A 1 426 ? 36.164 29.419 13.413 1.00 38.47 426 GLY A C 1
ATOM 3316 O O . GLY A 1 426 ? 35.447 29.649 14.377 1.00 38.47 426 GLY A O 1
ATOM 3317 N N . GLN A 1 427 ? 37.282 28.693 13.515 1.00 37.59 427 GLN A N 1
ATOM 3318 C CA . GLN A 1 427 ? 38.549 29.286 13.969 1.00 37.59 427 GLN A CA 1
ATOM 3319 C C . GLN A 1 427 ? 39.719 28.287 13.909 1.00 37.59 427 GLN A C 1
ATOM 3321 O O . GLN A 1 427 ? 39.570 27.094 14.162 1.00 37.59 427 GLN A O 1
ATOM 3326 N N . GLU A 1 428 ? 40.859 28.852 13.514 1.00 51.00 428 GLU A N 1
ATOM 3327 C CA . GLU A 1 428 ? 42.223 28.328 13.388 1.00 51.00 428 GLU A CA 1
ATOM 3328 C C . GLU A 1 428 ? 42.802 27.818 14.705 1.00 51.00 428 GLU A C 1
ATOM 3330 O O . GLU A 1 428 ? 42.469 28.400 15.727 1.00 51.00 428 GLU A O 1
ATOM 3335 N N . TRP A 1 429 ? 43.774 26.893 14.651 1.00 44.59 429 TRP A N 1
ATOM 3336 C CA . TRP A 1 429 ? 44.988 26.929 15.488 1.00 44.59 429 TRP A CA 1
ATOM 3337 C C . TRP A 1 429 ? 46.184 26.317 14.720 1.00 44.59 429 TRP A C 1
ATOM 3339 O O . TRP A 1 429 ? 46.097 25.167 14.294 1.00 44.59 429 TRP A O 1
ATOM 3349 N N . CYS A 1 430 ? 47.258 27.119 14.628 1.00 45.28 430 CYS A N 1
ATOM 3350 C CA . CYS A 1 430 ? 48.671 26.856 14.275 1.00 45.28 430 CYS A CA 1
ATOM 3351 C C . CYS A 1 430 ? 49.050 26.294 12.895 1.00 45.28 430 CYS A C 1
ATOM 3353 O O . CYS A 1 430 ? 48.786 25.106 12.613 1.00 45.28 430 CYS A O 1
#

Foldseek 3Di:
DDDDDDDDDDDDDDDPPDDPDPVVVVLVVQLVVVCVVPVPDDSVNSSVVSVVVVVVVPPPCVVVVVVLLVQLLVQLLPQAADALQQCVVRVVSNVVSCPPDPCPVCLLQCVPPPPDPSDDQVSQLSLLVSNVSRHDPPPVGPLVVLNDDDPPDPDDTNSNSSVSSCVNSVVVLVVLVVVLVVLLVPQAQDPLDLVVSVVSLVVSQVSCVSSVHHDDQVSLQVSSCVRPCVDPLCVVVSVCCCVVPVPDGNVRSSVSSNVSVVVVVVVVVVVVVVCVVVPPDDPDPDDDDPFAPADDDPVCNPDAHAAPVPRHGRYYVVPDPVVVVPDDDDDDPPPVVVVVVVVVVVVPDDDDDDDDDDDDDDDDDDDDDDDDDDDDDDDDDDDDDDDDDDDDDDDDDDDPPPPPPPDDDDDDPPVVVVVPPPPDDDDDDD

Sequence (430 aa):
MPPSTRAGQAGDDDQVTTGNGPEEGWLTQVVRILQLENPALPAEEAIVWAMGLVSINNQAPRRETEKILKDISSSIVHIKKLNNSNWHTWEPTFIDCLQRVHNPKEILYSTIAPGNEDYDEDLDKALVGLIHACCDNSPDSCIDTYTVRGADEKVQLGSTLYAKLRKALTLNVAVKRAGLQDHIHTVRLHNWDVVKLGKGLDSIWNDAACLGKCFYEDLKKSTLYRCTAQDWFYTNSIDTLKTARPNCKYDEAYHALAKKQQDGEISGHIRGAARVATGTGQSDASQAMQAPKGRCDPCKPIAPPKCYACGEPNHIACNCTSSNISHNPVMGLNAQVARRLLAWSECSLHGDHGHGGLGPYARRSKHHHNEDRAQGACRRLPLRGSRDKSQRNCHWSKEEEQCIRDRQVGPEEEEQCRRSRHSSGGQEWC

pLDDT: mean 71.13, std 22.84, range [30.64, 98.06]

Radius of gyration: 42.15 Å; chains: 1; bounding box: 94×73×150 Å

Secondary structure (DSSP, 8-state):
---------------------HHHHHHHHHHHHHHHH-TTS-HHHHHHHHHHHHHHHTS-THHHHHHHHHHHHHHHTTSPPB-TTTHHHHHHHHHHHHTTSSSHHHHHTTSSPTTSTT--HHHHHHHHHHHHHHB--STT--HHHHHSPPTT-SS--HHHHHHHHHHHHHHHHHHHHHHHHHHHHH----TT-HHHHHHHHHHHHHHHHHTT-PPPHHHHHHHHHHHHHTSHHHHHHHHHHHHH-TT--HHHHHHHHHHHHHHHHHHHHHHHHHHHHTTSS---S--------PPPPTT-TTSPPBPTTT--BS--GGG-GGGGSS------TTHHHHHHHHHHHSSS-------------------------------------------------GGGGSTTTT-PPPS-SSHHHHGGGS--------